Protein AF-0000000066664006 (afdb_homodimer)

Solvent-accessible surface area (backbone atoms only — not comparable to full-atom values): 39507 Å² total; per-residue (Å²): 125,76,68,55,58,48,69,69,58,48,52,54,61,72,63,59,79,50,57,64,37,66,93,74,42,87,32,23,52,34,55,51,51,49,45,45,53,50,55,70,37,49,95,88,44,43,48,79,44,79,49,81,70,52,53,48,29,18,43,49,37,58,31,53,65,39,51,47,59,94,78,39,71,72,68,37,55,71,38,32,51,30,45,28,98,38,17,22,47,28,68,42,45,63,29,56,44,51,66,58,49,36,70,49,44,81,56,84,65,88,43,47,34,32,39,34,24,58,44,60,20,34,45,42,31,44,36,34,49,85,40,55,49,62,44,38,26,33,28,45,32,37,42,28,61,42,52,77,61,50,70,68,57,46,52,50,50,50,54,35,48,46,42,56,46,41,69,86,56,55,69,52,72,42,85,38,90,50,66,45,32,38,82,20,28,34,34,29,36,52,57,90,93,42,79,40,83,54,34,38,34,23,32,51,22,55,67,43,36,45,71,27,60,32,55,51,82,40,32,28,27,37,35,35,40,34,43,48,55,58,44,47,23,62,47,23,60,49,87,44,59,68,57,80,72,39,80,48,65,83,54,40,63,56,36,63,44,76,60,66,57,72,88,66,80,75,54,78,71,45,77,47,75,40,84,34,32,34,56,60,80,66,46,65,28,49,50,26,38,53,45,46,68,72,39,56,89,53,44,64,34,47,41,32,58,40,79,78,42,77,42,45,46,90,76,47,55,71,68,57,36,61,70,45,55,62,48,88,69,22,18,44,29,35,37,38,35,35,35,33,30,70,86,52,84,75,50,73,66,55,49,38,50,52,50,38,54,47,44,65,70,60,35,72,39,81,64,84,86,75,119,126,76,68,55,60,49,70,71,58,48,52,55,63,71,65,57,81,50,57,62,37,65,92,74,42,87,30,22,52,36,56,51,50,50,43,43,52,50,55,71,37,50,96,88,43,44,49,79,43,79,50,79,71,53,53,47,30,18,43,49,38,60,31,54,63,38,51,46,58,94,78,40,71,72,69,37,55,70,38,31,52,31,43,28,99,36,16,22,46,28,70,43,44,62,29,54,44,52,67,58,49,38,70,50,44,80,56,85,66,90,43,47,34,32,39,35,24,57,43,60,20,35,45,41,30,43,37,35,49,86,41,57,50,63,45,40,26,34,28,46,32,38,44,28,61,40,50,77,61,49,69,68,57,46,51,50,49,51,54,36,46,47,42,57,45,40,70,86,55,53,69,51,73,43,85,38,89,52,66,44,33,37,82,20,29,33,34,29,35,51,56,93,94,42,78,39,83,54,36,37,35,23,33,51,22,56,69,43,36,45,73,27,59,32,53,50,83,40,31,29,26,39,34,35,41,32,42,48,54,59,43,49,25,62,48,23,59,49,87,41,58,69,57,80,73,40,80,48,65,84,54,40,61,57,36,63,42,77,59,67,57,72,88,65,79,77,54,78,70,46,78,47,77,40,83,33,32,36,56,58,80,66,47,64,28,49,50,25,37,53,46,47,68,71,40,54,90,51,43,64,33,48,41,32,59,41,79,79,43,77,42,45,45,89,75,46,56,70,68,56,37,61,72,47,56,61,48,88,69,22,19,45,31,34,36,40,35,34,34,34,31,70,86,52,82,74,51,72,66,57,49,37,50,52,50,39,54,44,45,63,70,58,36,73,40,82,66,85,85,74,118

Foldseek 3Di:
DQDADDPVRVVLVQPDQWQCDCVRPFFALVVLVVLLVVLQADPPAAAEDEDDDRQKAWPCLQAVLQQHDPPDPCPHSLWFHHHDPTIGRHQAQSSCVLVVLLVCLPPDDWHWYWYKGWGWHATLAFFAQVDDRIFIKIKIKTKGQALPDDDVNVVSSLVSNCCSLPNPWDKDWDADDGRQFDRKIWIWTDDPPDTDTFKIKHKGDQSSCVSSNHHSNGMIIMMMMGTSLVSLCSQQVPRGSLLRPDPPPVSRVPGNHSHHDDDDDWDDKDKDKDWAKAFPPDDNSSLRNLLCVQCVVNSLQWRGKDWPDKAAPVRDDPVVCVVQVHDHRMIITIIMTITTHGPDDDDPVRVQVSVQSSRVRGHPTPDDDGD/DQDADDPVRVVLVQPDDWQCDCVRPFFALVVLVVLLVVLQADPPAAAEAEDDDRQKAWPCLQAVLQQHDPPDPCPHSLWFHHHDPTIGRHQAQSSCVLVVLLVCLPPDDWHWYWYKGWGWHATLAFFAQVDDRIFIKIKIKTKGQALPDDDVNVVSSLVSNCCSLPNPWDKDWDADDGRQFDRKIWIWTDDPPDTDTFKIKHKGDQSSCVSSNHHSNGMIIMMMMGTSLVSLCSQQVPRGSLLRPDPPPVSRVPGNHSHHDDDDDWDDKDKDKDWAKAFPPDDNSSLRNLLCVQCVVNSLQWRGKDWPDKAAPVRDDPVVCVVQVHDHRMIITIIMTITTHGPDDDDPVRVQVSVQSSRVRGHPTPDDDGD

Organism: Nocardia brasiliensis (strain ATCC 700358 / HUJEG-1) (NCBI:txid1133849)

Sequence (742 aa):
MPTYLTTPDLSRALTVRDLSDAAQGPHAMQQLLDELIAALTSTAGPTVRVVRNSPIVAVADNYDKLGYDPADITRDARYTRYLSPTAMLRSHTTADIPAALRSYAEMHTETDELIVVPGLAYRRDVVDRNHVGEPHQLDLWRLRSHPDTGEADLQEMIARLVAAVLPGAVWRTTPAVHPYTALGRQVDVRLGDEWLELAECGLIAEHILAGAGLDPGRWSGTALGLGLDRALMLRKGIPDIRYLRSADPRIAEQLRDLTPWRPVSMLPPIRRDLSVVIADHTDDETLGDTVRKVLHDRLDDIESVLVTARTPWDRLPGSARERLGIRPGQANAVVRLVLRPLTRTLTDEQANAIRNEVYRAIHIGPRLELAMPTYLTTPDLSRALTVRDLSDAAQGPHAMQQLLDELIAALTSTAGPTVRVVRNSPIVAVADNYDKLGYDPADITRDARYTRYLSPTAMLRSHTTADIPAALRSYAEMHTETDELIVVPGLAYRRDVVDRNHVGEPHQLDLWRLRSHPDTGEADLQEMIARLVAAVLPGAVWRTTPAVHPYTALGRQVDVRLGDEWLELAECGLIAEHILAGAGLDPGRWSGTALGLGLDRALMLRKGIPDIRYLRSADPRIAEQLRDLTPWRPVSMLPPIRRDLSVVIADHTDDETLGDTVRKVLHDRLDDIESVLVTARTPWDRLPGSARERLGIRPGQANAVVRLVLRPLTRTLTDEQANAIRNEVYRAIHIGPRLELA

Structure (mmCIF, N/CA/C/O backbone):
data_AF-0000000066664006-model_v1
#
loop_
_entity.id
_entity.type
_entity.pdbx_description
1 polymer 'Phenylalanyl-tRNA synthetase'
#
loop_
_atom_site.group_PDB
_atom_site.id
_atom_site.type_symbol
_atom_site.label_atom_id
_atom_site.label_alt_id
_atom_site.label_comp_id
_atom_site.label_asym_id
_atom_site.label_entity_id
_atom_site.label_seq_id
_atom_site.pdbx_PDB_ins_code
_atom_site.Cartn_x
_atom_site.Cartn_y
_atom_site.Cartn_z
_atom_site.occupancy
_atom_site.B_iso_or_equiv
_atom_site.auth_seq_id
_atom_site.auth_comp_id
_atom_site.auth_asym_id
_atom_site.auth_atom_id
_atom_site.pdbx_PDB_model_num
ATOM 1 N N . MET A 1 1 ? 18.75 2.312 -5.828 1 51.22 1 MET A N 1
ATOM 2 C CA . MET A 1 1 ? 17.375 1.854 -5.66 1 51.22 1 MET A CA 1
ATOM 3 C C . MET A 1 1 ? 16.766 2.424 -4.383 1 51.22 1 MET A C 1
ATOM 5 O O . MET A 1 1 ? 17.438 2.533 -3.361 1 51.22 1 MET A O 1
ATOM 9 N N . PRO A 1 2 ? 15.625 3.057 -4.578 1 64.81 2 PRO A N 1
ATOM 10 C CA . PRO A 1 2 ? 15.062 3.643 -3.355 1 64.81 2 PRO A CA 1
ATOM 11 C C . PRO A 1 2 ? 14.961 2.639 -2.211 1 64.81 2 PRO A C 1
ATOM 13 O O . PRO A 1 2 ? 14.805 1.438 -2.451 1 64.81 2 PRO A O 1
ATOM 16 N N . THR A 1 3 ? 15.445 3.074 -1.115 1 80.69 3 THR A N 1
ATOM 17 C CA . THR A 1 3 ? 15.258 2.275 0.092 1 80.69 3 THR A CA 1
ATOM 18 C C . THR A 1 3 ? 13.781 2.186 0.465 1 80.69 3 THR A C 1
ATOM 20 O O . THR A 1 3 ? 13.133 3.207 0.703 1 80.69 3 THR A O 1
ATOM 23 N N . TYR A 1 4 ? 13.242 0.992 0.369 1 90.81 4 TYR A N 1
ATOM 24 C CA . TYR A 1 4 ? 11.844 0.769 0.699 1 90.81 4 TYR A CA 1
ATOM 25 C C . TYR A 1 4 ? 11.664 0.52 2.193 1 90.81 4 TYR A C 1
ATOM 27 O O . TYR A 1 4 ? 12.562 -0.011 2.85 1 90.81 4 TYR A O 1
ATOM 35 N N . LEU A 1 5 ? 10.562 0.981 2.766 1 89.88 5 LEU A N 1
ATOM 36 C CA . LEU A 1 5 ? 10.219 0.739 4.164 1 89.88 5 LEU A CA 1
ATOM 37 C C . LEU A 1 5 ? 10.109 -0.756 4.445 1 89.88 5 LEU A C 1
ATOM 39 O O . LEU A 1 5 ? 9.555 -1.505 3.635 1 89.88 5 LEU A O 1
ATOM 43 N N . THR A 1 6 ? 10.609 -1.152 5.594 1 88.56 6 THR A N 1
ATOM 44 C CA . THR A 1 6 ? 10.477 -2.545 6.008 1 88.56 6 THR A CA 1
ATOM 45 C C . THR A 1 6 ? 9.07 -2.814 6.535 1 88.56 6 THR A C 1
ATOM 47 O O . THR A 1 6 ? 8.344 -1.884 6.883 1 88.56 6 THR A O 1
ATOM 50 N N . THR A 1 7 ? 8.68 -4.055 6.68 1 87.94 7 THR A N 1
ATOM 51 C CA . THR A 1 7 ? 7.355 -4.434 7.164 1 87.94 7 THR A CA 1
ATOM 52 C C . THR A 1 7 ? 7.16 -3.984 8.609 1 87.94 7 THR A C 1
ATOM 54 O O . THR A 1 7 ? 6.125 -3.416 8.953 1 87.94 7 THR A O 1
ATOM 57 N N . PRO A 1 8 ? 8.188 -4.176 9.438 1 84.12 8 PRO A N 1
ATOM 58 C CA . PRO A 1 8 ? 8.008 -3.693 10.805 1 84.12 8 PRO A CA 1
ATOM 59 C C . PRO A 1 8 ? 7.844 -2.178 10.883 1 84.12 8 PRO A C 1
ATOM 61 O O . PRO A 1 8 ? 7.027 -1.678 11.656 1 84.12 8 PRO A O 1
ATOM 64 N N . ASP A 1 9 ? 8.602 -1.441 10.055 1 86.56 9 ASP A N 1
ATOM 65 C CA . ASP A 1 9 ? 8.492 0.014 10.039 1 86.56 9 ASP A CA 1
ATOM 66 C C . ASP A 1 9 ? 7.109 0.452 9.547 1 86.56 9 ASP A C 1
ATOM 68 O O . ASP A 1 9 ? 6.535 1.407 10.078 1 86.56 9 ASP A O 1
ATOM 72 N N . LEU A 1 10 ? 6.594 -0.26 8.547 1 92.94 10 LEU A N 1
ATOM 73 C CA . LEU A 1 10 ? 5.254 0.03 8.047 1 92.94 10 LEU A CA 1
ATOM 74 C C . LEU A 1 10 ? 4.207 -0.217 9.125 1 92.94 10 LEU A C 1
ATOM 76 O O . LEU A 1 10 ? 3.312 0.608 9.328 1 92.94 10 LEU A O 1
ATOM 80 N N . SER A 1 11 ? 4.316 -1.328 9.805 1 89.75 11 SER A N 1
ATOM 81 C CA . SER A 1 11 ? 3.381 -1.657 10.875 1 89.75 11 SER A CA 1
ATOM 82 C C . SER A 1 11 ? 3.373 -0.58 11.953 1 89.75 11 SER A C 1
ATOM 84 O O . SER A 1 11 ? 2.309 -0.157 12.414 1 89.75 11 SER A O 1
ATOM 86 N N . ARG A 1 12 ? 4.531 -0.104 12.305 1 86.94 12 ARG A N 1
ATOM 87 C CA . ARG A 1 12 ? 4.641 0.951 13.305 1 86.94 12 ARG A CA 1
ATOM 88 C C . ARG A 1 12 ? 3.975 2.236 12.82 1 86.94 12 ARG A C 1
ATOM 90 O O . ARG A 1 12 ? 3.232 2.873 13.57 1 86.94 12 ARG A O 1
ATOM 97 N N . ALA A 1 13 ? 4.234 2.576 11.609 1 91.75 13 ALA A N 1
ATOM 98 C CA . ALA A 1 13 ? 3.668 3.799 11.047 1 91.75 13 ALA A CA 1
ATOM 99 C C . ALA A 1 13 ? 2.143 3.748 11.047 1 91.75 13 ALA A C 1
ATOM 101 O O . ALA A 1 13 ? 1.483 4.738 11.367 1 91.75 13 ALA A O 1
ATOM 102 N N . LEU A 1 14 ? 1.581 2.564 10.766 1 93.94 14 LEU A N 1
ATOM 103 C CA . LEU A 1 14 ? 0.139 2.43 10.594 1 93.94 14 LEU A CA 1
ATOM 104 C C . LEU A 1 14 ? -0.566 2.328 11.938 1 93.94 14 LEU A C 1
ATOM 106 O O . LEU A 1 14 ? -1.793 2.426 12.008 1 93.94 14 LEU A O 1
ATOM 110 N N . THR A 1 15 ? 0.18 2.186 13 1 91.12 15 THR A N 1
ATOM 111 C CA . THR A 1 15 ? -0.424 2.043 14.32 1 91.12 15 THR A CA 1
ATOM 112 C C . THR A 1 15 ? -0.462 3.387 15.047 1 91.12 15 THR A C 1
ATOM 114 O O . THR A 1 15 ? -1.05 3.5 16.125 1 91.12 15 THR A O 1
ATOM 117 N N . VAL A 1 16 ? 0.175 4.398 14.461 1 92.31 16 VAL A N 1
ATOM 118 C CA . VAL A 1 16 ? 0.146 5.727 15.062 1 92.31 16 VAL A CA 1
ATOM 119 C C . VAL A 1 16 ? -1.292 6.238 15.117 1 92.31 16 VAL A C 1
ATOM 121 O O . VAL A 1 16 ? -2 6.234 14.109 1 92.31 16 VAL A O 1
ATOM 124 N N . ARG A 1 17 ? -1.726 6.68 16.266 1 95 17 ARG A N 1
ATOM 125 C CA . ARG A 1 17 ? -3.088 7.16 16.469 1 95 17 ARG A CA 1
ATOM 126 C C . ARG A 1 17 ? -3.34 8.438 15.656 1 95 17 ARG A C 1
ATOM 128 O O . ARG A 1 17 ? -2.539 9.367 15.703 1 95 17 ARG A O 1
ATOM 135 N N . ASP A 1 18 ? -4.43 8.453 14.922 1 97.69 18 ASP A N 1
ATOM 136 C CA . ASP A 1 18 ? -4.902 9.672 14.273 1 97.69 18 ASP A CA 1
ATOM 137 C C . ASP A 1 18 ? -5.754 10.508 15.227 1 97.69 18 ASP A C 1
ATOM 139 O O . ASP A 1 18 ? -6.918 10.188 15.469 1 97.69 18 ASP A O 1
ATOM 143 N N . LEU A 1 19 ? -5.195 11.625 15.68 1 97.88 19 LEU A N 1
ATOM 144 C CA . LEU A 1 19 ? -5.836 12.445 16.703 1 97.88 19 LEU A CA 1
ATOM 145 C C . LEU A 1 19 ? -7.074 13.141 16.141 1 97.88 19 LEU A C 1
ATOM 147 O O . LEU A 1 19 ? -7.918 13.617 16.891 1 97.88 19 LEU A O 1
ATOM 151 N N . SER A 1 20 ? -7.172 13.195 14.812 1 98.44 20 SER A N 1
ATOM 152 C CA . SER A 1 20 ? -8.305 13.875 14.195 1 98.44 20 SER A CA 1
ATOM 153 C C . SER A 1 20 ? -9.508 12.945 14.078 1 98.44 20 SER A C 1
ATOM 155 O O . SER A 1 20 ? -10.617 13.391 13.758 1 98.44 20 SER A O 1
ATOM 157 N N . ASP A 1 21 ? -9.344 11.688 14.312 1 97.62 21 ASP A N 1
ATOM 158 C CA . ASP A 1 21 ? -10.383 10.672 14.117 1 97.62 21 ASP A CA 1
ATOM 159 C C . ASP A 1 21 ? -11.031 10.289 15.445 1 97.62 21 ASP A C 1
ATOM 161 O O . ASP A 1 21 ? -10.422 9.594 16.266 1 97.62 21 ASP A O 1
ATOM 165 N N . ALA A 1 22 ? -12.234 10.562 15.586 1 95.69 22 ALA A N 1
ATOM 166 C CA . ALA A 1 22 ? -12.953 10.289 16.828 1 95.69 22 ALA A CA 1
ATOM 167 C C . ALA A 1 22 ? -13.062 8.781 17.078 1 95.69 22 ALA A C 1
ATOM 169 O O . ALA A 1 22 ? -13.172 8.344 18.219 1 95.69 22 ALA A O 1
ATOM 170 N N . ALA A 1 23 ? -13.031 8.023 16.031 1 94.25 23 ALA A N 1
ATOM 171 C CA . ALA A 1 23 ? -13.102 6.566 16.156 1 94.25 23 ALA A CA 1
ATOM 172 C C . ALA A 1 23 ? -11.898 6.02 16.906 1 94.25 23 ALA A C 1
ATOM 174 O O . ALA A 1 23 ? -11.93 4.895 17.406 1 94.25 23 ALA A O 1
ATOM 175 N N . GLN A 1 24 ? -10.867 6.859 17.047 1 94.38 24 GLN A N 1
ATOM 176 C CA . GLN A 1 24 ? -9.648 6.398 17.703 1 94.38 24 GLN A CA 1
ATOM 177 C C . GLN A 1 24 ? -9.484 7.043 19.078 1 94.38 24 GLN A C 1
ATOM 179 O O . GLN A 1 24 ? -8.398 7 19.656 1 94.38 24 GLN A O 1
ATOM 184 N N . GLY A 1 25 ? -10.523 7.691 19.578 1 94 25 GLY A N 1
ATOM 185 C CA . GLY A 1 25 ? -10.523 8.312 20.891 1 94 25 GLY A CA 1
ATOM 186 C C . GLY A 1 25 ? -10.688 9.82 20.844 1 94 25 GLY A C 1
ATOM 187 O O . GLY A 1 25 ? -10.352 10.453 19.844 1 94 25 GLY A O 1
ATOM 188 N N . PRO A 1 26 ? -11.062 10.344 21.875 1 95.81 26 PRO A N 1
ATOM 189 C CA . PRO A 1 26 ? -11.336 11.781 21.906 1 95.81 26 PRO A CA 1
ATOM 190 C C . PRO A 1 26 ? -10.07 12.633 21.953 1 95.81 26 PRO A C 1
ATOM 192 O O . PRO A 1 26 ? -9.07 12.227 22.562 1 95.81 26 PRO A O 1
ATOM 195 N N . HIS A 1 27 ? -10.117 13.773 21.359 1 98.06 27 HIS A N 1
ATOM 196 C CA . HIS A 1 27 ? -9.023 14.742 21.344 1 98.06 27 HIS A CA 1
ATOM 197 C C . HIS A 1 27 ? -9.508 16.109 20.891 1 98.06 27 HIS A C 1
ATOM 199 O O . HIS A 1 27 ? -10.406 16.219 20.047 1 98.06 27 HIS A O 1
ATOM 205 N N . ALA A 1 28 ? -8.875 17.141 21.344 1 98.31 28 ALA A N 1
ATOM 206 C CA . ALA A 1 28 ? -9.234 18.516 21.031 1 98.31 28 ALA A CA 1
ATOM 207 C C . ALA A 1 28 ? -9.141 18.797 19.531 1 98.31 28 ALA A C 1
ATOM 209 O O . ALA A 1 28 ? -9.844 19.656 19.016 1 98.31 28 ALA A O 1
ATOM 210 N N . MET A 1 29 ? -8.328 18.078 18.859 1 98.5 29 MET A N 1
ATOM 211 C CA . MET A 1 29 ? -8.141 18.266 17.422 1 98.5 29 MET A CA 1
ATOM 212 C C . MET A 1 29 ? -9.445 18.047 16.656 1 98.5 29 MET A C 1
ATOM 214 O O . MET A 1 29 ? -9.703 18.703 15.648 1 98.5 29 MET A O 1
ATOM 218 N N . GLN A 1 30 ? -10.273 17.156 17.141 1 98.56 30 GLN A N 1
ATOM 219 C CA . GLN A 1 30 ? -11.555 16.859 16.5 1 98.56 30 GLN A CA 1
ATOM 220 C C . GLN A 1 30 ? -12.508 18.047 16.609 1 98.56 30 GLN A C 1
ATOM 222 O O . GLN A 1 30 ? -13.234 18.359 15.664 1 98.56 30 GLN A O 1
ATOM 227 N N . GLN A 1 31 ? -12.461 18.656 17.734 1 98.12 31 GLN A N 1
ATOM 228 C CA . GLN A 1 31 ? -13.289 19.859 17.891 1 98.12 31 GLN A CA 1
ATOM 229 C C . GLN A 1 31 ? -12.836 20.969 16.969 1 98.12 31 GLN A C 1
ATOM 231 O O . GLN A 1 31 ? -13.664 21.656 16.359 1 98.12 31 GLN A O 1
ATOM 236 N N . LEU A 1 32 ? -11.555 21.156 16.906 1 98.31 32 LEU A N 1
ATOM 237 C CA . LEU A 1 32 ? -11.047 22.172 15.977 1 98.31 32 LEU A CA 1
ATOM 238 C C . LEU A 1 32 ? -11.461 21.844 14.539 1 98.31 32 LEU A C 1
ATOM 240 O O . LEU A 1 32 ? -11.898 22.734 13.805 1 98.31 32 LEU A O 1
ATOM 244 N N . LEU A 1 33 ? -11.281 20.594 14.141 1 98.44 33 LEU A N 1
ATOM 245 C CA . LEU A 1 33 ? -11.688 20.156 12.812 1 98.44 33 LEU A CA 1
ATOM 246 C C . LEU A 1 33 ? -13.156 20.469 12.555 1 98.44 33 LEU A C 1
ATOM 248 O O . LEU A 1 33 ? -13.508 21 11.492 1 98.44 33 LEU A O 1
ATOM 252 N N . ASP A 1 34 ? -13.984 20.203 13.555 1 97.69 34 ASP A N 1
ATOM 253 C CA . ASP A 1 34 ? -15.414 20.484 13.43 1 97.69 34 ASP A CA 1
ATOM 254 C C . ASP A 1 34 ? -15.664 21.984 13.234 1 97.69 34 ASP A C 1
ATOM 256 O O . ASP A 1 34 ? -16.5 22.375 12.422 1 97.69 34 ASP A O 1
ATOM 260 N N . GLU A 1 35 ? -14.977 22.766 13.953 1 97.12 35 GLU A N 1
ATOM 261 C CA . GLU A 1 35 ? -15.141 24.203 13.844 1 97.12 35 GLU A CA 1
ATOM 262 C C . GLU A 1 35 ? -14.688 24.719 12.477 1 97.12 35 GLU A C 1
ATOM 264 O O . GLU A 1 35 ? -15.297 25.625 11.914 1 97.12 35 GLU A O 1
ATOM 269 N N . LEU A 1 36 ? -13.609 24.172 12 1 97.62 36 LEU A N 1
ATOM 270 C CA . LEU A 1 36 ? -13.117 24.562 10.688 1 97.62 36 LEU A CA 1
ATOM 271 C C . LEU A 1 36 ? -14.125 24.219 9.602 1 97.62 36 LEU A C 1
ATOM 273 O O . LEU A 1 36 ? -14.398 25.031 8.719 1 97.62 36 LEU A O 1
ATOM 277 N N . ILE A 1 37 ? -14.641 23.016 9.672 1 97.62 37 ILE A N 1
ATOM 278 C CA . ILE A 1 37 ? -15.648 22.578 8.703 1 97.62 37 ILE A CA 1
ATOM 279 C C . ILE A 1 37 ? -16.875 23.469 8.812 1 97.62 37 ILE A C 1
ATOM 281 O O . ILE A 1 37 ? -17.406 23.938 7.801 1 97.62 37 ILE A O 1
ATOM 285 N N . ALA A 1 38 ? -17.312 23.766 10.008 1 96.38 38 ALA A N 1
ATOM 286 C CA . ALA A 1 38 ? -18.484 24.609 10.242 1 96.38 38 ALA A CA 1
ATOM 287 C C . ALA A 1 38 ? -18.281 26.016 9.68 1 96.38 38 ALA A C 1
ATOM 289 O O . ALA A 1 38 ? -19.219 26.625 9.164 1 96.38 38 ALA A O 1
ATOM 290 N N . ALA A 1 39 ? -17.094 26.5 9.805 1 95.75 39 ALA A N 1
ATOM 291 C CA . ALA A 1 39 ? -16.766 27.844 9.328 1 95.75 39 ALA A CA 1
ATOM 292 C C . ALA A 1 39 ? -16.938 27.938 7.816 1 95.75 39 ALA A C 1
ATOM 294 O O . ALA A 1 39 ? -17.203 29.031 7.285 1 95.75 39 ALA A O 1
ATOM 295 N N . LEU A 1 40 ? -16.781 26.828 7.148 1 95.5 40 LEU A N 1
ATOM 296 C CA . LEU A 1 40 ? -16.797 26.859 5.688 1 95.5 40 LEU A CA 1
ATOM 297 C C . LEU A 1 40 ? -18.141 26.359 5.152 1 95.5 40 LEU A C 1
ATOM 299 O O . LEU A 1 40 ? -18.312 26.25 3.938 1 95.5 40 LEU A O 1
ATOM 303 N N . THR A 1 41 ? -18.953 26.016 6.129 1 91 41 THR A N 1
ATOM 304 C CA . THR A 1 41 ? -20.25 25.5 5.711 1 91 41 THR A CA 1
ATOM 305 C C . THR A 1 41 ? -21.375 26.359 6.289 1 91 41 THR A C 1
ATOM 307 O O . THR A 1 41 ? -21.219 26.984 7.34 1 91 41 THR A O 1
ATOM 310 N N . SER A 1 42 ? -22.25 26.922 5.465 1 79.81 42 SER A N 1
ATOM 311 C CA . SER A 1 42 ? -23.453 27.641 5.895 1 79.81 42 SER A CA 1
ATOM 312 C C . SER A 1 42 ? -24.719 26.922 5.434 1 79.81 42 SER A C 1
ATOM 314 O O . SER A 1 42 ? -24.641 25.938 4.695 1 79.81 42 SER A O 1
ATOM 316 N N . THR A 1 43 ? -25.797 27.375 6.043 1 66.88 43 THR A N 1
ATOM 317 C CA . THR A 1 43 ? -27.078 26.781 5.699 1 66.88 43 THR A CA 1
ATOM 318 C C . THR A 1 43 ? -27.25 26.719 4.188 1 66.88 43 THR A C 1
ATOM 320 O O . THR A 1 43 ? -27.766 25.734 3.658 1 66.88 43 THR A O 1
ATOM 323 N N . ALA A 1 44 ? -26.875 27.609 3.475 1 71.56 44 ALA A N 1
ATOM 324 C CA . ALA A 1 44 ? -26.984 27.609 2.018 1 71.56 44 ALA A CA 1
ATOM 325 C C . ALA A 1 44 ? -25.656 27.234 1.365 1 71.56 44 ALA A C 1
ATOM 327 O O . ALA A 1 44 ? -25.484 27.422 0.16 1 71.56 44 ALA A O 1
ATOM 328 N N . GLY A 1 45 ? -24.875 26.609 2.178 1 83.25 45 GLY A N 1
ATOM 329 C CA . GLY A 1 45 ? -23.516 26.375 1.709 1 83.25 45 GLY A CA 1
ATOM 330 C C . GLY A 1 45 ? -23.297 24.984 1.163 1 83.25 45 GLY A C 1
ATOM 331 O O . GLY A 1 45 ? -24.25 24.312 0.77 1 83.25 45 GLY A O 1
ATOM 332 N N . PRO A 1 46 ? -22.078 24.641 0.872 1 92.69 46 PRO A N 1
ATOM 333 C CA . PRO A 1 46 ? -21.719 23.359 0.276 1 92.69 46 PRO A CA 1
ATOM 334 C C . PRO A 1 46 ? -22.062 22.172 1.177 1 92.69 46 PRO A C 1
ATOM 336 O O . PRO A 1 46 ? -22.094 22.312 2.402 1 92.69 46 PRO A O 1
ATOM 339 N N . THR A 1 47 ? -22.438 21.047 0.539 1 95.06 47 THR A N 1
ATOM 340 C CA . THR A 1 47 ? -22.438 19.797 1.283 1 95.06 47 THR A CA 1
ATOM 341 C C . THR A 1 47 ? -21.016 19.422 1.712 1 95.06 47 THR A C 1
ATOM 343 O O . THR A 1 47 ? -20.047 20.016 1.245 1 95.06 47 THR A O 1
ATOM 346 N N . VAL A 1 48 ? -20.922 18.516 2.701 1 97.25 48 VAL A N 1
ATOM 347 C CA . VAL A 1 48 ? -19.625 18.156 3.244 1 97.25 48 VAL A CA 1
ATOM 348 C C . VAL A 1 48 ? -19.344 16.688 2.988 1 97.25 48 VAL A C 1
ATOM 350 O O . VAL A 1 48 ? -20.219 15.836 3.197 1 97.25 48 VAL A O 1
ATOM 353 N N . ARG A 1 49 ? -18.188 16.375 2.471 1 97.44 49 ARG A N 1
ATOM 354 C CA . ARG A 1 49 ? -17.703 15 2.314 1 97.44 49 ARG A CA 1
ATOM 355 C C . ARG A 1 49 ? -16.375 14.805 3.031 1 97.44 49 ARG A C 1
ATOM 357 O O . ARG A 1 49 ? -15.352 15.344 2.613 1 97.44 49 ARG A O 1
ATOM 364 N N . VAL A 1 50 ? -16.406 14.047 4.094 1 97.81 50 VAL A N 1
ATOM 365 C CA . VAL A 1 50 ? -15.18 13.727 4.816 1 97.81 50 VAL A CA 1
ATOM 366 C C . VAL A 1 50 ? -14.562 12.445 4.25 1 97.81 50 VAL A C 1
ATOM 368 O O . VAL A 1 50 ? -15.234 11.406 4.18 1 97.81 50 VAL A O 1
ATOM 371 N N . VAL A 1 51 ? -13.352 12.516 3.791 1 97.56 51 VAL A N 1
ATOM 372 C CA . VAL A 1 51 ? -12.633 11.391 3.203 1 97.56 51 VAL A CA 1
ATOM 373 C C . VAL A 1 51 ? -11.555 10.898 4.164 1 97.56 51 VAL A C 1
ATOM 375 O O . VAL A 1 51 ? -10.609 11.633 4.48 1 97.56 51 VAL A O 1
ATOM 378 N N . ARG A 1 52 ? -11.688 9.68 4.668 1 96 52 ARG A N 1
ATOM 379 C CA . ARG A 1 52 ? -10.688 9.023 5.5 1 96 52 ARG A CA 1
ATOM 380 C C . ARG A 1 52 ? -10.266 7.691 4.895 1 96 52 ARG A C 1
ATOM 382 O O . ARG A 1 52 ? -11.016 6.715 4.938 1 96 52 ARG A O 1
ATOM 389 N N . ASN A 1 53 ? -9.109 7.688 4.312 1 95.31 53 ASN A N 1
ATOM 390 C CA . ASN A 1 53 ? -8.531 6.484 3.729 1 95.31 53 ASN A CA 1
ATOM 391 C C . ASN A 1 53 ? -7.25 6.07 4.441 1 95.31 53 ASN A C 1
ATOM 393 O O . ASN A 1 53 ? -6.676 6.859 5.195 1 95.31 53 ASN A O 1
ATOM 397 N N . SER A 1 54 ? -6.844 4.754 4.191 1 95.31 54 SER A N 1
ATOM 398 C CA . SER A 1 54 ? -5.492 4.336 4.551 1 95.31 54 SER A CA 1
ATOM 399 C C . SER A 1 54 ? -4.449 5.297 3.984 1 95.31 54 SER A C 1
ATOM 401 O O . SER A 1 54 ? -4.598 5.797 2.869 1 95.31 54 SER A O 1
ATOM 403 N N . PRO A 1 55 ? -3.459 5.48 4.785 1 97.81 55 PRO A N 1
ATOM 404 C CA . PRO A 1 55 ? -2.43 6.402 4.301 1 97.81 55 PRO A CA 1
ATOM 405 C C . PRO A 1 55 ? -1.538 5.781 3.229 1 97.81 55 PRO A C 1
ATOM 407 O O . PRO A 1 55 ? -0.632 6.445 2.713 1 97.81 55 PRO A O 1
ATOM 410 N N . ILE A 1 56 ? -1.743 4.559 2.912 1 98 56 ILE A N 1
ATOM 411 C CA . ILE A 1 56 ? -1.057 3.941 1.783 1 98 56 ILE A CA 1
ATOM 412 C C . ILE A 1 56 ? -1.704 4.391 0.475 1 98 56 ILE A C 1
ATOM 414 O O . ILE A 1 56 ? -2.883 4.125 0.234 1 98 56 ILE A O 1
ATOM 418 N N . VAL A 1 57 ? -0.888 5.086 -0.363 1 98.44 57 VAL A N 1
ATOM 419 C CA . VAL A 1 57 ? -1.422 5.664 -1.593 1 98.44 57 VAL A CA 1
ATOM 420 C C . VAL A 1 57 ? -0.511 5.309 -2.768 1 98.44 57 VAL A C 1
ATOM 422 O O . VAL A 1 57 ? 0.641 4.914 -2.57 1 98.44 57 VAL A O 1
ATOM 425 N N . ALA A 1 58 ? -1.042 5.43 -3.928 1 98.44 58 ALA A N 1
ATOM 426 C CA . ALA A 1 58 ? -0.208 5.305 -5.121 1 98.44 58 ALA A CA 1
ATOM 427 C C . ALA A 1 58 ? 0.746 6.488 -5.25 1 98.44 58 ALA A C 1
ATOM 429 O O . ALA A 1 58 ? 0.365 7.629 -4.984 1 98.44 58 ALA A O 1
ATOM 430 N N . VAL A 1 59 ? 1.918 6.191 -5.742 1 97.81 59 VAL A N 1
ATOM 431 C CA . VAL A 1 59 ? 2.898 7.246 -5.984 1 97.81 59 VAL A CA 1
ATOM 432 C C . VAL A 1 59 ? 2.32 8.273 -6.953 1 97.81 59 VAL A C 1
ATOM 434 O O . VAL A 1 59 ? 2.506 9.477 -6.773 1 97.81 59 VAL A O 1
ATOM 437 N N . ALA A 1 60 ? 1.56 7.832 -7.914 1 97.69 60 ALA A N 1
ATOM 438 C CA . ALA A 1 60 ? 0.964 8.703 -8.922 1 97.69 60 ALA A CA 1
ATOM 439 C C . ALA A 1 60 ? -0.034 9.672 -8.289 1 97.69 60 ALA A C 1
ATOM 441 O O . ALA A 1 60 ? -0.151 10.82 -8.711 1 97.69 60 ALA A O 1
ATOM 442 N N . ASP A 1 61 ? -0.745 9.242 -7.285 1 98.31 61 ASP A N 1
ATOM 443 C CA . ASP A 1 61 ? -1.746 10.086 -6.637 1 98.31 61 ASP A CA 1
ATOM 444 C C . ASP A 1 61 ? -1.092 11.086 -5.691 1 98.31 61 ASP A C 1
ATOM 446 O O . ASP A 1 61 ? -1.621 12.18 -5.477 1 98.31 61 ASP A O 1
ATOM 450 N N . ASN A 1 62 ? 0.061 10.742 -5.16 1 98.25 62 ASN A N 1
ATOM 451 C CA . ASN A 1 62 ? 0.799 11.641 -4.285 1 98.25 62 ASN A CA 1
ATOM 452 C C . ASN A 1 62 ? 1.547 12.711 -5.078 1 98.25 62 ASN A C 1
ATOM 454 O O . ASN A 1 62 ? 1.756 13.82 -4.59 1 98.25 62 ASN A O 1
ATOM 458 N N . TYR A 1 63 ? 1.966 12.383 -6.363 1 97.81 63 TYR A N 1
ATOM 459 C CA . TYR A 1 63 ? 2.852 13.297 -7.078 1 97.81 63 TYR A CA 1
ATOM 460 C C . TYR A 1 63 ? 2.314 13.594 -8.477 1 97.81 63 TYR A C 1
ATOM 462 O O . TYR A 1 63 ? 1.819 14.695 -8.734 1 97.81 63 TYR A O 1
ATOM 470 N N . ASP A 1 64 ? 2.203 12.586 -9.344 1 97.38 64 ASP A N 1
ATOM 471 C CA . ASP A 1 64 ? 1.979 12.773 -10.773 1 97.38 64 ASP A CA 1
ATOM 472 C C . ASP A 1 64 ? 0.624 13.422 -11.039 1 97.38 64 ASP A C 1
ATOM 474 O O . ASP A 1 64 ? 0.536 14.414 -11.766 1 97.38 64 ASP A O 1
ATOM 478 N N . LYS A 1 65 ? -0.385 12.93 -10.469 1 97.81 65 LYS A N 1
ATOM 479 C CA . LYS A 1 65 ? -1.743 13.391 -10.734 1 97.81 65 LYS A CA 1
ATOM 480 C C . LYS A 1 65 ? -1.99 14.758 -10.109 1 97.81 65 LYS A C 1
ATOM 482 O O . LYS A 1 65 ? -2.996 15.406 -10.406 1 97.81 65 LYS A O 1
ATOM 487 N N . LEU A 1 66 ? -1.048 15.219 -9.312 1 98.06 66 LEU A N 1
ATOM 488 C CA . LEU A 1 66 ? -1.128 16.547 -8.711 1 98.06 66 LEU A CA 1
ATOM 489 C C . LEU A 1 66 ? -0.204 17.531 -9.43 1 98.06 66 LEU A C 1
ATOM 491 O O . LEU A 1 66 ? -0.075 18.688 -9.016 1 98.06 66 LEU A O 1
ATOM 495 N N . GLY A 1 67 ? 0.49 17.047 -10.406 1 97.19 67 GLY A N 1
ATOM 496 C CA . GLY A 1 67 ? 1.251 17.938 -11.273 1 97.19 67 GLY A CA 1
ATOM 497 C C . GLY A 1 67 ? 2.674 18.156 -10.797 1 97.19 67 GLY A C 1
ATOM 498 O O . GLY A 1 67 ? 3.357 19.078 -11.273 1 97.19 67 GLY A O 1
ATOM 499 N N . TYR A 1 68 ? 3.152 17.328 -9.867 1 96.31 68 TYR A N 1
ATOM 500 C CA . TYR A 1 68 ? 4.543 17.438 -9.445 1 96.31 68 TYR A CA 1
ATOM 501 C C . TYR A 1 68 ? 5.492 17.094 -10.578 1 96.31 68 TYR A C 1
ATOM 503 O O . TYR A 1 68 ? 5.242 16.141 -11.336 1 96.31 68 TYR A O 1
ATOM 511 N N . ASP A 1 69 ? 6.555 17.781 -10.609 1 94.38 69 ASP A N 1
ATOM 512 C CA . ASP A 1 69 ? 7.605 17.484 -11.57 1 94.38 69 ASP A CA 1
ATOM 513 C C . ASP A 1 69 ? 8.242 16.125 -11.273 1 94.38 69 ASP A C 1
ATOM 515 O O . ASP A 1 69 ? 8.484 15.789 -10.117 1 94.38 69 ASP A O 1
ATOM 519 N N . PRO A 1 70 ? 8.484 15.336 -12.336 1 90.81 70 PRO A N 1
ATOM 520 C CA . PRO A 1 70 ? 9.148 14.047 -12.117 1 90.81 70 PRO A CA 1
ATOM 521 C C . PRO A 1 70 ? 10.484 14.188 -11.391 1 90.81 70 PRO A C 1
ATOM 523 O O . PRO A 1 70 ? 10.922 13.258 -10.703 1 90.81 70 PRO A O 1
ATOM 526 N N . ALA A 1 71 ? 11.078 15.336 -11.453 1 89.62 71 ALA A N 1
ATOM 527 C CA . ALA A 1 71 ? 12.391 15.555 -10.844 1 89.62 71 ALA A CA 1
ATOM 528 C C . ALA A 1 71 ? 12.258 16.328 -9.523 1 89.62 71 ALA A C 1
ATOM 530 O O . ALA A 1 71 ? 13.258 16.781 -8.969 1 89.62 71 ALA A O 1
ATOM 531 N N . ASP A 1 72 ? 11.125 16.438 -9.109 1 90.88 72 ASP A N 1
ATOM 532 C CA . ASP A 1 72 ? 10.906 17.156 -7.863 1 90.88 72 ASP A CA 1
ATOM 533 C C . ASP A 1 72 ? 11.711 16.547 -6.723 1 90.88 72 ASP A C 1
ATOM 535 O O . ASP A 1 72 ? 11.68 15.328 -6.52 1 90.88 72 ASP A O 1
ATOM 539 N N . ILE A 1 73 ? 12.312 17.359 -5.93 1 84.25 73 ILE A N 1
ATOM 540 C CA . ILE A 1 73 ? 13.219 16.922 -4.879 1 84.25 73 ILE A CA 1
ATOM 541 C C . ILE A 1 73 ? 12.445 16.172 -3.803 1 84.25 73 ILE A C 1
ATOM 543 O O . ILE A 1 73 ? 12.984 15.266 -3.156 1 84.25 73 ILE A O 1
ATOM 547 N N . THR A 1 74 ? 11.195 16.469 -3.635 1 86.25 74 THR A N 1
ATOM 548 C CA . THR A 1 74 ? 10.391 15.836 -2.6 1 86.25 74 THR A CA 1
ATOM 549 C C . THR A 1 74 ? 10.195 14.352 -2.902 1 86.25 74 THR A C 1
ATOM 551 O O . THR A 1 74 ? 9.805 13.578 -2.025 1 86.25 74 THR A O 1
ATOM 554 N N . ARG A 1 75 ? 10.539 13.992 -4.086 1 90 75 ARG A N 1
ATOM 555 C CA . ARG A 1 75 ? 10.398 12.594 -4.488 1 90 75 ARG A CA 1
ATOM 556 C C . ARG A 1 75 ? 11.586 11.766 -4.012 1 90 75 ARG A C 1
ATOM 558 O O . ARG A 1 75 ? 11.539 10.531 -4.02 1 90 75 ARG A O 1
ATOM 565 N N . ASP A 1 76 ? 12.555 12.484 -3.578 1 86.81 76 ASP A N 1
ATOM 566 C CA . ASP A 1 76 ? 13.75 11.781 -3.135 1 86.81 76 ASP A CA 1
ATOM 567 C C . ASP A 1 76 ? 13.445 10.867 -1.947 1 86.81 76 ASP A C 1
ATOM 569 O O . ASP A 1 76 ? 12.758 11.273 -1.009 1 86.81 76 ASP A O 1
ATOM 573 N N . ALA A 1 77 ? 13.953 9.602 -2.055 1 82.75 77 ALA A N 1
ATOM 574 C CA . ALA A 1 77 ? 13.727 8.594 -1.021 1 82.75 77 ALA A CA 1
ATOM 575 C C . ALA A 1 77 ? 14.258 9.07 0.331 1 82.75 77 ALA A C 1
ATOM 577 O O . ALA A 1 77 ? 13.852 8.555 1.376 1 82.75 77 ALA A O 1
ATOM 578 N N . ARG A 1 78 ? 15.031 10.141 0.365 1 77.44 78 ARG A N 1
ATOM 579 C CA . ARG A 1 78 ? 15.539 10.734 1.598 1 77.44 78 ARG A CA 1
ATOM 580 C C . ARG A 1 78 ? 14.414 11.406 2.381 1 77.44 78 ARG A C 1
ATOM 582 O O . ARG A 1 78 ? 14.484 11.516 3.607 1 77.44 78 ARG A O 1
ATOM 589 N N . TYR A 1 79 ? 13.305 11.664 1.66 1 80.94 79 TYR A N 1
ATOM 590 C CA . TYR A 1 79 ? 12.258 12.445 2.311 1 80.94 79 TYR A CA 1
ATOM 591 C C . TYR A 1 79 ? 10.93 11.703 2.289 1 80.94 79 TYR A C 1
ATOM 593 O O . TYR A 1 79 ? 10 12.055 3.018 1 80.94 79 TYR A O 1
ATOM 601 N N . THR A 1 80 ? 10.867 10.766 1.378 1 88.06 80 THR A N 1
ATOM 602 C CA . THR A 1 80 ? 9.609 10.078 1.115 1 88.06 80 THR A CA 1
ATOM 603 C C . THR A 1 80 ? 9.695 8.617 1.546 1 88.06 80 THR A C 1
ATOM 605 O O . THR A 1 80 ? 10.711 7.953 1.323 1 88.06 80 THR A O 1
ATOM 608 N N . ARG A 1 81 ? 8.68 8.133 2.141 1 92.44 81 ARG A N 1
ATOM 609 C CA . ARG A 1 81 ? 8.617 6.754 2.604 1 92.44 81 ARG A CA 1
ATOM 610 C C . ARG A 1 81 ? 7.953 5.855 1.564 1 92.44 81 ARG A C 1
ATOM 612 O O . ARG A 1 81 ? 6.754 5.578 1.65 1 92.44 81 ARG A O 1
ATOM 619 N N . TYR A 1 82 ? 8.727 5.293 0.703 1 94.81 82 TYR A N 1
ATOM 620 C CA . TYR A 1 82 ? 8.25 4.41 -0.356 1 94.81 82 TYR A CA 1
ATOM 621 C C . TYR A 1 82 ? 8.07 2.988 0.16 1 94.81 82 TYR A C 1
ATOM 623 O O . TYR A 1 82 ? 8.875 2.508 0.963 1 94.81 82 TYR A O 1
ATOM 631 N N . LEU A 1 83 ? 7.008 2.34 -0.349 1 96.06 83 LEU A N 1
ATOM 632 C CA . LEU A 1 83 ? 6.758 0.941 -0.023 1 96.06 83 LEU A CA 1
ATOM 633 C C . LEU A 1 83 ? 7.148 0.034 -1.186 1 96.06 83 LEU A C 1
ATOM 635 O O . LEU A 1 83 ? 7.523 -1.121 -0.978 1 96.06 83 LEU A O 1
ATOM 639 N N . SER A 1 84 ? 6.988 0.435 -2.35 1 95.62 84 SER A N 1
ATOM 640 C CA . SER A 1 84 ? 7.293 -0.183 -3.637 1 95.62 84 SER A CA 1
ATOM 641 C C . SER A 1 84 ? 7.48 0.868 -4.727 1 95.62 84 SER A C 1
ATOM 643 O O . SER A 1 84 ? 7.363 2.066 -4.465 1 95.62 84 SER A O 1
ATOM 645 N N . PRO A 1 85 ? 7.777 0.43 -5.941 1 94.75 85 PRO A N 1
ATOM 646 C CA . PRO A 1 85 ? 7.922 1.436 -7 1 94.75 85 PRO A CA 1
ATOM 647 C C . PRO A 1 85 ? 6.637 2.223 -7.242 1 94.75 85 PRO A C 1
ATOM 649 O O . PRO A 1 85 ? 6.684 3.348 -7.75 1 94.75 85 PRO A O 1
ATOM 652 N N . THR A 1 86 ? 5.477 1.69 -6.805 1 97.44 86 THR A N 1
ATOM 653 C CA . THR A 1 86 ? 4.242 2.326 -7.25 1 97.44 86 THR A CA 1
ATOM 654 C C . THR A 1 86 ? 3.369 2.705 -6.055 1 97.44 86 THR A C 1
ATOM 656 O O . THR A 1 86 ? 2.273 3.244 -6.227 1 97.44 86 THR A O 1
ATOM 659 N N . ALA A 1 87 ? 3.83 2.457 -4.836 1 97.81 87 ALA A N 1
ATOM 660 C CA . ALA A 1 87 ? 3.055 2.762 -3.637 1 97.81 87 ALA A CA 1
ATOM 661 C C . ALA A 1 87 ? 3.934 3.381 -2.555 1 97.81 87 ALA A C 1
ATOM 663 O O . ALA A 1 87 ? 5.133 3.1 -2.484 1 97.81 87 ALA A O 1
ATOM 664 N N . MET A 1 88 ? 3.32 4.168 -1.693 1 97.75 88 MET A N 1
ATOM 665 C CA . MET A 1 88 ? 4.035 4.883 -0.641 1 97.75 88 MET A CA 1
ATOM 666 C C . MET A 1 88 ? 3.092 5.273 0.491 1 97.75 88 MET A C 1
ATOM 668 O O . MET A 1 88 ? 1.872 5.172 0.351 1 97.75 88 MET A O 1
ATOM 672 N N . LEU A 1 89 ? 3.645 5.625 1.639 1 97.38 89 LEU A N 1
ATOM 673 C CA . LEU A 1 89 ? 2.873 6.371 2.629 1 97.38 89 LEU A CA 1
ATOM 674 C C . LEU A 1 89 ? 2.717 7.828 2.209 1 97.38 89 LEU A C 1
ATOM 676 O O . LEU A 1 89 ? 3.688 8.469 1.802 1 97.38 89 LEU A O 1
ATOM 680 N N . ARG A 1 90 ? 1.534 8.328 2.264 1 98.5 90 ARG A N 1
ATOM 681 C CA . ARG A 1 90 ? 1.289 9.672 1.745 1 98.5 90 ARG A CA 1
ATOM 682 C C . ARG A 1 90 ? 2.135 10.703 2.48 1 98.5 90 ARG A C 1
ATOM 684 O O . ARG A 1 90 ? 2.289 10.633 3.701 1 98.5 90 ARG A O 1
ATOM 691 N N . SER A 1 91 ? 2.684 11.664 1.785 1 97.06 91 SER A N 1
ATOM 692 C CA . SER A 1 91 ? 3.486 12.734 2.365 1 97.06 91 SER A CA 1
ATOM 693 C C . SER A 1 91 ? 2.633 13.961 2.674 1 97.06 91 SER A C 1
ATOM 695 O O . SER A 1 91 ? 3.088 14.883 3.354 1 97.06 91 SER A O 1
ATOM 697 N N . HIS A 1 92 ? 1.453 13.969 2.16 1 97.62 92 HIS A N 1
ATOM 698 C CA . HIS A 1 92 ? 0.432 14.984 2.389 1 97.62 92 HIS A CA 1
ATOM 699 C C . HIS A 1 92 ? -0.966 14.43 2.15 1 97.62 92 HIS A C 1
ATOM 701 O O . HIS A 1 92 ? -1.143 13.508 1.351 1 97.62 92 HIS A O 1
ATOM 707 N N . THR A 1 93 ? -1.944 15.023 2.777 1 98.5 93 THR A N 1
ATOM 708 C CA . THR A 1 93 ? -3.301 14.508 2.631 1 98.5 93 THR A CA 1
ATOM 709 C C . THR A 1 93 ? -3.859 14.836 1.249 1 98.5 93 THR A C 1
ATOM 711 O O . THR A 1 93 ? -4.832 14.227 0.803 1 98.5 93 THR A O 1
ATOM 714 N N . THR A 1 94 ? -3.225 15.758 0.532 1 98.5 94 THR A N 1
ATOM 715 C CA . THR A 1 94 ? -3.645 16.078 -0.826 1 98.5 94 THR A CA 1
ATOM 716 C C . THR A 1 94 ? -3.588 14.852 -1.724 1 98.5 94 THR A C 1
ATOM 718 O O . THR A 1 94 ? -4.266 14.797 -2.754 1 98.5 94 THR A O 1
ATOM 721 N N . ALA A 1 95 ? -2.855 13.852 -1.31 1 98.44 95 ALA A N 1
ATOM 722 C CA . ALA A 1 95 ? -2.678 12.625 -2.082 1 98.44 95 ALA A CA 1
ATOM 723 C C . ALA A 1 95 ? -4.008 11.914 -2.291 1 98.44 95 ALA A C 1
ATOM 725 O O . ALA A 1 95 ? -4.145 11.086 -3.199 1 98.44 95 ALA A O 1
ATOM 726 N N . ASP A 1 96 ? -5 12.195 -1.483 1 98.31 96 ASP A N 1
ATOM 727 C CA . ASP A 1 96 ? -6.301 11.531 -1.573 1 98.31 96 ASP A CA 1
ATOM 728 C C . ASP A 1 96 ? -7.25 12.312 -2.482 1 98.31 96 ASP A C 1
ATOM 730 O O . ASP A 1 96 ? -8.344 11.828 -2.801 1 98.31 96 ASP A O 1
ATOM 734 N N . ILE A 1 97 ? -6.852 13.469 -2.949 1 98.62 97 ILE A N 1
ATOM 735 C CA . ILE A 1 97 ? -7.762 14.383 -3.639 1 98.62 97 ILE A CA 1
ATOM 736 C C . ILE A 1 97 ? -8.016 13.875 -5.055 1 98.62 97 ILE A C 1
ATOM 738 O O . ILE A 1 97 ? -9.156 13.883 -5.527 1 98.62 97 ILE A O 1
ATOM 742 N N . PRO A 1 98 ? -6.953 13.414 -5.805 1 98.19 98 PRO A N 1
ATOM 743 C CA . PRO A 1 98 ? -7.227 12.969 -7.172 1 98.19 98 PRO A CA 1
ATOM 744 C C . PRO A 1 98 ? -8.297 11.883 -7.242 1 98.19 98 PRO A C 1
ATOM 746 O O . PRO A 1 98 ? -9.211 11.961 -8.062 1 98.19 98 PRO A O 1
ATOM 749 N N . ALA A 1 99 ? -8.188 10.906 -6.418 1 97.06 99 ALA A N 1
ATOM 750 C CA . ALA A 1 99 ? -9.18 9.836 -6.41 1 97.06 99 ALA A CA 1
ATOM 751 C C . ALA A 1 99 ? -10.555 10.359 -6.016 1 97.06 99 ALA A C 1
ATOM 753 O O . ALA A 1 99 ? -11.578 9.938 -6.57 1 97.06 99 ALA A O 1
ATOM 754 N N . ALA A 1 100 ? -10.617 11.242 -5.035 1 97.44 100 ALA A N 1
ATOM 755 C CA . ALA A 1 100 ? -11.883 11.844 -4.625 1 97.44 100 ALA A CA 1
ATOM 756 C C . ALA A 1 100 ? -12.539 12.602 -5.781 1 97.44 100 ALA A C 1
ATOM 758 O O . ALA A 1 100 ? -13.734 12.453 -6.027 1 97.44 100 ALA A O 1
ATOM 759 N N . LEU A 1 101 ? -11.758 13.391 -6.531 1 97.94 101 LEU A N 1
ATOM 760 C CA . LEU A 1 101 ? -12.281 14.188 -7.633 1 97.94 101 LEU A CA 1
ATOM 761 C C . LEU A 1 101 ? -12.836 13.297 -8.734 1 97.94 101 LEU A C 1
ATOM 763 O O . LEU A 1 101 ? -13.859 13.617 -9.344 1 97.94 101 LEU A O 1
ATOM 767 N N . ARG A 1 102 ? -12.188 12.18 -9.016 1 96.12 102 ARG A N 1
ATOM 768 C CA . ARG A 1 102 ? -12.602 11.281 -10.086 1 96.12 102 ARG A CA 1
ATOM 769 C C . ARG A 1 102 ? -14.016 10.766 -9.852 1 96.12 102 ARG A C 1
ATOM 771 O O . ARG A 1 102 ? -14.742 10.469 -10.805 1 96.12 102 ARG A O 1
ATOM 778 N N . SER A 1 103 ? -14.414 10.68 -8.625 1 93.94 103 SER A N 1
ATOM 779 C CA . SER A 1 103 ? -15.727 10.148 -8.289 1 93.94 103 SER A CA 1
ATOM 780 C C . SER A 1 103 ? -16.844 11.094 -8.742 1 93.94 103 SER A C 1
ATOM 782 O O . SER A 1 103 ? -18 10.703 -8.805 1 93.94 103 SER A O 1
ATOM 784 N N . TYR A 1 104 ? -16.469 12.328 -9.133 1 95.44 104 TYR A N 1
ATOM 785 C CA . TYR A 1 104 ? -17.469 13.312 -9.539 1 95.44 104 TYR A CA 1
ATOM 786 C C . TYR A 1 104 ? -17.625 13.328 -11.055 1 95.44 104 TYR A C 1
ATOM 788 O O . TYR A 1 104 ? -18.547 13.961 -11.586 1 95.44 104 TYR A O 1
ATOM 796 N N . ALA A 1 105 ? -16.781 12.688 -11.742 1 91.44 105 ALA A N 1
ATOM 797 C CA . ALA A 1 105 ? -16.75 12.766 -13.195 1 91.44 105 ALA A CA 1
ATOM 798 C C . ALA A 1 105 ? -18.047 12.242 -13.805 1 91.44 105 ALA A C 1
ATOM 800 O O . ALA A 1 105 ? -18.469 12.711 -14.867 1 91.44 105 ALA A O 1
ATOM 801 N N . GLU A 1 106 ? -18.641 11.328 -13.117 1 86.69 106 GLU A N 1
ATOM 802 C CA . GLU A 1 106 ? -19.844 10.719 -13.68 1 86.69 106 GLU A CA 1
ATOM 803 C C . GLU A 1 106 ? -21.094 11.383 -13.148 1 86.69 106 GLU A C 1
ATOM 805 O O . GLU A 1 106 ? -22.219 10.969 -13.477 1 86.69 106 GLU A O 1
ATOM 810 N N . MET A 1 107 ? -20.875 12.344 -12.375 1 84.5 107 MET A N 1
ATOM 811 C CA . MET A 1 107 ? -22.016 13.016 -11.781 1 84.5 107 MET A CA 1
ATOM 812 C C . MET A 1 107 ? -22.609 14.039 -12.742 1 84.5 107 MET A C 1
ATOM 814 O O . MET A 1 107 ? -21.875 14.773 -13.406 1 84.5 107 MET A O 1
ATOM 818 N N . HIS A 1 108 ? -23.922 14.047 -12.805 1 83.56 108 HIS A N 1
ATOM 819 C CA . HIS A 1 108 ? -24.609 14.945 -13.727 1 83.56 108 HIS A CA 1
ATOM 820 C C . HIS A 1 108 ? -25.469 15.969 -12.977 1 83.56 108 HIS A C 1
ATOM 822 O O . HIS A 1 108 ? -26.031 16.875 -13.586 1 83.56 108 HIS A O 1
ATOM 828 N N . THR A 1 109 ? -25.438 15.859 -11.719 1 87.81 109 THR A N 1
ATOM 829 C CA . THR A 1 109 ? -26.203 16.797 -10.922 1 87.81 109 THR A CA 1
ATOM 830 C C . THR A 1 109 ? -25.344 17.953 -10.453 1 87.81 109 THR A C 1
ATOM 832 O O . THR A 1 109 ? -24.109 17.828 -10.359 1 87.81 109 THR A O 1
ATOM 835 N N . GLU A 1 110 ? -26.062 19.125 -10.25 1 92 110 GLU A N 1
ATOM 836 C CA . GLU A 1 110 ? -25.344 20.266 -9.703 1 92 110 GLU A CA 1
ATOM 837 C C . GLU A 1 110 ? -24.656 19.922 -8.383 1 92 110 GLU A C 1
ATOM 839 O O . GLU A 1 110 ? -25.25 19.266 -7.527 1 92 110 GLU A O 1
ATOM 844 N N . THR A 1 111 ? -23.406 20.375 -8.336 1 94.81 111 THR A N 1
ATOM 845 C CA . THR A 1 111 ? -22.609 19.984 -7.184 1 94.81 111 THR A CA 1
ATOM 846 C C . THR A 1 111 ? -21.938 21.203 -6.547 1 94.81 111 THR A C 1
ATOM 848 O O . THR A 1 111 ? -21.453 22.078 -7.254 1 94.81 111 THR A O 1
ATOM 851 N N . ASP A 1 112 ? -22.047 21.406 -5.293 1 96.38 112 ASP A N 1
ATOM 852 C CA . ASP A 1 112 ? -21.297 22.281 -4.395 1 96.38 112 ASP A CA 1
ATOM 853 C C . ASP A 1 112 ? -20.922 21.547 -3.104 1 96.38 112 ASP A C 1
ATOM 855 O O . ASP A 1 112 ? -21.75 21.438 -2.195 1 96.38 112 ASP A O 1
ATOM 859 N N . GLU A 1 113 ? -19.656 21.047 -3.074 1 97.25 113 GLU A N 1
ATOM 860 C CA . GLU A 1 113 ? -19.281 20.156 -1.984 1 97.25 113 GLU A CA 1
ATOM 861 C C . GLU A 1 113 ? -17.906 20.5 -1.435 1 97.25 113 GLU A C 1
ATOM 863 O O . GLU A 1 113 ? -16.984 20.797 -2.197 1 97.25 113 GLU A O 1
ATOM 868 N N . LEU A 1 114 ? -17.828 20.547 -0.132 1 98.31 114 LEU A N 1
ATOM 869 C CA . LEU A 1 114 ? -16.547 20.672 0.556 1 98.31 114 LEU A CA 1
ATOM 870 C C . LEU A 1 114 ? -15.945 19.312 0.845 1 98.31 114 LEU A C 1
ATOM 872 O O . LEU A 1 114 ? -16.469 18.562 1.681 1 98.31 114 LEU A O 1
ATOM 876 N N . ILE A 1 115 ? -14.898 18.984 0.128 1 98.56 115 ILE A N 1
ATOM 877 C CA . ILE A 1 115 ? -14.156 17.766 0.381 1 98.56 115 ILE A CA 1
ATOM 878 C C . ILE A 1 115 ? -13.156 17.984 1.509 1 98.56 115 ILE A C 1
ATOM 880 O O . ILE A 1 115 ? -12.297 18.875 1.421 1 98.56 115 ILE A O 1
ATOM 884 N N . VAL A 1 116 ? -13.289 17.203 2.572 1 98.75 116 VAL A N 1
ATOM 885 C CA . VAL A 1 116 ? -12.477 17.328 3.779 1 98.75 116 VAL A CA 1
ATOM 886 C C . VAL A 1 116 ? -11.602 16.094 3.941 1 98.75 116 VAL A C 1
ATOM 888 O O . VAL A 1 116 ? -12.109 14.977 4.086 1 98.75 116 VAL A O 1
ATOM 891 N N . VAL A 1 117 ? -10.289 16.25 3.922 1 98.75 117 VAL A N 1
ATOM 892 C CA . VAL A 1 117 ? -9.375 15.117 4.043 1 98.75 117 VAL A CA 1
ATOM 893 C C . VAL A 1 117 ? -8.422 15.352 5.219 1 98.75 117 VAL A C 1
ATOM 895 O O . VAL A 1 117 ? -7.285 15.789 5.027 1 98.75 117 VAL A O 1
ATOM 898 N N . PRO A 1 118 ? -8.844 15.008 6.41 1 98.75 118 PRO A N 1
ATOM 899 C CA . PRO A 1 118 ? -7.953 15.039 7.57 1 98.75 118 PRO A CA 1
ATOM 900 C C . PRO A 1 118 ? -7.141 13.758 7.727 1 98.75 118 PRO A C 1
ATOM 902 O O . PRO A 1 118 ? -7.582 12.688 7.297 1 98.75 118 PRO A O 1
ATOM 905 N N . GLY A 1 119 ? -5.98 13.898 8.289 1 98.31 119 GLY A N 1
ATOM 906 C CA . GLY A 1 119 ? -5.277 12.672 8.641 1 98.31 119 GLY A CA 1
ATOM 907 C C . GLY A 1 119 ? -3.779 12.867 8.789 1 98.31 119 GLY A C 1
ATOM 908 O O . GLY A 1 119 ? -3.289 14 8.758 1 98.31 119 GLY A O 1
ATOM 909 N N . LEU A 1 120 ? -3.092 11.766 9 1 97.88 120 LEU A N 1
ATOM 910 C CA . LEU A 1 120 ? -1.643 11.758 9.172 1 97.88 120 LEU A CA 1
ATOM 911 C C . LEU A 1 120 ? -0.933 11.789 7.824 1 97.88 120 LEU A C 1
ATOM 913 O O . LEU A 1 120 ? -1.415 11.203 6.852 1 97.88 120 LEU A O 1
ATOM 917 N N . ALA A 1 121 ? 0.134 12.453 7.789 1 97.31 121 ALA A N 1
ATOM 918 C CA . ALA A 1 121 ? 1.135 12.359 6.727 1 97.31 121 ALA A CA 1
ATOM 919 C C . ALA A 1 121 ? 2.441 11.781 7.258 1 97.31 121 ALA A C 1
ATOM 921 O O . ALA A 1 121 ? 2.645 11.695 8.469 1 97.31 121 ALA A O 1
ATOM 922 N N . TYR A 1 122 ? 3.266 11.375 6.367 1 95 122 TYR A N 1
ATOM 923 C CA . TYR A 1 122 ? 4.496 10.688 6.746 1 95 122 TYR A CA 1
ATOM 924 C C . TYR A 1 122 ? 5.699 11.289 6.023 1 95 122 TYR A C 1
ATOM 926 O O . TYR A 1 122 ? 5.793 11.219 4.797 1 95 122 TYR A O 1
ATOM 934 N N . ARG A 1 123 ? 6.539 11.836 6.84 1 87.19 123 ARG A N 1
ATOM 935 C CA . ARG A 1 123 ? 7.703 12.516 6.285 1 87.19 123 ARG A CA 1
ATOM 936 C C . ARG A 1 123 ? 8.961 12.195 7.09 1 87.19 123 ARG A C 1
ATOM 938 O O . ARG A 1 123 ? 8.875 11.797 8.258 1 87.19 123 ARG A O 1
ATOM 945 N N . ARG A 1 124 ? 9.984 12.281 6.301 1 79.31 124 ARG A N 1
ATOM 946 C CA . ARG A 1 124 ? 11.258 12.32 7.004 1 79.31 124 ARG A CA 1
ATOM 947 C C . ARG A 1 124 ? 11.672 13.75 7.32 1 79.31 124 ARG A C 1
ATOM 949 O O . ARG A 1 124 ? 11.844 14.57 6.414 1 79.31 124 ARG A O 1
ATOM 956 N N . ASP A 1 125 ? 11.586 14.094 8.594 1 74.75 125 ASP A N 1
ATOM 957 C CA . ASP A 1 125 ? 11.781 15.477 9 1 74.75 125 ASP A CA 1
ATOM 958 C C . ASP A 1 125 ? 12.742 15.57 10.18 1 74.75 125 ASP A C 1
ATOM 960 O O . ASP A 1 125 ? 13.125 14.555 10.766 1 74.75 125 ASP A O 1
ATOM 964 N N . VAL A 1 126 ? 13.047 16.828 10.445 1 71.81 126 VAL A N 1
ATOM 965 C CA . VAL A 1 126 ? 13.883 17.109 11.602 1 71.81 126 VAL A CA 1
ATOM 966 C C . VAL A 1 126 ? 13.117 16.812 12.883 1 71.81 126 VAL A C 1
ATOM 968 O O . VAL A 1 126 ? 11.898 16.625 12.859 1 71.81 126 VAL A O 1
ATOM 971 N N . VAL A 1 127 ? 13.938 16.672 13.875 1 72 127 VAL A N 1
ATOM 972 C CA . VAL A 1 127 ? 13.336 16.5 15.188 1 72 127 VAL A CA 1
ATOM 973 C C . VAL A 1 127 ? 13.453 17.797 15.992 1 72 127 VAL A C 1
ATOM 975 O O . VAL A 1 127 ? 14.555 18.188 16.375 1 72 127 VAL A O 1
ATOM 978 N N . ASP A 1 128 ? 12.281 18.359 16.172 1 78.94 128 ASP A N 1
ATOM 979 C CA . ASP A 1 128 ? 12.234 19.516 17.062 1 78.94 128 ASP A CA 1
ATOM 980 C C . ASP A 1 128 ? 10.812 19.766 17.578 1 78.94 128 ASP A C 1
ATOM 982 O O . ASP A 1 128 ? 9.945 18.906 17.438 1 78.94 128 ASP A O 1
ATOM 986 N N . ARG A 1 129 ? 10.656 20.953 18.219 1 76.19 129 ARG A N 1
ATOM 987 C CA . ARG A 1 129 ? 9.406 21.219 18.922 1 76.19 129 ARG A CA 1
ATOM 988 C C . ARG A 1 129 ? 8.258 21.422 17.938 1 76.19 129 ARG A C 1
ATOM 990 O O . ARG A 1 129 ? 7.086 21.391 18.328 1 76.19 129 ARG A O 1
ATOM 997 N N . ASN A 1 130 ? 8.602 21.578 16.719 1 80.38 130 ASN A N 1
ATOM 998 C CA . ASN A 1 130 ? 7.566 21.922 15.75 1 80.38 130 ASN A CA 1
ATOM 999 C C . ASN A 1 130 ? 7.363 20.797 14.734 1 80.38 130 ASN A C 1
ATOM 1001 O O . ASN A 1 130 ? 6.422 20.828 13.945 1 80.38 130 ASN A O 1
ATOM 1005 N N . HIS A 1 131 ? 8.328 19.859 14.859 1 78.38 131 HIS A N 1
ATOM 1006 C CA . HIS A 1 131 ? 8.305 18.875 13.781 1 78.38 131 HIS A CA 1
ATOM 1007 C C . HIS A 1 131 ? 8.195 17.469 14.344 1 78.38 131 HIS A C 1
ATOM 1009 O O . HIS A 1 131 ? 8.789 17.156 15.375 1 78.38 131 HIS A O 1
ATOM 1015 N N . VAL A 1 132 ? 7.375 16.719 13.656 1 81.06 132 VAL A N 1
ATOM 1016 C CA . VAL A 1 132 ? 7.242 15.297 13.977 1 81.06 132 VAL A CA 1
ATOM 1017 C C . VAL A 1 132 ? 7.25 14.477 12.688 1 81.06 132 VAL A C 1
ATOM 1019 O O . VAL A 1 132 ? 7.074 15.023 11.594 1 81.06 132 VAL A O 1
ATOM 1022 N N . GLY A 1 133 ? 7.48 13.25 12.844 1 84.69 133 GLY A N 1
ATOM 1023 C CA . GLY A 1 133 ? 7.543 12.367 11.688 1 84.69 133 GLY A CA 1
ATOM 1024 C C . GLY A 1 133 ? 6.191 12.133 11.047 1 84.69 133 GLY A C 1
ATOM 1025 O O . GLY A 1 133 ? 6.105 11.898 9.836 1 84.69 133 GLY A O 1
ATOM 1026 N N . GLU A 1 134 ? 5.129 12.148 11.859 1 93.31 134 GLU A N 1
ATOM 1027 C CA . GLU A 1 134 ? 3.775 11.875 11.383 1 93.31 134 GLU A CA 1
ATOM 1028 C C . GLU A 1 134 ? 2.828 13.023 11.727 1 93.31 134 GLU A C 1
ATOM 1030 O O . GLU A 1 134 ? 1.875 12.844 12.484 1 93.31 134 GLU A O 1
ATOM 1035 N N . PRO A 1 135 ? 3.008 14.125 11.07 1 95.75 135 PRO A N 1
ATOM 1036 C CA . PRO A 1 135 ? 2.129 15.266 11.344 1 95.75 135 PRO A CA 1
ATOM 1037 C C . PRO A 1 135 ? 0.705 15.047 10.836 1 95.75 135 PRO A C 1
ATOM 1039 O O . PRO A 1 135 ? 0.486 14.25 9.922 1 95.75 135 PRO A O 1
ATOM 1042 N N . HIS A 1 136 ? -0.25 15.734 11.492 1 98.12 136 HIS A N 1
ATOM 1043 C CA . HIS A 1 136 ? -1.618 15.797 10.992 1 98.12 136 HIS A CA 1
ATOM 1044 C C . HIS A 1 136 ? -1.789 16.938 9.992 1 98.12 136 HIS A C 1
ATOM 1046 O O . HIS A 1 136 ? -1.395 18.062 10.266 1 98.12 136 HIS A O 1
ATOM 1052 N N . GLN A 1 137 ? -2.377 16.609 8.914 1 98.31 137 GLN A N 1
ATOM 1053 C CA . GLN A 1 137 ? -2.695 17.594 7.895 1 98.31 137 GLN A CA 1
ATOM 1054 C C . GLN A 1 137 ? -4.184 17.594 7.562 1 98.31 137 GLN A C 1
ATOM 1056 O O . GLN A 1 137 ? -4.906 16.672 7.941 1 98.31 137 GLN A O 1
ATOM 1061 N N . LEU A 1 138 ? -4.645 18.625 6.945 1 98.75 138 LEU A N 1
ATOM 1062 C CA . LEU A 1 138 ? -6.027 18.797 6.512 1 98.75 138 LEU A CA 1
ATOM 1063 C C . LEU A 1 138 ? -6.094 19.453 5.141 1 98.75 138 LEU A C 1
ATOM 1065 O O . LEU A 1 138 ? -5.555 20.547 4.949 1 98.75 138 LEU A O 1
ATOM 1069 N N . ASP A 1 139 ? -6.719 18.797 4.273 1 98.81 139 ASP A N 1
ATOM 1070 C CA . ASP A 1 139 ? -7.086 19.422 3.004 1 98.81 139 ASP A CA 1
ATOM 1071 C C . ASP A 1 139 ? -8.562 19.797 2.982 1 98.81 139 ASP A C 1
ATOM 1073 O O . ASP A 1 139 ? -9.422 19 3.369 1 98.81 139 ASP A O 1
ATOM 1077 N N . LEU A 1 140 ? -8.844 20.984 2.609 1 98.69 140 LEU A N 1
ATOM 1078 C CA . LEU A 1 140 ? -10.188 21.5 2.396 1 98.69 140 LEU A CA 1
ATOM 1079 C C . LEU A 1 140 ? -10.359 21.984 0.959 1 98.69 140 LEU A C 1
ATOM 1081 O O . LEU A 1 140 ? -9.867 23.047 0.589 1 98.69 140 LEU A O 1
ATOM 1085 N N . TRP A 1 141 ? -11.062 21.188 0.185 1 98.69 141 TRP A N 1
ATOM 1086 C CA . TRP A 1 141 ? -11.297 21.5 -1.221 1 98.69 141 TRP A CA 1
ATOM 1087 C C . TRP A 1 141 ? -12.781 21.719 -1.489 1 98.69 141 TRP A C 1
ATOM 1089 O O . TRP A 1 141 ? -13.594 20.797 -1.337 1 98.69 141 TRP A O 1
ATOM 1099 N N . ARG A 1 142 ? -13.148 22.891 -1.829 1 98.25 142 ARG A N 1
ATOM 1100 C CA . ARG A 1 142 ? -14.531 23.141 -2.232 1 98.25 142 ARG A CA 1
ATOM 1101 C C . ARG A 1 142 ? -14.688 23.016 -3.744 1 98.25 142 ARG A C 1
ATOM 1103 O O . ARG A 1 142 ? -14.094 23.781 -4.504 1 98.25 142 ARG A O 1
ATOM 1110 N N . LEU A 1 143 ? -15.469 22.062 -4.188 1 98.19 143 LEU A N 1
ATOM 1111 C CA . LEU A 1 143 ? -15.695 21.766 -5.598 1 98.19 143 LEU A CA 1
ATOM 1112 C C . LEU A 1 143 ? -17.094 22.172 -6.02 1 98.19 143 LEU A C 1
ATOM 1114 O O . LEU A 1 143 ? -18.078 21.828 -5.355 1 98.19 143 LEU A O 1
ATOM 1118 N N . ARG A 1 144 ? -17.141 22.891 -7.133 1 96.81 144 ARG A N 1
ATOM 1119 C CA . ARG A 1 144 ? -18.422 23.375 -7.641 1 96.81 144 ARG A CA 1
ATOM 1120 C C . ARG A 1 144 ? -18.594 23.031 -9.117 1 96.81 144 ARG A C 1
ATOM 1122 O O . ARG A 1 144 ? -17.641 23.109 -9.891 1 96.81 144 ARG A O 1
ATOM 1129 N N . SER A 1 145 ? -19.812 22.641 -9.492 1 96.19 145 SER A N 1
ATOM 1130 C CA . SER A 1 145 ? -20.125 22.391 -10.898 1 96.19 145 SER A CA 1
ATOM 1131 C C . SER A 1 145 ? -20.484 23.688 -11.617 1 96.19 145 SER A C 1
ATOM 1133 O O . SER A 1 145 ? -21.469 23.734 -12.352 1 96.19 145 SER A O 1
ATOM 1135 N N . HIS A 1 146 ? -19.797 24.734 -11.344 1 94.75 146 HIS A N 1
ATOM 1136 C CA . HIS A 1 146 ? -19.797 26.031 -11.992 1 94.75 146 HIS A CA 1
ATOM 1137 C C . HIS A 1 146 ? -18.391 26.547 -12.203 1 94.75 146 HIS A C 1
ATOM 1139 O O . HIS A 1 146 ? -17.531 26.406 -11.328 1 94.75 146 HIS A O 1
ATOM 1145 N N . PRO A 1 147 ? -18.141 27.141 -13.281 1 94.19 147 PRO A N 1
ATOM 1146 C CA . PRO A 1 147 ? -16.766 27.531 -13.633 1 94.19 147 PRO A CA 1
ATOM 1147 C C . PRO A 1 147 ? -16.359 28.875 -13.039 1 94.19 147 PRO A C 1
ATOM 1149 O O . PRO A 1 147 ? -15.297 29.406 -13.359 1 94.19 147 PRO A O 1
ATOM 1152 N N . ASP A 1 148 ? -17.078 29.438 -12.086 1 95.25 148 ASP A N 1
ATOM 1153 C CA . ASP A 1 148 ? -16.938 30.859 -11.766 1 95.25 148 ASP A CA 1
ATOM 1154 C C . ASP A 1 148 ? -16.281 31.062 -10.406 1 95.25 148 ASP A C 1
ATOM 1156 O O . ASP A 1 148 ? -16.328 32.156 -9.836 1 95.25 148 ASP A O 1
ATOM 1160 N N . THR A 1 149 ? -15.703 29.984 -9.844 1 96.62 149 THR A N 1
ATOM 1161 C CA . THR A 1 149 ? -14.945 30.172 -8.609 1 96.62 149 THR A CA 1
ATOM 1162 C C . THR A 1 149 ? -13.711 31.031 -8.859 1 96.62 149 THR A C 1
ATOM 1164 O O . THR A 1 149 ? -12.961 30.781 -9.805 1 96.62 149 THR A O 1
ATOM 1167 N N . GLY A 1 150 ? -13.508 32.094 -7.969 1 96.56 150 GLY A N 1
ATOM 1168 C CA . GLY A 1 150 ? -12.414 33 -8.211 1 96.56 150 GLY A CA 1
ATOM 1169 C C . GLY A 1 150 ? -11.742 33.469 -6.934 1 96.56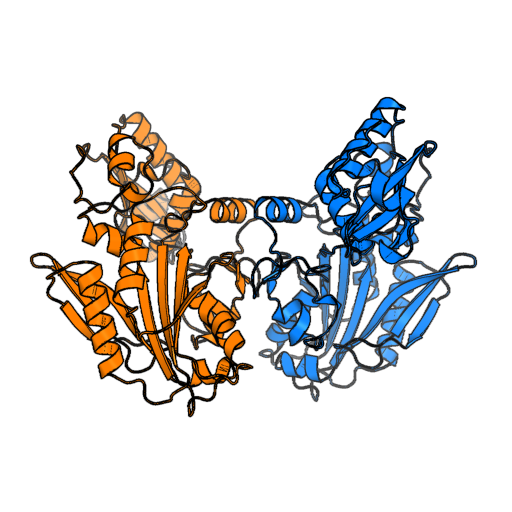 150 GLY A C 1
ATOM 1170 O O . GLY A 1 150 ? -11.828 32.812 -5.898 1 96.56 150 GLY A O 1
ATOM 1171 N N . GLU A 1 151 ? -11.055 34.594 -7.09 1 96.06 151 GLU A N 1
ATOM 1172 C CA . GLU A 1 151 ? -10.227 35.125 -6.02 1 96.06 151 GLU A CA 1
ATOM 1173 C C . GLU A 1 151 ? -11.07 35.5 -4.805 1 96.06 151 GLU A C 1
ATOM 1175 O O . GLU A 1 151 ? -10.625 35.375 -3.664 1 96.06 151 GLU A O 1
ATOM 1180 N N . ALA A 1 152 ? -12.227 36.031 -5.066 1 96.88 152 ALA A N 1
ATOM 1181 C CA . ALA A 1 152 ? -13.109 36.406 -3.971 1 96.88 152 ALA A CA 1
ATOM 1182 C C . ALA A 1 152 ? -13.477 35.219 -3.104 1 96.88 152 ALA A C 1
ATOM 1184 O O . ALA A 1 152 ? -13.547 35.312 -1.878 1 96.88 152 ALA A O 1
ATOM 1185 N N . ASP A 1 153 ? -13.758 34.094 -3.758 1 96 153 ASP A N 1
ATOM 1186 C CA . ASP A 1 153 ? -14.062 32.875 -3.039 1 96 153 ASP A CA 1
ATOM 1187 C C . ASP A 1 153 ? -12.883 32.438 -2.174 1 96 153 ASP A C 1
ATOM 1189 O O . ASP A 1 153 ? -13.078 32 -1.036 1 96 153 ASP A O 1
ATOM 1193 N N . LEU A 1 154 ? -11.734 32.562 -2.727 1 96.75 154 LEU A N 1
ATOM 1194 C CA . LEU A 1 154 ? -10.516 32.188 -2.025 1 96.75 154 LEU A CA 1
ATOM 1195 C C . LEU A 1 154 ? -10.297 33.062 -0.801 1 96.75 154 LEU A C 1
ATOM 1197 O O . LEU A 1 154 ? -9.969 32.594 0.278 1 96.75 154 LEU A O 1
ATOM 1201 N N . GLN A 1 155 ? -10.492 34.344 -0.995 1 96.81 155 GLN A N 1
ATOM 1202 C CA . GLN A 1 155 ? -10.336 35.312 0.099 1 96.81 155 GLN A CA 1
ATOM 1203 C C . GLN A 1 155 ? -11.312 35 1.232 1 96.81 155 GLN A C 1
ATOM 1205 O O . GLN A 1 155 ? -10.945 35.094 2.408 1 96.81 155 GLN A O 1
ATOM 1210 N N . GLU A 1 156 ? -12.477 34.75 0.874 1 96.12 156 GLU A N 1
ATOM 1211 C CA . GLU A 1 156 ? -13.484 34.406 1.878 1 96.12 156 GLU A CA 1
ATOM 1212 C C . GLU A 1 156 ? -13.109 33.156 2.639 1 96.12 156 GLU A C 1
ATOM 1214 O O . GLU A 1 156 ? -13.258 33.062 3.861 1 96.12 156 GLU A O 1
ATOM 1219 N N . MET A 1 157 ? -12.664 32.156 1.918 1 96.62 157 MET A N 1
ATOM 1220 C CA . MET A 1 157 ? -12.242 30.906 2.539 1 96.62 157 MET A CA 1
ATOM 1221 C C . MET A 1 157 ? -11.133 31.141 3.553 1 96.62 157 MET A C 1
ATOM 1223 O O . MET A 1 157 ? -11.188 30.641 4.676 1 96.62 157 MET A O 1
ATOM 1227 N N . ILE A 1 158 ? -10.18 31.953 3.203 1 97.56 158 ILE A N 1
ATOM 1228 C CA . ILE A 1 158 ? -9.039 32.25 4.059 1 97.56 158 ILE A CA 1
ATOM 1229 C C . ILE A 1 158 ? -9.523 32.938 5.332 1 97.56 158 ILE A C 1
ATOM 1231 O O . ILE A 1 158 ? -9.156 32.562 6.441 1 97.56 158 ILE A O 1
ATOM 1235 N N . ALA A 1 159 ? -10.328 33.938 5.113 1 97.31 159 ALA A N 1
ATOM 1236 C CA . ALA A 1 159 ? -10.812 34.719 6.242 1 97.31 159 ALA A CA 1
ATOM 1237 C C . ALA A 1 159 ? -11.555 33.844 7.246 1 97.31 159 ALA A C 1
ATOM 1239 O O . ALA A 1 159 ? -11.328 33.938 8.453 1 97.31 159 ALA A O 1
ATOM 1240 N N . ARG A 1 160 ? -12.367 33.031 6.734 1 96.44 160 ARG A N 1
ATOM 1241 C CA . ARG A 1 160 ? -13.156 32.156 7.598 1 96.44 160 ARG A CA 1
ATOM 1242 C C . ARG A 1 160 ? -12.273 31.141 8.32 1 96.44 160 ARG A C 1
ATOM 1244 O O . ARG A 1 160 ? -12.5 30.828 9.492 1 96.44 160 ARG A O 1
ATOM 1251 N N . LEU A 1 161 ? -11.32 30.594 7.602 1 96.44 161 LEU A N 1
ATOM 1252 C CA . LEU A 1 161 ? -10.398 29.625 8.188 1 96.44 161 LEU A CA 1
ATOM 1253 C C . LEU A 1 161 ? -9.594 30.25 9.312 1 96.44 161 LEU A C 1
ATOM 1255 O O . LEU A 1 161 ? -9.469 29.672 10.398 1 96.44 161 LEU A O 1
ATOM 1259 N N . VAL A 1 162 ? -9.047 31.406 9.078 1 97.31 162 VAL A N 1
ATOM 1260 C CA . VAL A 1 162 ? -8.211 32.094 10.07 1 97.31 162 VAL A CA 1
ATOM 1261 C C . VAL A 1 162 ? -9.047 32.406 11.305 1 97.31 162 VAL A C 1
ATOM 1263 O O . VAL A 1 162 ? -8.594 32.188 12.438 1 97.31 162 VAL A O 1
ATOM 1266 N N . ALA A 1 163 ? -10.25 32.875 11.086 1 96.25 163 ALA A N 1
ATOM 1267 C CA . ALA A 1 163 ? -11.117 33.219 12.211 1 96.25 163 ALA A CA 1
ATOM 1268 C C . ALA A 1 163 ? -11.438 32 13.062 1 96.25 163 ALA A C 1
ATOM 1270 O O . ALA A 1 163 ? -11.578 32.125 14.281 1 96.25 163 ALA A O 1
ATOM 1271 N N . ALA A 1 164 ? -11.555 30.906 12.391 1 95 164 ALA A N 1
ATOM 1272 C CA . ALA A 1 164 ? -11.867 29.672 13.117 1 95 164 ALA A CA 1
ATOM 1273 C C . ALA A 1 164 ? -10.672 29.188 13.93 1 95 164 ALA A C 1
ATOM 1275 O O . ALA A 1 164 ? -10.836 28.703 15.047 1 95 164 ALA A O 1
ATOM 1276 N N . VAL A 1 165 ? -9.477 29.312 13.43 1 95.62 165 VAL A N 1
ATOM 1277 C CA . VAL A 1 165 ? -8.281 28.844 14.109 1 95.62 165 VAL A CA 1
ATOM 1278 C C . VAL A 1 165 ? -7.875 29.828 15.195 1 95.62 165 VAL A C 1
ATOM 1280 O O . VAL A 1 165 ? -7.602 29.453 16.328 1 95.62 165 VAL A O 1
ATOM 1283 N N . LEU A 1 166 ? -7.836 31.125 14.844 1 94.75 166 LEU A N 1
ATOM 1284 C CA . LEU A 1 166 ? -7.367 32.188 15.719 1 94.75 166 LEU A CA 1
ATOM 1285 C C . LEU A 1 166 ? -8.273 33.406 15.609 1 94.75 166 LEU A C 1
ATOM 1287 O O . LEU A 1 166 ? -7.926 34.375 14.938 1 94.75 166 LEU A O 1
ATOM 1291 N N . PRO A 1 167 ? -9.344 33.375 16.359 1 92.75 167 PRO A N 1
ATOM 1292 C CA . PRO A 1 167 ? -10.273 34.5 16.281 1 92.75 167 PRO A CA 1
ATOM 1293 C C . PRO A 1 167 ? -9.602 35.844 16.578 1 92.75 167 PRO A C 1
ATOM 1295 O O . PRO A 1 167 ? -8.883 35.969 17.562 1 92.75 167 PRO A O 1
ATOM 1298 N N . GLY A 1 168 ? -9.758 36.781 15.656 1 91.88 168 GLY A N 1
ATOM 1299 C CA . GLY A 1 168 ? -9.273 38.125 15.852 1 91.88 168 GLY A CA 1
ATOM 1300 C C . GLY A 1 168 ? -7.848 38.312 15.375 1 91.88 168 GLY A C 1
ATOM 1301 O O . GLY A 1 168 ? -7.32 39.438 15.422 1 91.88 168 GLY A O 1
ATOM 1302 N N . ALA A 1 169 ? -7.234 37.344 14.883 1 94.19 169 ALA A N 1
ATOM 1303 C CA . ALA A 1 169 ? -5.84 37.438 14.461 1 94.19 169 ALA A CA 1
ATOM 1304 C C . ALA A 1 169 ? -5.707 38.281 13.195 1 94.19 169 ALA A C 1
ATOM 1306 O O . ALA A 1 169 ? -6.555 38.219 12.297 1 94.19 169 ALA A O 1
ATOM 1307 N N . VAL A 1 170 ? -4.613 39.062 13.141 1 96.38 170 VAL A N 1
ATOM 1308 C CA . VAL A 1 170 ? -4.227 39.688 11.891 1 96.38 170 VAL A CA 1
ATOM 1309 C C . VAL A 1 170 ? -3.555 38.688 10.969 1 96.38 170 VAL A C 1
ATOM 1311 O O . VAL A 1 170 ? -2.758 37.875 11.414 1 96.38 170 VAL A O 1
ATOM 1314 N N . TRP A 1 171 ? -3.965 38.719 9.672 1 97.31 171 TRP A N 1
ATOM 1315 C CA . TRP A 1 171 ? -3.369 37.75 8.734 1 97.31 171 TRP A CA 1
ATOM 1316 C C . TRP A 1 171 ? -2.996 38.438 7.426 1 97.31 171 TRP A C 1
ATOM 1318 O O . TRP A 1 171 ? -3.465 39.562 7.137 1 97.31 171 TRP A O 1
ATOM 1328 N N . ARG A 1 172 ? -2.092 37.844 6.703 1 97.44 172 ARG A N 1
ATOM 1329 C CA . ARG A 1 172 ? -1.654 38.312 5.383 1 97.44 172 ARG A CA 1
ATOM 1330 C C . ARG A 1 172 ? -1.429 37.125 4.449 1 97.44 172 ARG A C 1
ATOM 1332 O O . ARG A 1 172 ? -1.408 35.969 4.895 1 97.44 172 ARG A O 1
ATOM 1339 N N . THR A 1 173 ? -1.391 37.406 3.143 1 97.38 173 THR A N 1
ATOM 1340 C CA . THR A 1 173 ? -1.085 36.375 2.164 1 97.38 173 THR A CA 1
ATOM 1341 C C . THR A 1 173 ? 0.125 36.75 1.32 1 97.38 173 THR A C 1
ATOM 1343 O O . THR A 1 173 ? 0.376 37.938 1.099 1 97.38 173 THR A O 1
ATOM 1346 N N . THR A 1 174 ? 0.908 35.844 1.019 1 96.5 174 THR A N 1
ATOM 1347 C CA . THR A 1 174 ? 1.993 36 0.058 1 96.5 174 THR A CA 1
ATOM 1348 C C . THR A 1 174 ? 1.873 34.969 -1.066 1 96.5 174 THR A C 1
ATOM 1350 O O . THR A 1 174 ? 1.375 33.875 -0.854 1 96.5 174 THR A O 1
ATOM 1353 N N . PRO A 1 175 ? 2.256 35.438 -2.279 1 96 175 PRO A N 1
ATOM 1354 C CA . PRO A 1 175 ? 2.191 34.469 -3.383 1 96 175 PRO A CA 1
ATOM 1355 C C . PRO A 1 175 ? 2.992 33.188 -3.107 1 96 175 PRO A C 1
ATOM 1357 O O . PRO A 1 175 ? 4.078 33.25 -2.525 1 96 175 PRO A O 1
ATOM 1360 N N . ALA A 1 176 ? 2.406 32.094 -3.422 1 95.44 176 ALA A N 1
ATOM 1361 C CA . ALA A 1 176 ? 3.033 30.797 -3.334 1 95.44 176 ALA A CA 1
ATOM 1362 C C . ALA A 1 176 ? 2.715 29.953 -4.566 1 95.44 176 ALA A C 1
ATOM 1364 O O . ALA A 1 176 ? 1.667 30.125 -5.191 1 95.44 176 ALA A O 1
ATOM 1365 N N . VAL A 1 177 ? 3.656 29.109 -4.926 1 92.25 177 VAL A N 1
ATOM 1366 C CA . VAL A 1 177 ? 3.461 28.281 -6.109 1 92.25 177 VAL A CA 1
ATOM 1367 C C . VAL A 1 177 ? 3.303 26.812 -5.699 1 92.25 177 VAL A C 1
ATOM 1369 O O . VAL A 1 177 ? 4.156 26.266 -5 1 92.25 177 VAL A O 1
ATOM 1372 N N . HIS A 1 178 ? 2.203 26.219 -6.117 1 93.38 178 HIS A N 1
ATOM 1373 C CA . HIS A 1 178 ? 1.945 24.797 -6.023 1 93.38 178 HIS A CA 1
ATOM 1374 C C . HIS A 1 178 ? 1.586 24.203 -7.387 1 93.38 178 HIS A C 1
ATOM 1376 O O . HIS A 1 178 ? 0.969 24.891 -8.211 1 93.38 178 HIS A O 1
ATOM 1382 N N . PRO A 1 179 ? 1.909 22.938 -7.551 1 96.06 179 PRO A N 1
ATOM 1383 C CA . PRO A 1 179 ? 1.625 22.344 -8.859 1 96.06 179 PRO A CA 1
ATOM 1384 C C . PRO A 1 179 ? 0.132 22.125 -9.102 1 96.06 179 PRO A C 1
ATOM 1386 O O . PRO A 1 179 ? -0.303 22.016 -10.25 1 96.06 179 PRO A O 1
ATOM 1389 N N . TYR A 1 180 ? -0.69 22.156 -8.094 1 98.06 180 TYR A N 1
ATOM 1390 C CA . TYR A 1 180 ? -2.076 21.734 -8.266 1 98.06 180 TYR A CA 1
ATOM 1391 C C . TYR A 1 180 ? -3.029 22.922 -8.078 1 98.06 180 TYR A C 1
ATOM 1393 O O . TYR A 1 180 ? -4.25 22.734 -8.086 1 98.06 180 TYR A O 1
ATOM 1401 N N . THR A 1 181 ? -2.469 24.141 -7.953 1 98.06 181 THR A N 1
ATOM 1402 C CA . THR A 1 181 ? -3.35 25.297 -7.793 1 98.06 181 THR A CA 1
ATOM 1403 C C . THR A 1 181 ? -2.932 26.422 -8.719 1 98.06 181 THR A C 1
ATOM 1405 O O . THR A 1 181 ? -1.788 26.469 -9.18 1 98.06 181 THR A O 1
ATOM 1408 N N . ALA A 1 182 ? -3.891 27.219 -9.039 1 97.44 182 ALA A N 1
ATOM 1409 C CA . ALA A 1 182 ? -3.686 28.547 -9.625 1 97.44 182 ALA A CA 1
ATOM 1410 C C . ALA A 1 182 ? -3.881 29.641 -8.586 1 97.44 182 ALA A C 1
ATOM 1412 O O . ALA A 1 182 ? -4.66 29.484 -7.645 1 97.44 182 ALA A O 1
ATOM 1413 N N . LEU A 1 183 ? -3.107 30.75 -8.711 1 96.81 183 LEU A N 1
ATOM 1414 C CA . LEU A 1 183 ? -3.162 31.875 -7.781 1 96.81 183 LEU A CA 1
ATOM 1415 C C . LEU A 1 183 ? -2.857 31.422 -6.359 1 96.81 183 LEU A C 1
ATOM 1417 O O . LEU A 1 183 ? -3.605 31.734 -5.43 1 96.81 183 LEU A O 1
ATOM 1421 N N . GLY A 1 184 ? -1.823 30.625 -6.262 1 97.56 184 GLY A N 1
ATOM 1422 C CA . GLY A 1 184 ? -1.431 30.078 -4.977 1 97.56 184 GLY A CA 1
ATOM 1423 C C . GLY A 1 184 ? -1.014 31.141 -3.977 1 97.56 184 GLY A C 1
ATOM 1424 O O . GLY A 1 184 ? -0.405 32.125 -4.348 1 97.56 184 GLY A O 1
ATOM 1425 N N . ARG A 1 185 ? -1.357 30.906 -2.674 1 97.56 185 ARG A N 1
ATOM 1426 C CA . ARG A 1 185 ? -1.043 31.828 -1.591 1 97.56 185 ARG A CA 1
ATOM 1427 C C . ARG A 1 185 ? -0.646 31.078 -0.324 1 97.56 185 ARG A C 1
ATOM 1429 O O . ARG A 1 185 ? -1.172 30 -0.046 1 97.56 185 ARG A O 1
ATOM 1436 N N . GLN A 1 186 ? 0.278 31.656 0.308 1 98 186 GLN A N 1
ATOM 1437 C CA . GLN A 1 186 ? 0.571 31.266 1.685 1 98 186 GLN A CA 1
ATOM 1438 C C . GLN A 1 186 ? -0.134 32.188 2.676 1 98 186 GLN A C 1
ATOM 1440 O O . GLN A 1 186 ? -0.159 33.406 2.49 1 98 186 GLN A O 1
ATOM 1445 N N . VAL A 1 187 ? -0.739 31.656 3.688 1 98.19 187 VAL A N 1
ATOM 1446 C CA . VAL A 1 187 ? -1.46 32.438 4.703 1 98.19 187 VAL A CA 1
ATOM 1447 C C . VAL A 1 187 ? -0.634 32.5 5.984 1 98.19 187 VAL A C 1
ATOM 1449 O O . VAL A 1 187 ? -0.336 31.453 6.59 1 98.19 187 VAL A O 1
ATOM 1452 N N . ASP A 1 188 ? -0.381 33.688 6.387 1 97.31 188 ASP A N 1
ATOM 1453 C CA . ASP A 1 188 ? 0.358 33.906 7.625 1 97.31 188 ASP A CA 1
ATOM 1454 C C . ASP A 1 188 ? -0.499 34.625 8.656 1 97.31 188 ASP A C 1
ATOM 1456 O O . ASP A 1 188 ? -1.306 35.5 8.305 1 97.31 188 ASP A O 1
ATOM 1460 N N . VAL A 1 189 ? -0.275 34.281 9.859 1 96.75 189 VAL A N 1
ATOM 1461 C CA . VAL A 1 189 ? -0.957 34.969 10.961 1 96.75 189 VAL A CA 1
ATOM 1462 C C . VAL A 1 189 ? 0.071 35.625 11.891 1 96.75 189 VAL A C 1
ATOM 1464 O O . VAL A 1 189 ? 1.178 35.094 12.055 1 96.75 189 VAL A O 1
ATOM 1467 N N . ARG A 1 190 ? -0.351 36.656 12.438 1 94.38 190 ARG A N 1
ATOM 1468 C CA . ARG A 1 190 ? 0.541 37.375 13.344 1 94.38 190 ARG A CA 1
ATOM 1469 C C . ARG A 1 190 ? 0.316 36.938 14.789 1 94.38 190 ARG A C 1
ATOM 1471 O O . ARG A 1 190 ? -0.814 36.969 15.281 1 94.38 190 ARG A O 1
ATOM 1478 N N . LEU A 1 191 ? 1.348 36.531 15.422 1 89.62 191 LEU A N 1
ATOM 1479 C CA . LEU A 1 191 ? 1.374 36.219 16.844 1 89.62 191 LEU A CA 1
ATOM 1480 C C . LEU A 1 191 ? 2.432 37.062 17.562 1 89.62 191 LEU A C 1
ATOM 1482 O O . LEU A 1 191 ? 3.627 36.781 17.469 1 89.62 191 LEU A O 1
ATOM 1486 N N . GLY A 1 192 ? 1.966 38 18.328 1 89.12 192 GLY A N 1
ATOM 1487 C CA . GLY A 1 192 ? 2.922 38.969 18.844 1 89.12 192 GLY A CA 1
ATOM 1488 C C . GLY A 1 192 ? 3.643 39.75 17.75 1 89.12 192 GLY A C 1
ATOM 1489 O O . GLY A 1 192 ? 3.006 40.406 16.938 1 89.12 192 GLY A O 1
ATOM 1490 N N . ASP A 1 193 ? 4.965 39.5 17.75 1 90.81 193 ASP A N 1
ATOM 1491 C CA . ASP A 1 193 ? 5.754 40.25 16.75 1 90.81 193 ASP A CA 1
ATOM 1492 C C . ASP A 1 193 ? 6.227 39.312 15.641 1 90.81 193 ASP A C 1
ATOM 1494 O O . ASP A 1 193 ? 7.008 39.719 14.773 1 90.81 193 ASP A O 1
ATOM 1498 N N . GLU A 1 194 ? 5.676 38.188 15.648 1 91.94 194 GLU A N 1
ATOM 1499 C CA . GLU A 1 194 ? 6.152 37.188 14.672 1 91.94 194 GLU A CA 1
ATOM 1500 C C . GLU A 1 194 ? 5.031 36.781 13.727 1 91.94 194 GLU A C 1
ATOM 1502 O O . GLU A 1 194 ? 3.873 36.688 14.133 1 91.94 194 GLU A O 1
ATOM 1507 N N . TRP A 1 195 ? 5.395 36.594 12.398 1 93.31 195 TRP A N 1
ATOM 1508 C CA . TRP A 1 195 ? 4.492 36 11.414 1 93.31 195 TRP A CA 1
ATOM 1509 C C . TRP A 1 195 ? 4.719 34.5 11.289 1 93.31 195 TRP A C 1
ATOM 1511 O O . TRP A 1 195 ? 5.859 34.062 11.148 1 93.31 195 TRP A O 1
ATOM 1521 N N . LEU A 1 196 ? 3.668 33.781 11.383 1 92.69 196 LEU A N 1
ATOM 1522 C CA . LEU A 1 196 ? 3.742 32.344 11.273 1 92.69 196 LEU A CA 1
ATOM 1523 C C . LEU A 1 196 ? 2.883 31.828 10.117 1 92.69 196 LEU A C 1
ATOM 1525 O O . LEU A 1 196 ? 1.769 32.312 9.906 1 92.69 196 LEU A O 1
ATOM 1529 N N . GLU A 1 197 ? 3.426 30.859 9.406 1 94.62 197 GLU A N 1
ATOM 1530 C CA . GLU A 1 197 ? 2.654 30.25 8.328 1 94.62 197 GLU A CA 1
ATOM 1531 C C . GLU A 1 197 ? 1.552 29.344 8.875 1 94.62 197 GLU A C 1
ATOM 1533 O O . GLU A 1 197 ? 1.813 28.469 9.703 1 94.62 197 GLU A O 1
ATOM 1538 N N . LEU A 1 198 ? 0.341 29.547 8.383 1 96.31 198 LEU A N 1
ATOM 1539 C CA . LEU A 1 198 ? -0.801 28.766 8.852 1 96.31 198 LEU A CA 1
ATOM 1540 C C . LEU A 1 198 ? -1.275 27.781 7.785 1 96.31 198 LEU A C 1
ATOM 1542 O O . LEU A 1 198 ? -1.607 26.641 8.094 1 96.31 198 LEU A O 1
ATOM 1546 N N . ALA A 1 199 ? -1.325 28.234 6.586 1 97.88 199 ALA A N 1
ATOM 1547 C CA . ALA A 1 199 ? -1.921 27.422 5.52 1 97.88 199 ALA A CA 1
ATOM 1548 C C . ALA A 1 199 ? -1.425 27.891 4.148 1 97.88 199 ALA A C 1
ATOM 1550 O O . ALA A 1 199 ? -0.804 28.953 4.031 1 97.88 199 ALA A O 1
ATOM 1551 N N . GLU A 1 200 ? -1.638 27.016 3.195 1 98.06 200 GLU A N 1
ATOM 1552 C CA . GLU A 1 200 ? -1.495 27.359 1.784 1 98.06 200 GLU A CA 1
ATOM 1553 C C . GLU A 1 200 ? -2.766 27.047 1.006 1 98.06 200 GLU A C 1
ATOM 1555 O O . GLU A 1 200 ? -3.52 26.141 1.385 1 98.06 200 GLU A O 1
ATOM 1560 N N . CYS A 1 201 ? -2.992 27.875 -0.056 1 98.31 201 CYS A N 1
ATOM 1561 C CA . CYS A 1 201 ? -4.262 27.703 -0.759 1 98.31 201 CYS A CA 1
ATOM 1562 C C . CYS A 1 201 ? -4.16 28.219 -2.189 1 98.31 201 CYS A C 1
ATOM 1564 O O . CYS A 1 201 ? -3.105 28.703 -2.609 1 98.31 201 CYS A O 1
ATOM 1566 N N . GLY A 1 202 ? -5.215 28.047 -2.928 1 98.62 202 GLY A N 1
ATOM 1567 C CA . GLY A 1 202 ? -5.371 28.531 -4.293 1 98.62 202 GLY A CA 1
ATOM 1568 C C . GLY A 1 202 ? -6.641 28.031 -4.957 1 98.62 202 GLY A C 1
ATOM 1569 O O . GLY A 1 202 ? -7.504 27.453 -4.301 1 98.62 202 GLY A O 1
ATOM 1570 N N . LEU A 1 203 ? -6.73 28.453 -6.234 1 98.69 203 LEU A N 1
ATOM 1571 C CA . LEU A 1 203 ? -7.781 27.875 -7.062 1 98.69 203 LEU A CA 1
ATOM 1572 C C . LEU A 1 203 ? -7.348 26.531 -7.641 1 98.69 203 LEU A C 1
ATOM 1574 O O . LEU A 1 203 ? -6.191 26.375 -8.047 1 98.69 203 LEU A O 1
ATOM 1578 N N . ILE A 1 204 ? -8.297 25.562 -7.652 1 98.69 204 ILE A N 1
ATOM 1579 C CA . ILE A 1 204 ? -7.945 24.281 -8.258 1 98.69 204 ILE A CA 1
ATOM 1580 C C . ILE A 1 204 ? -7.488 24.5 -9.695 1 98.69 204 ILE A C 1
ATOM 1582 O O . ILE A 1 204 ? -8.211 25.078 -10.508 1 98.69 204 ILE A O 1
ATOM 1586 N N . ALA A 1 205 ? -6.289 24.016 -10.008 1 98.56 205 ALA A N 1
ATOM 1587 C CA . ALA A 1 205 ? -5.75 24.219 -11.352 1 98.56 205 ALA A CA 1
ATOM 1588 C C . ALA A 1 205 ? -6.586 23.469 -12.391 1 98.56 205 ALA A C 1
ATOM 1590 O O . ALA A 1 205 ? -7.082 22.375 -12.125 1 98.56 205 ALA A O 1
ATOM 1591 N N . GLU A 1 206 ? -6.598 23.953 -13.578 1 97.94 206 GLU A N 1
ATOM 1592 C CA . GLU A 1 206 ? -7.406 23.375 -14.641 1 97.94 206 GLU A CA 1
ATOM 1593 C C . GLU A 1 206 ? -6.945 21.969 -14.977 1 97.94 206 GLU A C 1
ATOM 1595 O O . GLU A 1 206 ? -7.766 21.078 -15.234 1 97.94 206 GLU A O 1
ATOM 1600 N N . HIS A 1 207 ? -5.656 21.75 -14.992 1 97.88 207 HIS A N 1
ATOM 1601 C CA . HIS A 1 207 ? -5.141 20.438 -15.383 1 97.88 207 HIS A CA 1
ATOM 1602 C C . HIS A 1 207 ? -5.469 19.391 -14.336 1 97.88 207 HIS A C 1
ATOM 1604 O O . HIS A 1 207 ? -5.547 18.188 -14.648 1 97.88 207 HIS A O 1
ATOM 1610 N N . ILE A 1 208 ? -5.648 19.812 -13.07 1 98.56 208 ILE A N 1
ATOM 1611 C CA . ILE A 1 208 ? -6.059 18.891 -12.008 1 98.56 208 ILE A CA 1
ATOM 1612 C C . ILE A 1 208 ? -7.496 18.438 -12.242 1 98.56 208 ILE A C 1
ATOM 1614 O O . ILE A 1 208 ? -7.809 17.25 -12.156 1 98.56 208 ILE A O 1
ATOM 1618 N N . LEU A 1 209 ? -8.383 19.375 -12.547 1 98.25 209 LEU A N 1
ATOM 1619 C CA . LEU A 1 209 ? -9.766 19.062 -12.891 1 98.25 209 LEU A CA 1
ATOM 1620 C C . LEU A 1 209 ? -9.828 18.141 -14.102 1 98.25 209 LEU A C 1
ATOM 1622 O O . LEU A 1 209 ? -10.445 17.078 -14.047 1 98.25 209 LEU A O 1
ATOM 1626 N N . ALA A 1 210 ? -9.094 18.5 -15.125 1 97.94 210 ALA A N 1
ATOM 1627 C CA . ALA A 1 210 ? -9.094 17.719 -16.359 1 97.94 210 ALA A CA 1
ATOM 1628 C C . ALA A 1 210 ? -8.562 16.312 -16.109 1 97.94 210 ALA A C 1
ATOM 1630 O O . ALA A 1 210 ? -9.102 15.336 -16.641 1 97.94 210 ALA A O 1
ATOM 1631 N N . GLY A 1 211 ? -7.559 16.219 -15.305 1 96.81 211 GLY A N 1
ATOM 1632 C CA . GLY A 1 211 ? -6.957 14.93 -14.992 1 96.81 211 GLY A CA 1
ATOM 1633 C C . GLY A 1 211 ? -7.898 13.992 -14.266 1 96.81 211 GLY A C 1
ATOM 1634 O O . GLY A 1 211 ? -7.727 12.773 -14.305 1 96.81 211 GLY A O 1
ATOM 1635 N N . ALA A 1 212 ? -8.875 14.57 -13.617 1 96.94 212 ALA A N 1
ATOM 1636 C CA . ALA A 1 212 ? -9.852 13.781 -12.875 1 96.94 212 ALA A CA 1
ATOM 1637 C C . ALA A 1 212 ? -11.109 13.547 -13.711 1 96.94 212 ALA A C 1
ATOM 1639 O O . ALA A 1 212 ? -12.094 12.992 -13.211 1 96.94 212 ALA A O 1
ATOM 1640 N N . GLY A 1 213 ? -11.102 14.008 -14.977 1 96.56 213 GLY A N 1
ATOM 1641 C CA . GLY A 1 213 ? -12.25 13.836 -15.859 1 96.56 213 GLY A CA 1
ATOM 1642 C C . GLY A 1 213 ? -13.289 14.93 -15.711 1 96.56 213 GLY A C 1
ATOM 1643 O O . GLY A 1 213 ? -14.438 14.758 -16.141 1 96.56 213 GLY A O 1
ATOM 1644 N N . LEU A 1 214 ? -12.93 16 -15.055 1 97.44 214 LEU A N 1
ATOM 1645 C CA . LEU A 1 214 ? -13.828 17.141 -14.859 1 97.44 214 LEU A CA 1
ATOM 1646 C C . LEU A 1 214 ? -13.492 18.266 -15.836 1 97.44 214 LEU A C 1
ATOM 1648 O O . LEU A 1 214 ? -12.359 18.75 -15.867 1 97.44 214 LEU A O 1
ATOM 1652 N N . ASP A 1 215 ? -14.469 18.734 -16.562 1 96.75 215 ASP A N 1
ATOM 1653 C CA . ASP A 1 215 ? -14.289 19.797 -17.531 1 96.75 215 ASP A CA 1
ATOM 1654 C C . ASP A 1 215 ? -14.07 21.141 -16.844 1 96.75 215 ASP A C 1
ATOM 1656 O O . ASP A 1 215 ? -14.977 21.656 -16.188 1 96.75 215 ASP A O 1
ATOM 1660 N N . PRO A 1 216 ? -12.938 21.703 -17.047 1 96.5 216 PRO A N 1
ATOM 1661 C CA . PRO A 1 216 ? -12.672 22.984 -16.391 1 96.5 216 PRO A CA 1
ATOM 1662 C C . PRO A 1 216 ? -13.617 24.094 -16.859 1 96.5 216 PRO A C 1
ATOM 1664 O O . PRO A 1 216 ? -13.672 25.156 -16.234 1 96.5 216 PRO A O 1
ATOM 1667 N N . GLY A 1 217 ? -14.305 23.891 -17.906 1 96.56 217 GLY A N 1
ATOM 1668 C CA . GLY A 1 217 ? -15.328 24.828 -18.344 1 96.56 217 GLY A CA 1
ATOM 1669 C C . GLY A 1 217 ? -16.625 24.688 -17.578 1 96.56 217 GLY A C 1
ATOM 1670 O O . GLY A 1 217 ? -17.516 25.531 -17.688 1 96.56 217 GLY A O 1
ATOM 1671 N N . ARG A 1 218 ? -16.656 23.656 -16.766 1 96.06 218 ARG A N 1
ATOM 1672 C CA . ARG A 1 218 ? -17.891 23.375 -16.031 1 96.06 218 ARG A CA 1
ATOM 1673 C C . ARG A 1 218 ? -17.641 23.281 -14.531 1 96.06 218 ARG A C 1
ATOM 1675 O O . ARG A 1 218 ? -18.562 23.359 -13.734 1 96.06 218 ARG A O 1
ATOM 1682 N N . TRP A 1 219 ? -16.422 23.031 -14.203 1 97.38 219 TRP A N 1
ATOM 1683 C CA . TRP A 1 219 ? -16.062 22.797 -12.805 1 97.38 219 TRP A CA 1
ATOM 1684 C C . TRP A 1 219 ? -15.016 23.812 -12.344 1 97.38 219 TRP A C 1
ATOM 1686 O O . TRP A 1 219 ? -14.164 24.234 -13.125 1 97.38 219 TRP A O 1
ATOM 1696 N N . SER A 1 220 ? -15.07 24.203 -11.125 1 98.06 220 SER A N 1
ATOM 1697 C CA . SER A 1 220 ? -14.086 25.047 -10.469 1 98.06 220 SER A CA 1
ATOM 1698 C C . SER A 1 220 ? -14.117 24.859 -8.953 1 98.06 220 SER A C 1
ATOM 1700 O O . SER A 1 220 ? -14.992 24.172 -8.43 1 98.06 220 SER A O 1
ATOM 1702 N N . GLY A 1 221 ? -13.094 25.422 -8.281 1 98.31 221 GLY A N 1
ATOM 1703 C CA . GLY A 1 221 ? -13.117 25.297 -6.836 1 98.31 221 GLY A CA 1
ATOM 1704 C C . GLY A 1 221 ? -11.891 25.891 -6.16 1 98.31 221 GLY A C 1
ATOM 1705 O O . GLY A 1 221 ? -11.008 26.438 -6.828 1 98.31 221 GLY A O 1
ATOM 1706 N N . THR A 1 222 ? -11.898 25.906 -4.863 1 98.56 222 THR A N 1
ATOM 1707 C CA . THR A 1 222 ? -10.789 26.344 -4.027 1 98.56 222 THR A CA 1
ATOM 1708 C C . THR A 1 222 ? -10.125 25.156 -3.338 1 98.56 222 THR A C 1
ATOM 1710 O O . THR A 1 222 ? -10.766 24.141 -3.09 1 98.56 222 THR A O 1
ATOM 1713 N N . ALA A 1 223 ? -8.867 25.266 -3.152 1 98.75 223 ALA A N 1
ATOM 1714 C CA . ALA A 1 223 ? -8.055 24.281 -2.457 1 98.75 223 ALA A CA 1
ATOM 1715 C C . ALA A 1 223 ? -7.262 24.922 -1.32 1 98.75 223 ALA A C 1
ATOM 1717 O O .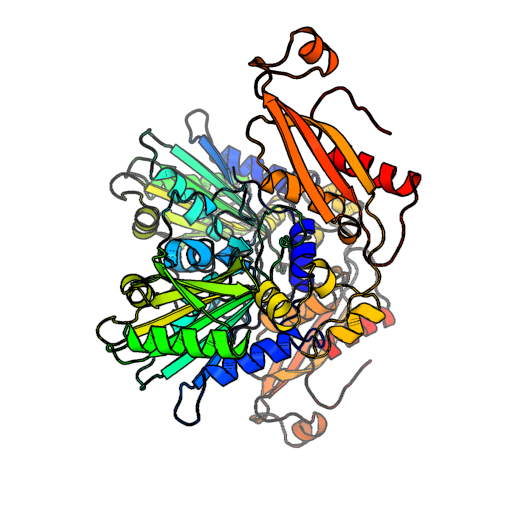 ALA A 1 223 ? -6.609 25.938 -1.512 1 98.75 223 ALA A O 1
ATOM 1718 N N . LEU A 1 224 ? -7.324 24.312 -0.169 1 98.56 224 LEU A N 1
ATOM 1719 C CA . LEU A 1 224 ? -6.555 24.812 0.969 1 98.56 224 LEU A CA 1
ATOM 1720 C C . LEU A 1 224 ? -5.988 23.656 1.782 1 98.56 224 LEU A C 1
ATOM 1722 O O . LEU A 1 224 ? -6.691 22.672 2.055 1 98.56 224 LEU A O 1
ATOM 1726 N N . GLY A 1 225 ? -4.672 23.703 2.102 1 98.25 225 GLY A N 1
ATOM 1727 C CA . GLY A 1 225 ? -3.979 22.766 2.969 1 98.25 225 GLY A CA 1
ATOM 1728 C C . GLY A 1 225 ? -3.41 23.422 4.219 1 98.25 225 GLY A C 1
ATOM 1729 O O . GLY A 1 225 ? -2.867 24.516 4.16 1 98.25 225 GLY A O 1
ATOM 1730 N N . LEU A 1 226 ? -3.555 22.766 5.301 1 97.38 226 LEU A N 1
ATOM 1731 C CA . LEU A 1 226 ? -2.967 23.312 6.52 1 97.38 226 LEU A CA 1
ATOM 1732 C C . LEU A 1 226 ? -2.523 22.188 7.457 1 97.38 226 LEU A C 1
ATOM 1734 O O . LEU A 1 226 ? -3.021 21.062 7.367 1 97.38 226 LEU A O 1
ATOM 1738 N N . GLY A 1 227 ? -1.577 22.484 8.305 1 97.25 227 GLY A N 1
ATOM 1739 C CA . GLY A 1 227 ? -1.186 21.594 9.383 1 97.25 227 GLY A CA 1
ATOM 1740 C C . GLY A 1 227 ? -2.115 21.656 10.578 1 97.25 227 GLY A C 1
ATOM 1741 O O . GLY A 1 227 ? -2.219 22.703 11.234 1 97.25 227 GLY A O 1
ATOM 1742 N N . LEU A 1 228 ? -2.723 20.578 10.883 1 97.81 228 LEU A N 1
ATOM 1743 C CA . LEU A 1 228 ? -3.686 20.562 11.977 1 97.81 228 LEU A CA 1
ATOM 1744 C C . LEU A 1 228 ? -2.979 20.672 13.32 1 97.81 228 LEU A C 1
ATOM 1746 O O . LEU A 1 228 ? -3.512 21.266 14.258 1 97.81 228 LEU A O 1
ATOM 1750 N N . ASP A 1 229 ? -1.789 20.062 13.391 1 97.12 229 ASP A N 1
ATOM 1751 C CA . ASP A 1 229 ? -1.005 20.172 14.617 1 97.12 229 ASP A CA 1
ATOM 1752 C C . ASP A 1 229 ? -0.709 21.641 14.945 1 97.12 229 ASP A C 1
ATOM 1754 O O . ASP A 1 229 ? -1.02 22.109 16.047 1 97.12 229 ASP A O 1
ATOM 1758 N N . ARG A 1 230 ? -0.199 22.297 14.016 1 95.38 230 ARG A N 1
ATOM 1759 C CA . ARG A 1 230 ? 0.166 23.688 14.227 1 95.38 230 ARG A CA 1
ATOM 1760 C C . ARG A 1 230 ? -1.067 24.531 14.508 1 95.38 230 ARG A C 1
ATOM 1762 O O . ARG A 1 230 ? -1.028 25.438 15.359 1 95.38 230 ARG A O 1
ATOM 1769 N N . ALA A 1 231 ? -2.094 24.312 13.773 1 97.69 231 ALA A N 1
ATOM 1770 C CA . ALA A 1 231 ? -3.326 25.062 13.992 1 97.69 231 ALA A CA 1
ATOM 1771 C C . ALA A 1 231 ? -3.816 24.906 15.43 1 97.69 231 ALA A C 1
ATOM 1773 O O . ALA A 1 231 ? -4.215 25.875 16.062 1 97.69 231 ALA A O 1
ATOM 1774 N N . LEU A 1 232 ? -3.787 23.672 15.898 1 97.81 232 LEU A N 1
ATOM 1775 C CA . LEU A 1 232 ? -4.223 23.422 17.266 1 97.81 232 LEU A CA 1
ATOM 1776 C C . LEU A 1 232 ? -3.293 24.109 18.266 1 97.81 232 LEU A C 1
ATOM 1778 O O . LEU A 1 232 ? -3.754 24.703 19.25 1 97.81 232 LEU A O 1
ATOM 1782 N N . MET A 1 233 ? -2.027 23.969 18.016 1 96.19 233 MET A N 1
ATOM 1783 C CA . MET A 1 233 ? -1.048 24.625 18.891 1 96.19 233 MET A CA 1
ATOM 1784 C C . MET A 1 233 ? -1.29 26.125 18.953 1 96.19 233 MET A C 1
ATOM 1786 O O . MET A 1 233 ? -1.26 26.703 20.047 1 96.19 233 MET A O 1
ATOM 1790 N N . LEU A 1 234 ? -1.543 26.703 17.859 1 95.12 234 LEU A N 1
ATOM 1791 C CA . LEU A 1 234 ? -1.82 28.141 17.797 1 95.12 234 LEU A CA 1
ATOM 1792 C C . LEU A 1 234 ? -3.115 28.469 18.531 1 95.12 234 LEU A C 1
ATOM 1794 O O . LEU A 1 234 ? -3.16 29.422 19.328 1 95.12 234 LEU A O 1
ATOM 1798 N N . ARG A 1 235 ? -4.152 27.703 18.281 1 96.56 235 ARG A N 1
ATOM 1799 C CA . ARG A 1 235 ? -5.469 27.953 18.875 1 96.56 235 ARG A CA 1
ATOM 1800 C C . ARG A 1 235 ? -5.398 27.922 20.391 1 96.56 235 ARG A C 1
ATOM 1802 O O . ARG A 1 235 ? -6.016 28.75 21.062 1 96.56 235 ARG A O 1
ATOM 1809 N N . LYS A 1 236 ? -4.656 26.984 20.891 1 96.62 236 LYS A N 1
ATOM 1810 C CA . LYS A 1 236 ? -4.648 26.766 22.328 1 96.62 236 LYS A CA 1
ATOM 1811 C C . LYS A 1 236 ? -3.438 27.438 22.984 1 96.62 236 LYS A C 1
ATOM 1813 O O . LYS A 1 236 ? -3.385 27.578 24.203 1 96.62 236 LYS A O 1
ATOM 1818 N N . GLY A 1 237 ? -2.451 27.734 22.172 1 94.06 237 GLY A N 1
ATOM 1819 C CA . GLY A 1 237 ? -1.208 28.266 22.703 1 94.06 237 GLY A CA 1
ATOM 1820 C C . GLY A 1 237 ? -0.263 27.188 23.219 1 94.06 237 GLY A C 1
ATOM 1821 O O . GLY A 1 237 ? 0.41 27.391 24.234 1 94.06 237 GLY A O 1
ATOM 1822 N N . ILE A 1 238 ? -0.241 26.047 22.594 1 93.62 238 ILE A N 1
ATOM 1823 C CA . ILE A 1 238 ? 0.624 24.938 22.984 1 93.62 238 ILE A CA 1
ATOM 1824 C C . ILE A 1 238 ? 2.021 25.156 22.406 1 93.62 238 ILE A C 1
ATOM 1826 O O . ILE A 1 238 ? 2.189 25.266 21.188 1 93.62 238 ILE A O 1
ATOM 1830 N N . PRO A 1 239 ? 3.059 25.141 23.172 1 89.25 239 PRO A N 1
ATOM 1831 C CA . PRO A 1 239 ? 4.379 25.562 22.703 1 89.25 239 PRO A CA 1
ATOM 1832 C C . PRO A 1 239 ? 5.191 24.438 22.094 1 89.25 239 PRO A C 1
ATOM 1834 O O . PRO A 1 239 ? 6.23 24.672 21.469 1 89.25 239 PRO A O 1
ATOM 1837 N N . ASP A 1 240 ? 4.805 23.219 22.344 1 89.31 240 ASP A N 1
ATOM 1838 C CA . ASP A 1 240 ? 5.57 22.031 21.953 1 89.31 240 ASP A CA 1
ATOM 1839 C C . ASP A 1 240 ? 4.66 20.953 21.375 1 89.31 240 ASP A C 1
ATOM 1841 O O . ASP A 1 240 ? 3.713 20.516 22.031 1 89.31 240 ASP A O 1
ATOM 1845 N N . ILE A 1 241 ? 4.992 20.516 20.172 1 91.56 241 ILE A N 1
ATOM 1846 C CA . ILE A 1 241 ? 4.141 19.594 19.422 1 91.56 241 ILE A CA 1
ATOM 1847 C C . ILE A 1 241 ? 4.055 18.25 20.156 1 91.56 241 ILE A C 1
ATOM 1849 O O . ILE A 1 241 ? 3.068 17.531 20.031 1 91.56 241 ILE A O 1
ATOM 1853 N N . ARG A 1 242 ? 4.965 17.891 21.062 1 87.88 242 ARG A N 1
ATOM 1854 C CA . ARG A 1 242 ? 5.02 16.609 21.781 1 87.88 242 ARG A CA 1
ATOM 1855 C C . ARG A 1 242 ? 3.865 16.5 22.766 1 87.88 242 ARG A C 1
ATOM 1857 O O . ARG A 1 242 ? 3.467 15.383 23.141 1 87.88 242 ARG A O 1
ATOM 1864 N N . TYR A 1 243 ? 3.348 17.609 23.094 1 90.69 243 TYR A N 1
ATOM 1865 C CA . TYR A 1 243 ? 2.244 17.625 24.047 1 90.69 243 TYR A CA 1
ATOM 1866 C C . TYR A 1 243 ? 0.99 17.016 23.438 1 90.69 243 TYR A C 1
ATOM 1868 O O . TYR A 1 243 ? 0.157 16.438 24.141 1 90.69 243 TYR A O 1
ATOM 1876 N N . LEU A 1 244 ? 0.877 17.094 22.203 1 95 244 LEU A N 1
ATOM 1877 C CA . LEU A 1 244 ? -0.358 16.688 21.547 1 95 244 LEU A CA 1
ATOM 1878 C C . LEU A 1 244 ? -0.638 15.203 21.75 1 95 244 LEU A C 1
ATOM 1880 O O . LEU A 1 244 ? -1.797 14.789 21.781 1 95 244 LEU A O 1
ATOM 1884 N N . ARG A 1 245 ? 0.458 14.414 21.969 1 91.94 245 ARG A N 1
ATOM 1885 C CA . ARG A 1 245 ? 0.291 12.969 22.078 1 91.94 245 ARG A CA 1
ATOM 1886 C C . ARG A 1 245 ? 0.64 12.484 23.484 1 91.94 245 ARG A C 1
ATOM 1888 O O . ARG A 1 245 ? 0.697 11.273 23.734 1 91.94 245 ARG A O 1
ATOM 1895 N N . SER A 1 246 ? 0.896 13.344 24.359 1 87.38 246 SER A N 1
ATOM 1896 C CA . SER A 1 246 ? 1.354 12.953 25.688 1 87.38 246 SER A CA 1
ATOM 1897 C C . SER A 1 246 ? 0.26 12.219 26.453 1 87.38 246 SER A C 1
ATOM 1899 O O . SER A 1 246 ? -0.903 12.625 26.422 1 87.38 246 SER A O 1
ATOM 1901 N N . ALA A 1 247 ? 0.689 11.188 27.141 1 85.25 247 ALA A N 1
ATOM 1902 C CA . ALA A 1 247 ? -0.262 10.398 27.922 1 85.25 247 ALA A CA 1
ATOM 1903 C C . ALA A 1 247 ? -0.307 10.883 29.359 1 85.25 247 ALA A C 1
ATOM 1905 O O . ALA A 1 247 ? -1.082 10.367 30.172 1 85.25 247 ALA A O 1
ATOM 1906 N N . ASP A 1 248 ? 0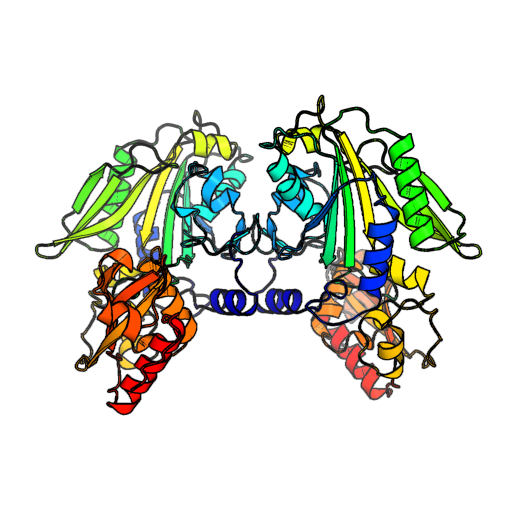.515 11.82 29.672 1 83.38 248 ASP A N 1
ATOM 1907 C CA . ASP A 1 248 ? 0.452 12.391 31.016 1 83.38 248 ASP A CA 1
ATOM 1908 C C . ASP A 1 248 ? -0.941 12.938 31.312 1 83.38 248 ASP A C 1
ATOM 1910 O O . ASP A 1 248 ? -1.472 13.75 30.562 1 83.38 248 ASP A O 1
ATOM 1914 N N . PRO A 1 249 ? -1.416 12.531 32.469 1 85.62 249 PRO A N 1
ATOM 1915 C CA . PRO A 1 249 ? -2.805 12.906 32.75 1 85.62 249 PRO A CA 1
ATOM 1916 C C . PRO A 1 249 ? -3.002 14.422 32.812 1 85.62 249 PRO A C 1
ATOM 1918 O O . PRO A 1 249 ? -4.055 14.922 32.406 1 85.62 249 PRO A O 1
ATOM 1921 N N . ARG A 1 250 ? -2.059 15.203 33.344 1 88.19 250 ARG A N 1
ATOM 1922 C CA . ARG A 1 250 ? -2.158 16.656 33.469 1 88.19 250 ARG A CA 1
ATOM 1923 C C . ARG A 1 250 ? -2.227 17.297 32.094 1 88.19 250 ARG A C 1
ATOM 1925 O O . ARG A 1 250 ? -2.854 18.344 31.906 1 88.19 250 ARG A O 1
ATOM 1932 N N . ILE A 1 251 ? -1.552 16.656 31.109 1 89.56 251 ILE A N 1
ATOM 1933 C CA . ILE A 1 251 ? -1.496 17.156 29.734 1 89.56 251 ILE A CA 1
ATOM 1934 C C . ILE A 1 251 ? -2.713 16.656 28.953 1 89.56 251 ILE A C 1
ATOM 1936 O O . ILE A 1 251 ? -3.418 17.438 28.328 1 89.56 251 ILE A O 1
ATOM 1940 N N . ALA A 1 252 ? -3.01 15.367 29.078 1 91.88 252 ALA A N 1
ATOM 1941 C CA . ALA A 1 252 ? -4.09 14.719 28.344 1 91.88 252 ALA A CA 1
ATOM 1942 C C . ALA A 1 252 ? -5.434 15.367 28.656 1 91.88 252 ALA A C 1
ATOM 1944 O O . ALA A 1 252 ? -6.293 15.484 27.781 1 91.88 252 ALA A O 1
ATOM 1945 N N . GLU A 1 253 ? -5.586 15.766 29.844 1 92.81 253 GLU A N 1
ATOM 1946 C CA . GLU A 1 253 ? -6.832 16.406 30.25 1 92.81 253 GLU A CA 1
ATOM 1947 C C . GLU A 1 253 ? -7.055 17.703 29.5 1 92.81 253 GLU A C 1
ATOM 1949 O O . GLU A 1 253 ? -8.188 18.062 29.172 1 92.81 253 GLU A O 1
ATOM 1954 N N . GLN A 1 254 ? -5.984 18.422 29.219 1 95.12 254 GLN A N 1
ATOM 1955 C CA . GLN A 1 254 ? -6.082 19.703 28.531 1 95.12 254 GLN A CA 1
ATOM 1956 C C . GLN A 1 254 ? -6.348 19.531 27.047 1 95.12 254 GLN A C 1
ATOM 1958 O O . GLN A 1 254 ? -6.648 20.5 26.344 1 95.12 254 GLN A O 1
ATOM 1963 N N . LEU A 1 255 ? -6.23 18.328 26.578 1 97.12 255 LEU A N 1
ATOM 1964 C CA . LEU A 1 255 ? -6.398 18.047 25.141 1 97.12 255 LEU A CA 1
ATOM 1965 C C . LEU A 1 255 ? -7.777 17.469 24.859 1 97.12 255 LEU A C 1
ATOM 1967 O O . LEU A 1 255 ? -7.984 16.828 23.828 1 97.12 255 LEU A O 1
ATOM 1971 N N . ARG A 1 256 ? -8.742 17.766 25.703 1 94.94 256 ARG A N 1
ATOM 1972 C CA . ARG A 1 256 ? -10.109 17.281 25.547 1 94.94 256 ARG A CA 1
ATOM 1973 C C . ARG A 1 256 ? -11 18.375 24.938 1 94.94 256 ARG A C 1
ATOM 1975 O O . ARG A 1 256 ? -12.102 18.078 24.469 1 94.94 256 ARG A O 1
ATOM 1982 N N . ASP A 1 257 ? -10.539 19.562 25 1 96.62 257 ASP A N 1
ATOM 1983 C CA . ASP A 1 257 ? -11.297 20.672 24.422 1 96.62 257 ASP A CA 1
ATOM 1984 C C . ASP A 1 257 ? -10.367 21.781 23.938 1 96.62 257 ASP A C 1
ATOM 1986 O O . ASP A 1 257 ? -9.148 21.594 23.875 1 96.62 257 ASP A O 1
ATOM 1990 N N . LEU A 1 258 ? -10.93 22.922 23.578 1 97.44 258 LEU A N 1
ATOM 1991 C CA . LEU A 1 258 ? -10.133 23.969 22.953 1 97.44 258 LEU A CA 1
ATOM 1992 C C . LEU A 1 258 ? -9.844 25.094 23.938 1 97.44 258 LEU A C 1
ATOM 1994 O O . LEU A 1 258 ? -9.516 26.203 23.516 1 97.44 258 LEU A O 1
ATOM 1998 N N . THR A 1 259 ? -9.992 24.781 25.25 1 96.62 259 THR A N 1
ATOM 1999 C CA . THR A 1 259 ? -9.617 25.781 26.25 1 96.62 259 THR A CA 1
ATOM 2000 C C . THR A 1 259 ? -8.133 26.094 26.156 1 96.62 259 THR A C 1
ATOM 2002 O O . THR A 1 259 ? -7.312 25.219 25.891 1 96.62 259 THR A O 1
ATOM 2005 N N . PRO A 1 260 ? -7.758 27.297 26.406 1 95.44 260 PRO A N 1
ATOM 2006 C CA . PRO A 1 260 ? -6.352 27.688 26.281 1 95.44 260 PRO A CA 1
ATOM 2007 C C . PRO A 1 260 ? -5.422 26.828 27.141 1 95.44 260 PRO A C 1
ATOM 2009 O O . PRO A 1 260 ? -5.793 26.406 28.234 1 95.44 260 PRO A O 1
ATOM 2012 N N . TRP A 1 261 ? -4.285 26.672 26.625 1 95.44 261 TRP A N 1
ATOM 2013 C CA . TRP A 1 261 ? -3.256 25.844 27.25 1 95.44 261 TRP A CA 1
ATOM 2014 C C . TRP A 1 261 ? -2.768 26.453 28.547 1 95.44 261 TRP A C 1
ATOM 2016 O O . TRP A 1 261 ? -2.518 27.656 28.625 1 95.44 261 TRP A O 1
ATOM 2026 N N . ARG A 1 262 ? -2.697 25.703 29.547 1 92 262 ARG A N 1
ATOM 2027 C CA . ARG A 1 262 ? -2.043 26.047 30.812 1 92 262 ARG A CA 1
ATOM 2028 C C . ARG A 1 262 ? -0.684 25.359 30.922 1 92 262 ARG A C 1
ATOM 2030 O O . ARG A 1 262 ? -0.596 24.141 30.922 1 92 262 ARG A O 1
ATOM 2037 N N . PRO A 1 263 ? 0.349 26.141 31.016 1 86.94 263 PRO A N 1
ATOM 2038 C CA . PRO A 1 263 ? 1.698 25.578 31.016 1 86.94 263 PRO A CA 1
ATOM 2039 C C . PRO A 1 263 ? 1.891 24.531 32.125 1 86.94 263 PRO A C 1
ATOM 2041 O O . PRO A 1 263 ? 1.387 24.703 33.25 1 86.94 263 PRO A O 1
ATOM 2044 N N . VAL A 1 264 ? 2.494 23.453 31.688 1 79.62 264 VAL A N 1
ATOM 2045 C CA . VAL A 1 264 ? 2.885 22.438 32.656 1 79.62 264 VAL A CA 1
ATOM 2046 C C . VAL A 1 264 ? 4.363 22.578 33 1 79.62 264 VAL A C 1
ATOM 2048 O O . VAL A 1 264 ? 5.156 23.062 32.188 1 79.62 264 VAL A O 1
ATOM 2051 N N . SER A 1 265 ? 4.719 22.547 34.219 1 67.12 265 SER A N 1
ATOM 2052 C CA . SER A 1 265 ? 6.094 22.797 34.656 1 67.12 265 SER A CA 1
ATOM 2053 C C . SER A 1 265 ? 7.09 22.109 33.719 1 67.12 265 SER A C 1
ATOM 2055 O O . SER A 1 265 ? 6.969 20.906 33.438 1 67.12 265 SER A O 1
ATOM 2057 N N . MET A 1 266 ? 7.848 22.953 33 1 66.56 266 MET A N 1
ATOM 2058 C CA . MET A 1 266 ? 8.898 22.438 32.125 1 66.56 266 MET A CA 1
ATOM 2059 C 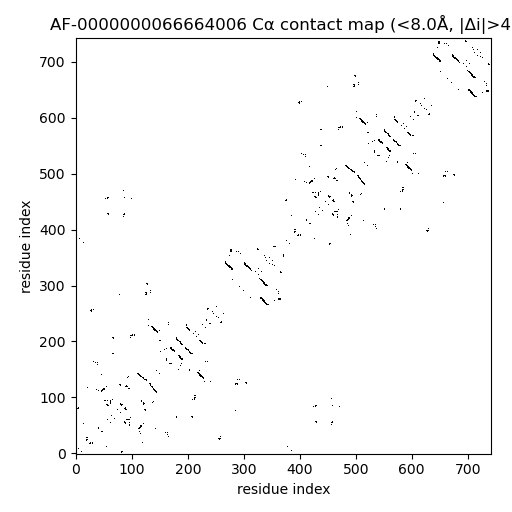C . MET A 1 266 ? 10.164 22.125 32.906 1 66.56 266 MET A C 1
ATOM 2061 O O . MET A 1 266 ? 10.633 22.938 33.719 1 66.56 266 MET A O 1
ATOM 2065 N N . LEU A 1 267 ? 10.625 20.938 32.781 1 72.25 267 LEU A N 1
ATOM 2066 C CA . LEU A 1 267 ? 11.859 20.516 33.438 1 72.25 267 LEU A CA 1
ATOM 2067 C C . LEU A 1 267 ? 13.078 21.062 32.688 1 72.25 267 LEU A C 1
ATOM 2069 O O . LEU A 1 267 ? 13.008 21.344 31.5 1 72.25 267 LEU A O 1
ATOM 2073 N N . PRO A 1 268 ? 14.156 21.344 33.312 1 80.25 268 PRO A N 1
ATOM 2074 C CA . PRO A 1 268 ? 15.359 21.844 32.656 1 80.25 268 PRO A CA 1
ATOM 2075 C C . PRO A 1 268 ? 15.906 20.859 31.625 1 80.25 268 PRO A C 1
ATOM 2077 O O . PRO A 1 268 ? 15.844 19.656 31.812 1 80.25 268 PRO A O 1
ATOM 2080 N N . PRO A 1 269 ? 16.438 21.469 30.562 1 86.62 269 PRO A N 1
ATOM 2081 C CA . PRO A 1 269 ? 17 20.594 29.531 1 86.62 269 PRO A CA 1
ATOM 2082 C C . PRO A 1 269 ? 18.406 20.094 29.906 1 86.62 269 PRO A C 1
ATOM 2084 O O . PRO A 1 269 ? 19.109 20.734 30.688 1 86.62 269 PRO A O 1
ATOM 2087 N N . ILE A 1 270 ? 18.719 18.969 29.375 1 87.44 270 ILE A N 1
ATOM 2088 C CA . ILE A 1 270 ? 20.078 18.438 29.406 1 87.44 270 ILE A CA 1
ATOM 2089 C C . ILE A 1 270 ? 20.641 18.406 27.984 1 87.44 270 ILE A C 1
ATOM 2091 O O . ILE A 1 270 ? 20.031 17.828 27.078 1 87.44 270 ILE A O 1
ATOM 2095 N N . ARG A 1 271 ? 21.781 19.062 27.875 1 91.75 271 ARG A N 1
ATOM 2096 C CA . ARG A 1 271 ? 22.391 19.125 26.547 1 91.75 271 ARG A CA 1
ATOM 2097 C C . ARG A 1 271 ? 23.547 18.125 26.438 1 91.75 271 ARG A C 1
ATOM 2099 O O . ARG A 1 271 ? 24.328 17.953 27.359 1 91.75 271 ARG A O 1
ATOM 2106 N N . ARG A 1 272 ? 23.531 17.422 25.281 1 90.88 272 ARG A N 1
ATOM 2107 C CA . ARG A 1 272 ? 24.656 16.562 24.938 1 90.88 272 ARG A CA 1
ATOM 2108 C C . ARG A 1 272 ? 25.109 16.812 23.5 1 90.88 272 ARG A C 1
ATOM 2110 O O . ARG A 1 272 ? 24.328 16.703 22.562 1 90.88 272 ARG A O 1
ATOM 2117 N N . ASP A 1 273 ? 26.359 17.062 23.328 1 91.75 273 ASP A N 1
ATOM 2118 C CA . ASP A 1 273 ? 26.938 17.25 22 1 91.75 273 ASP A CA 1
ATOM 2119 C C . ASP A 1 273 ? 27.688 16 21.547 1 91.75 273 ASP A C 1
ATOM 2121 O O . ASP A 1 273 ? 28.531 15.484 22.281 1 91.75 273 ASP A O 1
ATOM 2125 N N . LEU A 1 274 ? 27.406 15.57 20.359 1 91.25 274 LEU A N 1
ATOM 2126 C CA . LEU A 1 274 ? 28.031 14.383 19.797 1 91.25 274 LEU A CA 1
ATOM 2127 C C . LEU A 1 274 ? 28.938 14.75 18.625 1 91.25 274 LEU A C 1
ATOM 2129 O O . LEU A 1 274 ? 28.516 15.469 17.719 1 91.25 274 LEU A O 1
ATOM 2133 N N . SER A 1 275 ? 30.094 14.266 18.734 1 91.88 275 SER A N 1
ATOM 2134 C CA . SER A 1 275 ? 30.969 14.32 17.562 1 91.88 275 SER A CA 1
ATOM 2135 C C . SER A 1 275 ? 30.906 13.023 16.766 1 91.88 275 SER A C 1
ATOM 2137 O O . SER A 1 275 ? 31.375 11.984 17.219 1 91.88 275 SER A O 1
ATOM 2139 N N . VAL A 1 276 ? 30.328 13.117 15.57 1 93.62 276 VAL A N 1
ATOM 2140 C CA . VAL A 1 276 ? 30.078 11.891 14.82 1 93.62 276 VAL A CA 1
ATOM 2141 C C . VAL A 1 276 ? 30.672 12.016 13.422 1 93.62 276 VAL A C 1
ATOM 2143 O O . VAL A 1 276 ? 30.906 13.125 12.93 1 93.62 276 VAL A O 1
ATOM 2146 N N . VAL A 1 277 ? 30.938 10.875 12.891 1 93.81 277 VAL A N 1
ATOM 2147 C CA . VAL A 1 277 ? 31.25 10.773 11.469 1 93.81 277 VAL A CA 1
ATOM 2148 C C . VAL A 1 277 ? 30 10.383 10.695 1 93.81 277 VAL A C 1
ATOM 2150 O O . VAL A 1 277 ? 29.344 9.391 11.023 1 93.81 277 VAL A O 1
ATOM 2153 N N . ILE A 1 278 ? 29.594 11.203 9.68 1 92.19 278 ILE A N 1
ATOM 2154 C CA . ILE A 1 278 ? 28.422 10.922 8.859 1 92.19 278 ILE A CA 1
ATOM 2155 C C . ILE A 1 278 ? 28.797 11.023 7.379 1 92.19 278 ILE A C 1
ATOM 2157 O O . ILE A 1 278 ? 29.891 11.477 7.035 1 92.19 278 ILE A O 1
ATOM 2161 N N . ALA A 1 279 ? 27.984 10.516 6.52 1 90.31 279 ALA A N 1
ATOM 2162 C CA . ALA A 1 279 ? 28.188 10.742 5.094 1 90.31 279 ALA A CA 1
ATOM 2163 C C . ALA A 1 279 ? 28.094 12.227 4.75 1 90.31 279 ALA A C 1
ATOM 2165 O O . ALA A 1 279 ? 27.266 12.945 5.332 1 90.31 279 ALA A O 1
ATOM 2166 N N . ASP A 1 280 ? 28.797 12.672 3.803 1 89 280 ASP A N 1
ATOM 2167 C CA . ASP A 1 280 ? 28.891 14.086 3.438 1 89 280 ASP A CA 1
ATOM 2168 C C . ASP A 1 280 ? 27.531 14.625 2.996 1 89 280 ASP A C 1
ATOM 2170 O O . ASP A 1 280 ? 27.234 15.805 3.193 1 89 280 ASP A O 1
ATOM 2174 N N . HIS A 1 281 ? 26.719 13.789 2.506 1 83.75 281 HIS A N 1
ATOM 2175 C CA . HIS A 1 281 ? 25.453 14.258 1.928 1 83.75 281 HIS A CA 1
ATOM 2176 C C . HIS A 1 281 ? 24.297 14.086 2.908 1 83.75 281 HIS A C 1
ATOM 2178 O O . HIS A 1 281 ? 23.156 14.383 2.576 1 83.75 281 HIS A O 1
ATOM 2184 N N . THR A 1 282 ? 24.578 13.734 4.105 1 85.19 282 THR A N 1
ATOM 2185 C CA . THR A 1 282 ? 23.531 13.539 5.094 1 85.19 282 THR A CA 1
ATOM 2186 C C . THR A 1 282 ? 22.906 14.875 5.492 1 85.19 282 THR A C 1
ATO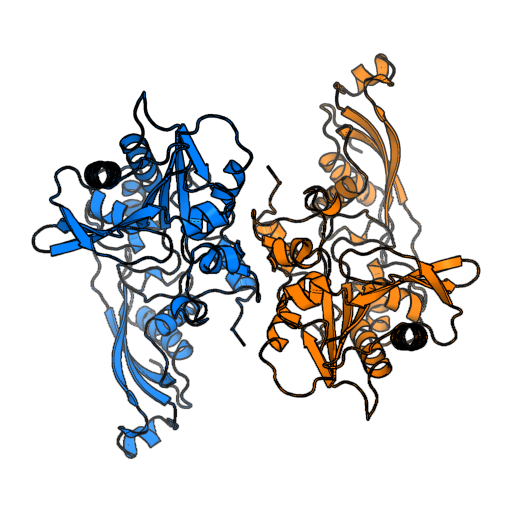M 2188 O O . THR A 1 282 ? 23.609 15.797 5.91 1 85.19 282 THR A O 1
ATOM 2191 N N . ASP A 1 283 ? 21.641 14.977 5.324 1 84 283 ASP A N 1
ATOM 2192 C CA . ASP A 1 283 ? 20.984 16.219 5.734 1 84 283 ASP A CA 1
ATOM 2193 C C . ASP A 1 283 ? 20.312 16.062 7.09 1 84 283 ASP A C 1
ATOM 2195 O O . ASP A 1 283 ? 20.281 14.961 7.652 1 84 283 ASP A O 1
ATOM 2199 N N . ASP A 1 284 ? 19.797 17.125 7.562 1 82.88 284 ASP A N 1
ATOM 2200 C CA . ASP A 1 284 ? 19.219 17.156 8.898 1 82.88 284 ASP A CA 1
ATOM 2201 C C . ASP A 1 284 ? 17.969 16.297 8.984 1 82.88 284 ASP A C 1
ATOM 2203 O O . ASP A 1 284 ? 17.703 15.672 10.008 1 82.88 284 ASP A O 1
ATOM 2207 N N . GLU A 1 285 ? 17.25 16.203 7.957 1 79.62 285 GLU A N 1
ATOM 2208 C CA . GLU A 1 285 ? 16.016 15.414 7.914 1 79.62 285 GLU A CA 1
ATOM 2209 C C . GLU A 1 285 ? 16.312 13.922 8.031 1 79.62 285 GLU A C 1
ATOM 2211 O O . GLU A 1 285 ? 15.633 13.211 8.773 1 79.62 285 GLU A O 1
ATOM 2216 N N . THR A 1 286 ? 17.312 13.508 7.328 1 81.56 286 THR A N 1
ATOM 2217 C CA . THR A 1 286 ? 17.719 12.109 7.383 1 81.56 286 THR A CA 1
ATOM 2218 C C . THR A 1 286 ? 18.234 11.742 8.766 1 81.56 286 THR A C 1
ATOM 2220 O O . THR A 1 286 ? 17.953 10.664 9.281 1 81.56 286 THR A O 1
ATOM 2223 N N . LEU A 1 287 ? 18.938 12.68 9.312 1 83 287 LEU A N 1
ATOM 2224 C CA . LEU A 1 287 ? 19.453 12.461 10.664 1 83 287 LEU A CA 1
ATOM 2225 C C . LEU A 1 287 ? 18.297 12.359 11.664 1 83 287 LEU A C 1
ATOM 2227 O O . LEU A 1 287 ? 18.297 11.477 12.523 1 83 287 LEU A O 1
ATOM 2231 N N . GLY A 1 288 ? 17.422 13.289 11.562 1 82.62 288 GLY A N 1
ATOM 2232 C CA . GLY A 1 288 ? 16.25 13.25 12.422 1 82.62 288 GLY A CA 1
ATOM 2233 C C . GLY A 1 288 ? 15.469 11.953 12.32 1 82.62 288 GLY A C 1
ATOM 2234 O O . GLY A 1 288 ? 15.047 11.398 13.336 1 82.62 288 GLY A O 1
ATOM 2235 N N . ASP A 1 289 ? 15.352 11.469 11.188 1 84.31 289 ASP A N 1
ATOM 2236 C CA . ASP A 1 289 ? 14.641 10.219 10.953 1 84.31 289 ASP A CA 1
ATOM 2237 C C . ASP A 1 289 ? 15.367 9.039 11.602 1 84.31 289 ASP A C 1
ATOM 2239 O O . ASP A 1 289 ? 14.727 8.141 12.164 1 84.31 289 ASP A O 1
ATOM 2243 N N . THR A 1 290 ? 16.672 9.031 11.43 1 83.44 290 THR A N 1
ATOM 2244 C CA . THR A 1 290 ? 17.469 7.973 12.039 1 83.44 290 THR A CA 1
ATOM 2245 C C . THR A 1 290 ? 17.281 7.965 13.555 1 83.44 290 THR A C 1
ATOM 2247 O O . THR A 1 290 ? 17.094 6.906 14.156 1 83.44 290 THR A O 1
ATOM 2250 N N . VAL A 1 291 ? 17.266 9.133 14.062 1 85.5 291 VAL A N 1
ATOM 2251 C CA . VAL A 1 291 ? 17.109 9.266 15.508 1 85.5 291 VAL A CA 1
ATOM 2252 C C . VAL A 1 291 ? 15.727 8.781 15.93 1 85.5 291 VAL A C 1
ATOM 2254 O O . VAL A 1 291 ? 15.586 8.062 16.922 1 85.5 291 VAL A O 1
ATOM 2257 N N . ARG A 1 292 ? 14.742 9.102 15.18 1 82.12 292 ARG A N 1
ATOM 2258 C CA . ARG A 1 292 ? 13.383 8.672 15.477 1 82.12 292 ARG A CA 1
ATOM 2259 C C . ARG A 1 292 ? 13.266 7.152 15.438 1 82.12 292 ARG A C 1
ATOM 2261 O O . ARG A 1 292 ? 12.617 6.551 16.297 1 82.12 292 ARG A O 1
ATOM 2268 N N . LYS A 1 293 ? 13.875 6.598 14.492 1 80.69 293 LYS A N 1
ATOM 2269 C CA . LYS A 1 293 ? 13.789 5.156 14.289 1 80.69 293 LYS A CA 1
ATOM 2270 C C . LYS A 1 293 ? 14.391 4.398 15.477 1 80.69 293 LYS A C 1
ATOM 2272 O O . LYS A 1 293 ? 13.867 3.365 15.891 1 80.69 293 LYS A O 1
ATOM 2277 N N . VAL A 1 294 ? 15.398 4.965 16.047 1 83.69 294 VAL A N 1
ATOM 2278 C CA . VAL A 1 294 ? 16.125 4.203 17.047 1 83.69 294 VAL A CA 1
ATOM 2279 C C . VAL A 1 294 ? 15.516 4.457 18.438 1 83.69 294 VAL A C 1
ATOM 2281 O O . VAL A 1 294 ? 15.508 3.568 19.281 1 83.69 294 VAL A O 1
ATOM 2284 N N . LEU A 1 295 ? 14.977 5.566 18.688 1 84.81 295 LEU A N 1
ATOM 2285 C CA . LEU A 1 295 ? 14.516 5.895 20.031 1 84.81 295 LEU A CA 1
ATOM 2286 C C . LEU A 1 295 ? 13.062 5.469 20.219 1 84.81 295 LEU A C 1
ATOM 2288 O O . LEU A 1 295 ? 12.594 5.32 21.344 1 84.81 295 LEU A O 1
ATOM 2292 N N . HIS A 1 296 ? 12.438 5.289 19.219 1 78.12 296 HIS A N 1
ATOM 2293 C CA . HIS A 1 296 ? 11.062 4.809 19.234 1 78.12 296 HIS A CA 1
ATOM 2294 C C . HIS A 1 296 ? 10.25 5.496 20.328 1 78.12 296 HIS A C 1
ATOM 2296 O O . HIS A 1 296 ? 9.969 6.691 20.25 1 78.12 296 HIS A O 1
ATOM 2302 N N . ASP A 1 297 ? 10.078 4.785 21.531 1 72.31 297 ASP A N 1
ATOM 2303 C CA . ASP A 1 297 ? 9.195 5.238 22.609 1 72.31 297 ASP A CA 1
ATOM 2304 C C . ASP A 1 297 ? 9.875 6.324 23.438 1 72.31 297 ASP A C 1
ATOM 2306 O O . ASP A 1 297 ? 9.203 7.047 24.188 1 72.31 297 ASP A O 1
ATOM 2310 N N . ARG A 1 298 ? 11.125 6.469 23.172 1 77.88 298 ARG A N 1
ATOM 2311 C CA . ARG A 1 298 ? 11.844 7.449 23.969 1 77.88 298 ARG A CA 1
ATOM 2312 C C . ARG A 1 298 ? 12.016 8.758 23.219 1 77.88 298 ARG A C 1
ATOM 2314 O O . ARG A 1 298 ? 12.734 9.656 23.656 1 77.88 298 ARG A O 1
ATOM 2321 N N . LEU A 1 299 ? 11.336 8.844 22.188 1 78.31 299 LEU A N 1
ATOM 2322 C CA . LEU A 1 299 ? 11.469 10.055 21.375 1 78.31 299 LEU A CA 1
ATOM 2323 C C . LEU A 1 299 ? 10.914 11.266 22.125 1 78.31 299 LEU A C 1
ATOM 2325 O O . LEU A 1 299 ? 11.375 12.391 21.922 1 78.31 299 LEU A O 1
ATOM 2329 N N . ASP A 1 300 ? 10.086 11.008 23.047 1 78.75 300 ASP A N 1
ATOM 2330 C CA . ASP A 1 300 ? 9.461 12.086 23.812 1 78.75 300 ASP A CA 1
ATOM 2331 C C . ASP A 1 300 ? 10.461 12.742 24.766 1 78.75 300 ASP A C 1
ATOM 2333 O O . ASP A 1 300 ? 10.203 13.82 25.297 1 78.75 300 ASP A O 1
ATOM 2337 N N . ASP A 1 301 ? 11.555 12.102 24.906 1 83.38 301 ASP A N 1
ATOM 2338 C CA . ASP A 1 301 ? 12.578 12.641 25.797 1 83.38 301 ASP A CA 1
ATOM 2339 C C . ASP A 1 301 ? 13.438 13.68 25.094 1 83.38 301 ASP A C 1
ATOM 2341 O O . ASP A 1 301 ? 14.164 14.438 25.734 1 83.38 301 ASP A O 1
ATOM 2345 N N . ILE A 1 302 ? 13.273 13.719 23.766 1 83.38 302 ILE A N 1
ATOM 2346 C CA . ILE A 1 302 ? 14.156 14.578 22.984 1 83.38 302 ILE A CA 1
ATOM 2347 C C . ILE A 1 302 ? 13.391 15.812 22.516 1 83.38 302 ILE A C 1
ATOM 2349 O O . ILE A 1 302 ? 12.352 15.703 21.859 1 83.38 302 ILE A O 1
ATOM 2353 N N . GLU A 1 303 ? 13.922 16.875 22.844 1 83.38 303 GLU A N 1
ATOM 2354 C CA . GLU A 1 303 ? 13.328 18.125 22.391 1 83.38 303 GLU A CA 1
ATOM 2355 C C . GLU A 1 303 ? 13.82 18.5 21 1 83.38 303 GLU A C 1
ATOM 2357 O O . GLU A 1 303 ? 13.039 18.938 20.156 1 83.38 303 GLU A O 1
ATOM 2362 N N . SER A 1 304 ? 15.172 18.219 20.75 1 88.62 304 SER A N 1
ATOM 2363 C CA . SER A 1 304 ? 15.672 18.578 19.438 1 88.62 304 SER A CA 1
ATOM 2364 C C . SER A 1 304 ? 16.969 17.828 19.109 1 88.62 304 SER A C 1
ATOM 2366 O O . SER A 1 304 ? 17.672 17.391 20.016 1 88.62 304 SER A O 1
ATOM 2368 N N . VAL A 1 305 ? 17.156 17.656 17.875 1 87.44 305 VAL A N 1
ATOM 2369 C CA . VAL A 1 305 ? 18.406 17.172 17.297 1 87.44 305 VAL A CA 1
ATOM 2370 C C . VAL A 1 305 ? 18.875 18.141 16.203 1 87.44 305 VAL A C 1
ATOM 2372 O O . VAL A 1 305 ? 18.219 18.281 15.164 1 87.44 305 VAL A O 1
ATOM 2375 N N . LEU A 1 306 ? 20.047 18.797 16.5 1 86.5 306 LEU A N 1
ATOM 2376 C CA . LEU A 1 306 ? 20.5 19.812 15.57 1 86.5 306 LEU A CA 1
ATOM 2377 C C . LEU A 1 306 ? 21.969 19.609 15.203 1 86.5 306 LEU A C 1
ATOM 2379 O O . LEU A 1 306 ? 22.797 19.344 16.078 1 86.5 306 LEU A O 1
ATOM 2383 N N . VAL A 1 307 ? 22.234 19.703 13.93 1 87.12 307 VAL A N 1
ATOM 2384 C CA . VAL A 1 307 ? 23.641 19.734 13.523 1 87.12 307 VAL A CA 1
ATOM 2385 C C . VAL A 1 307 ? 24.188 21.156 13.664 1 87.12 307 VAL A C 1
ATOM 2387 O O . VAL A 1 307 ? 23.734 22.078 12.992 1 87.12 307 VAL A O 1
ATOM 2390 N N . THR A 1 308 ? 25.141 21.297 14.5 1 89.44 308 THR A N 1
ATOM 2391 C CA . THR A 1 308 ? 25.625 22.641 14.805 1 89.44 308 THR A CA 1
ATOM 2392 C C . THR A 1 308 ? 26.906 22.953 14.031 1 89.44 308 THR A C 1
ATOM 2394 O O . THR A 1 308 ? 27.266 24.125 13.875 1 89.44 308 THR A O 1
ATOM 2397 N N . ALA A 1 309 ? 27.547 21.906 13.633 1 89.75 309 ALA A N 1
ATOM 2398 C CA . ALA A 1 309 ? 28.75 22.078 12.828 1 89.75 309 ALA A CA 1
ATOM 2399 C C . ALA A 1 309 ? 28.984 20.859 11.938 1 89.75 309 ALA A C 1
ATOM 2401 O O . ALA A 1 309 ? 28.578 19.734 12.273 1 89.75 309 ALA A O 1
ATOM 2402 N N . ARG A 1 310 ? 29.562 21.188 10.789 1 92.12 310 ARG A N 1
ATOM 2403 C CA . ARG A 1 310 ? 29.922 20.141 9.836 1 92.12 310 ARG A CA 1
ATOM 2404 C C . ARG A 1 310 ? 31.219 20.469 9.125 1 92.12 310 ARG A C 1
ATOM 2406 O O . ARG A 1 310 ? 31.406 21.578 8.617 1 92.12 310 ARG A O 1
ATOM 2413 N N . THR A 1 311 ? 32.125 19.469 9.133 1 92.62 311 THR A N 1
ATOM 2414 C CA . THR A 1 311 ? 33.406 19.656 8.453 1 92.62 311 THR A CA 1
ATOM 2415 C C . THR A 1 311 ? 33.719 18.453 7.562 1 92.62 311 THR A C 1
ATOM 2417 O O . THR A 1 311 ? 33.969 17.359 8.055 1 92.62 311 THR A O 1
ATOM 2420 N N . PRO A 1 312 ? 33.75 18.703 6.27 1 93.12 312 PRO A N 1
ATOM 2421 C CA . PRO A 1 312 ? 34.062 17.594 5.359 1 93.12 312 PRO A CA 1
ATOM 2422 C C . PRO A 1 312 ? 35.5 17.078 5.527 1 93.12 312 PRO A C 1
ATOM 2424 O O . PRO A 1 312 ? 36.375 17.797 6.035 1 93.12 312 PRO A O 1
ATOM 2427 N N . TRP A 1 313 ? 35.656 15.883 5.09 1 92.38 313 TRP A N 1
ATOM 2428 C CA . TRP A 1 313 ? 36.938 15.188 5.219 1 92.38 313 TRP A CA 1
ATOM 2429 C C . TRP A 1 313 ? 38.094 16.062 4.738 1 92.38 313 TRP A C 1
ATOM 2431 O O . TRP A 1 313 ? 39.125 16.141 5.398 1 92.38 313 TRP A O 1
ATOM 2441 N N . ASP A 1 314 ? 37.906 16.734 3.652 1 93 314 ASP A N 1
ATOM 2442 C CA . ASP A 1 314 ? 39 17.453 2.98 1 93 314 ASP A CA 1
ATOM 2443 C C . ASP A 1 314 ? 39.344 18.75 3.711 1 93 314 AS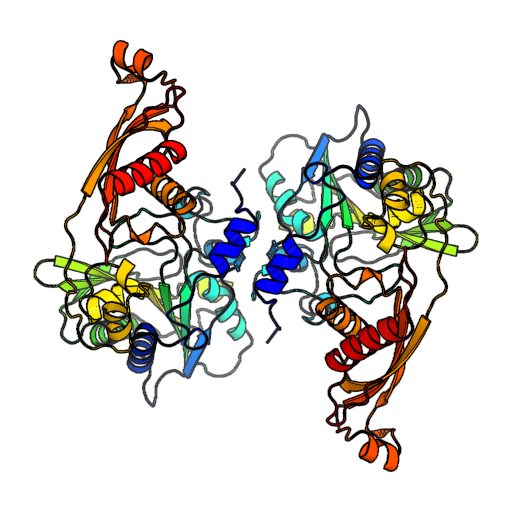P A C 1
ATOM 2445 O O . ASP A 1 314 ? 40.375 19.344 3.459 1 93 314 ASP A O 1
ATOM 2449 N N . ARG A 1 315 ? 38.531 19.172 4.605 1 94.25 315 ARG A N 1
ATOM 2450 C CA . ARG A 1 315 ? 38.781 20.422 5.332 1 94.25 315 ARG A CA 1
ATOM 2451 C C . ARG A 1 315 ? 39.281 20.141 6.746 1 94.25 315 ARG A C 1
ATOM 2453 O O . ARG A 1 315 ? 39.562 21.062 7.5 1 94.25 315 ARG A O 1
ATOM 2460 N N . LEU A 1 316 ? 39.312 18.922 7.094 1 92.19 316 LEU A N 1
ATOM 2461 C CA . LEU A 1 316 ? 39.812 18.562 8.422 1 92.19 316 LEU A CA 1
ATOM 2462 C C . LEU A 1 316 ? 41.312 18.484 8.445 1 92.19 316 LEU A C 1
ATOM 2464 O O . LEU A 1 316 ? 41.938 18.047 7.48 1 92.19 316 LEU A O 1
ATOM 2468 N N . PRO A 1 317 ? 41.875 18.906 9.578 1 92.12 317 PRO A N 1
ATOM 2469 C CA . PRO A 1 317 ? 43.312 18.688 9.727 1 92.12 317 PRO A CA 1
ATOM 2470 C C . PRO A 1 317 ? 43.688 17.203 9.703 1 92.12 317 PRO A C 1
ATOM 2472 O O . PRO A 1 317 ? 42.875 16.359 10.109 1 92.12 317 PRO A O 1
ATOM 2475 N N . GLY A 1 318 ? 44.875 16.906 9.188 1 92.5 318 GLY A N 1
ATOM 2476 C CA . GLY A 1 318 ? 45.344 15.531 9.086 1 92.5 318 GLY A CA 1
ATOM 2477 C C . GLY A 1 318 ? 45.25 14.758 10.391 1 92.5 318 GLY A C 1
ATOM 2478 O O . GLY A 1 318 ? 44.812 13.602 10.398 1 92.5 318 GLY A O 1
ATOM 2479 N N . SER A 1 319 ? 45.531 15.383 11.477 1 91.69 319 SER A N 1
ATOM 2480 C CA . SER A 1 319 ? 45.469 14.742 12.789 1 91.69 319 SER A CA 1
ATOM 2481 C C . SER A 1 319 ? 44.031 14.336 13.133 1 91.69 319 SER A C 1
ATOM 2483 O O . SER A 1 319 ? 43.812 13.258 13.688 1 91.69 319 SER A O 1
ATOM 2485 N N . ALA A 1 320 ? 43.125 15.172 12.852 1 89.62 320 ALA A N 1
ATOM 2486 C CA . ALA A 1 320 ? 41.719 14.883 13.117 1 89.62 320 ALA A CA 1
ATOM 2487 C C . ALA A 1 320 ? 41.219 13.734 12.242 1 89.62 320 ALA A C 1
ATOM 2489 O O . ALA A 1 320 ? 40.469 12.875 12.711 1 89.62 320 ALA A O 1
ATOM 2490 N N . ARG A 1 321 ? 41.688 13.688 10.977 1 92.44 321 ARG A N 1
ATOM 2491 C CA . ARG A 1 321 ? 41.281 12.617 10.07 1 92.44 321 ARG A CA 1
ATOM 2492 C C . ARG A 1 321 ? 41.75 11.258 10.602 1 92.44 321 ARG A C 1
ATOM 2494 O O . ARG A 1 321 ? 40.969 10.289 10.578 1 92.44 321 ARG A O 1
ATOM 2501 N N . GLU A 1 322 ? 42.938 11.289 11.141 1 91 322 GLU A N 1
ATOM 2502 C CA . GLU A 1 322 ? 43.469 10.047 11.68 1 91 322 GLU A CA 1
ATOM 2503 C C . GLU A 1 322 ? 42.75 9.625 12.945 1 91 322 GLU A C 1
ATOM 2505 O O . GLU A 1 322 ? 42.406 8.445 13.117 1 91 322 GLU A O 1
ATOM 2510 N N . ARG A 1 323 ? 42.5 10.547 13.742 1 87.38 323 ARG A N 1
ATOM 2511 C CA . ARG A 1 323 ? 41.844 10.266 15.016 1 87.38 323 ARG A CA 1
ATOM 2512 C C . ARG A 1 323 ? 40.438 9.695 14.781 1 87.38 323 ARG A C 1
ATOM 2514 O O . ARG A 1 323 ? 40.031 8.742 15.453 1 87.38 323 ARG A O 1
ATOM 2521 N N . LEU A 1 324 ? 39.75 10.234 13.898 1 89.06 324 LEU A N 1
ATOM 2522 C CA . LEU A 1 324 ? 38.375 9.859 13.641 1 89.06 324 LEU A CA 1
ATOM 2523 C C . LEU A 1 324 ? 38.312 8.641 12.734 1 89.06 324 LEU A C 1
ATOM 2525 O O . LEU A 1 324 ? 37.281 7.961 12.688 1 89.06 324 LEU A O 1
ATOM 2529 N N . GLY A 1 325 ? 39.375 8.391 11.984 1 91.19 325 GLY A N 1
ATOM 2530 C CA . GLY A 1 325 ? 39.344 7.355 10.969 1 91.19 325 GLY A CA 1
ATOM 2531 C C . GLY A 1 325 ? 38.375 7.676 9.836 1 91.19 325 GLY A C 1
ATOM 2532 O O . GLY A 1 325 ? 37.719 6.777 9.289 1 91.19 325 GLY A O 1
ATOM 2533 N N . ILE A 1 326 ? 38.188 8.922 9.586 1 91.19 326 ILE A N 1
ATOM 2534 C CA . ILE A 1 326 ? 37.219 9.406 8.602 1 91.19 326 ILE A CA 1
ATOM 2535 C C . ILE A 1 326 ? 37.781 9.234 7.195 1 91.19 326 ILE A C 1
ATOM 2537 O O . ILE A 1 326 ? 39 9.289 7 1 91.19 326 ILE A O 1
ATOM 2541 N N . ARG A 1 327 ? 36.969 8.961 6.188 1 93.62 327 ARG A N 1
ATOM 2542 C CA . ARG A 1 327 ? 37.344 8.711 4.801 1 93.62 327 ARG A CA 1
ATOM 2543 C C . ARG A 1 327 ? 36.75 9.758 3.871 1 93.62 327 ARG A C 1
ATOM 2545 O O . ARG A 1 327 ? 35.875 10.508 4.266 1 93.62 327 ARG A O 1
ATOM 2552 N N . PRO A 1 328 ? 37.344 9.812 2.645 1 92.44 328 PRO A N 1
ATOM 2553 C CA . PRO A 1 328 ? 36.688 10.711 1.673 1 92.44 328 PRO A CA 1
ATOM 2554 C C . PRO A 1 328 ? 35.219 10.391 1.466 1 92.44 328 PRO A C 1
ATOM 2556 O O . PRO A 1 328 ? 34.844 9.219 1.435 1 92.44 328 PRO A O 1
ATOM 2559 N N . GLY A 1 329 ? 34.406 11.406 1.348 1 92.31 329 GLY A N 1
ATOM 2560 C CA . GLY A 1 329 ? 32.969 11.211 1.225 1 92.31 329 GLY A CA 1
ATOM 2561 C C . GLY A 1 329 ? 32.25 11.266 2.555 1 92.31 329 GLY A C 1
ATOM 2562 O O . GLY A 1 329 ? 31.016 11.188 2.602 1 92.31 329 GLY A O 1
ATOM 2563 N N . GLN A 1 330 ? 33.125 11.492 3.555 1 94.06 330 GLN A N 1
ATOM 2564 C CA . GLN A 1 330 ? 32.531 11.586 4.895 1 94.06 330 GLN A CA 1
ATOM 2565 C C . GLN A 1 330 ? 32.812 12.953 5.516 1 94.06 330 GLN A C 1
ATOM 2567 O O . GLN A 1 330 ? 33.594 13.734 4.977 1 94.06 330 GLN A O 1
ATOM 2572 N N . ALA A 1 331 ? 32.062 13.305 6.582 1 94.44 331 ALA A N 1
ATOM 2573 C CA . ALA A 1 331 ? 32.219 14.562 7.312 1 94.44 331 ALA A CA 1
ATOM 2574 C C . ALA A 1 331 ? 32.156 14.336 8.82 1 94.44 331 ALA A C 1
ATOM 2576 O O . ALA A 1 331 ? 31.484 13.398 9.273 1 94.44 331 ALA A O 1
ATOM 2577 N N . ASN A 1 332 ? 32.844 15.172 9.516 1 92.69 332 ASN A N 1
ATOM 2578 C CA . ASN A 1 332 ? 32.656 15.25 10.961 1 92.69 332 ASN A CA 1
ATOM 2579 C C . ASN A 1 332 ? 31.547 16.234 11.32 1 92.69 332 ASN A C 1
ATOM 2581 O O . ASN A 1 332 ? 31.562 17.391 10.891 1 92.69 332 ASN A O 1
ATOM 2585 N N . ALA A 1 333 ? 30.578 15.781 12.031 1 93.25 333 ALA A N 1
ATOM 2586 C CA . ALA A 1 333 ? 29.469 16.641 12.43 1 93.25 333 ALA A CA 1
ATOM 2587 C C . ALA A 1 333 ? 29.344 16.688 13.953 1 93.25 333 ALA A C 1
ATOM 2589 O O . ALA A 1 333 ? 29.594 15.703 14.633 1 93.25 333 ALA A O 1
ATOM 2590 N N . VAL A 1 334 ? 29.016 17.875 14.422 1 92.12 334 VAL A N 1
ATOM 2591 C CA . VAL A 1 334 ? 28.625 18.031 15.82 1 92.12 334 VAL A CA 1
ATOM 2592 C C . VAL A 1 334 ? 27.094 18.094 15.922 1 92.12 334 VAL A C 1
ATOM 2594 O O . VAL A 1 334 ? 26.484 19.031 15.383 1 92.12 334 VAL A O 1
ATOM 2597 N N . VAL A 1 335 ? 26.578 17.109 16.531 1 92.31 335 VAL A N 1
ATOM 2598 C CA . VAL A 1 335 ? 25.125 17.016 16.703 1 92.31 335 VAL A CA 1
ATOM 2599 C C . VAL A 1 335 ? 24.766 17.344 18.141 1 92.31 335 VAL A C 1
ATOM 2601 O O . VAL A 1 335 ? 25.203 16.656 19.078 1 92.31 335 VAL A O 1
ATOM 2604 N N . ARG A 1 336 ? 24.016 18.359 18.344 1 92.06 336 ARG A N 1
ATOM 2605 C CA . ARG A 1 336 ? 23.531 18.734 19.672 1 92.06 336 ARG A CA 1
ATOM 2606 C C . ARG A 1 336 ? 22.188 18.078 19.969 1 92.06 336 ARG A C 1
ATOM 2608 O O . ARG A 1 336 ? 21.203 18.328 19.281 1 92.06 336 ARG A O 1
ATOM 2615 N N . LEU A 1 337 ? 22.203 17.281 20.984 1 91.38 337 LEU A N 1
ATOM 2616 C CA . LEU A 1 337 ? 20.984 16.703 21.516 1 91.38 337 LEU A CA 1
ATOM 2617 C C . LEU A 1 337 ? 20.469 17.516 22.703 1 91.38 337 LEU A C 1
ATOM 2619 O O . LEU A 1 337 ? 21.203 17.75 23.656 1 91.38 337 LEU A O 1
ATOM 2623 N N . VAL A 1 338 ? 19.281 17.984 22.594 1 90.06 338 VAL A N 1
ATOM 2624 C CA . VAL A 1 338 ? 18.641 18.594 23.75 1 90.06 338 VAL A CA 1
ATOM 2625 C C . VAL A 1 338 ? 17.578 17.641 24.312 1 90.06 338 VAL A C 1
ATOM 2627 O O . VAL A 1 338 ? 16.562 17.375 23.656 1 90.06 338 VAL A O 1
ATOM 2630 N N . LEU A 1 339 ? 17.875 17.141 25.516 1 89.31 339 LEU A N 1
ATOM 2631 C CA . LEU A 1 339 ? 16.984 16.219 26.188 1 89.31 339 LEU A CA 1
ATOM 2632 C C . LEU A 1 339 ? 16.125 16.953 27.219 1 89.31 339 LEU A C 1
ATOM 2634 O O . LEU A 1 339 ? 16.656 17.578 28.141 1 89.31 339 LEU A O 1
ATOM 2638 N N . ARG A 1 340 ? 14.836 16.859 27 1 84.5 340 ARG A N 1
ATOM 2639 C CA . ARG A 1 340 ? 13.898 17.484 27.938 1 84.5 340 ARG A CA 1
ATOM 2640 C C . ARG A 1 340 ? 12.57 16.734 27.953 1 84.5 340 ARG A C 1
ATOM 2642 O O . ARG A 1 340 ? 11.617 17.125 27.281 1 84.5 340 ARG A O 1
ATOM 2649 N N . PRO A 1 341 ? 12.586 15.695 28.797 1 81.25 341 PRO A N 1
ATOM 2650 C CA . PRO A 1 341 ? 11.297 15 28.922 1 81.25 341 PRO A CA 1
ATOM 2651 C C . PRO A 1 341 ? 10.18 15.922 29.391 1 81.25 341 PRO A C 1
ATOM 2653 O O . PRO A 1 341 ? 10.438 16.906 30.109 1 81.25 341 PRO A O 1
ATOM 2656 N N . LEU A 1 342 ? 9 15.641 29.094 1 76.69 342 LEU A N 1
ATOM 2657 C CA . LEU A 1 342 ? 7.848 16.5 29.375 1 76.69 342 LEU A CA 1
ATOM 2658 C C . LEU A 1 342 ? 7.43 16.375 30.844 1 76.69 342 LEU A C 1
ATOM 2660 O O . LEU A 1 342 ? 6.914 17.344 31.422 1 76.69 342 LEU A O 1
ATOM 2664 N N . THR A 1 343 ? 7.684 15.156 31.438 1 74.38 343 THR A N 1
ATOM 2665 C CA . THR A 1 343 ? 6.996 14.945 32.719 1 74.38 343 THR A CA 1
ATOM 2666 C C . THR A 1 343 ? 7.953 14.383 33.75 1 74.38 343 THR A C 1
ATOM 2668 O O . THR A 1 343 ? 7.531 14.008 34.844 1 74.38 343 THR A O 1
ATOM 2671 N N . ARG A 1 344 ? 9.18 14.203 33.312 1 76.75 344 ARG A N 1
ATOM 2672 C CA . ARG A 1 344 ? 10.125 13.641 34.281 1 76.75 344 ARG A CA 1
ATOM 2673 C C . ARG A 1 344 ? 11.523 14.211 34.062 1 76.75 344 ARG A C 1
ATOM 2675 O O . ARG A 1 344 ? 11.797 14.828 33.031 1 76.75 344 ARG A O 1
ATOM 2682 N N . THR A 1 345 ? 12.242 13.984 35.094 1 81 345 THR A N 1
ATOM 2683 C CA . THR A 1 345 ? 13.641 14.391 34.969 1 81 345 THR A CA 1
ATOM 2684 C C . THR A 1 345 ? 14.523 13.195 34.625 1 81 345 THR A C 1
ATOM 2686 O O . THR A 1 345 ? 14.242 12.07 35.062 1 81 345 THR A O 1
ATOM 2689 N N . LEU A 1 346 ? 15.492 13.508 33.812 1 85.94 346 LEU A N 1
ATOM 2690 C CA . LEU A 1 346 ? 16.469 12.477 33.469 1 85.94 346 LEU A CA 1
ATOM 2691 C C . LEU A 1 346 ? 17.703 12.578 34.375 1 85.94 346 LEU A C 1
ATOM 2693 O O . LEU A 1 346 ? 18.156 13.68 34.688 1 85.94 346 LEU A O 1
ATOM 2697 N N . THR A 1 347 ? 18.078 11.438 34.812 1 86.62 347 THR A N 1
ATOM 2698 C CA . THR A 1 347 ? 19.391 11.414 35.438 1 86.62 347 THR A CA 1
ATOM 2699 C C . THR A 1 347 ? 20.484 11.531 34.375 1 86.62 347 THR A C 1
ATOM 2701 O O . THR A 1 347 ? 20.219 11.367 33.188 1 86.62 347 THR A O 1
ATOM 2704 N N . ASP A 1 348 ? 21.609 11.875 34.875 1 88.5 348 ASP A N 1
ATOM 2705 C CA . ASP A 1 348 ? 22.75 11.969 33.938 1 88.5 348 ASP A CA 1
ATOM 2706 C C . ASP A 1 348 ? 23 10.633 33.25 1 88.5 348 ASP A C 1
ATOM 2708 O O . ASP A 1 348 ? 23.328 10.602 32.062 1 88.5 348 ASP A O 1
ATOM 2712 N N . GLU A 1 349 ? 22.766 9.633 33.938 1 89.88 349 GLU A N 1
ATOM 2713 C CA . GLU A 1 349 ? 22.969 8.297 33.375 1 89.88 349 GLU A CA 1
ATOM 2714 C C . GLU A 1 349 ? 21.953 7.992 32.281 1 89.88 349 GLU A C 1
ATOM 2716 O O . GLU A 1 349 ? 22.297 7.449 31.234 1 89.88 349 GLU A O 1
ATOM 2721 N N . GLN A 1 350 ? 20.797 8.359 32.594 1 88.69 350 GLN A N 1
ATOM 2722 C CA . GLN A 1 350 ? 19.734 8.148 31.625 1 88.69 350 GLN A CA 1
ATOM 2723 C C . GLN A 1 350 ? 19.969 8.977 30.359 1 88.69 350 GLN A C 1
ATOM 2725 O O . GLN A 1 350 ? 19.766 8.492 29.25 1 88.69 350 GLN A O 1
ATOM 2730 N N . ALA A 1 351 ? 20.375 10.148 30.547 1 90.38 351 ALA A N 1
ATOM 2731 C CA . ALA A 1 351 ? 20.672 11.031 29.438 1 90.38 351 ALA A CA 1
ATOM 2732 C C . ALA A 1 351 ? 21.812 10.484 28.578 1 90.38 351 ALA A C 1
ATOM 2734 O O . ALA A 1 351 ? 21.766 10.516 27.359 1 90.38 351 ALA A O 1
ATOM 2735 N N . ASN A 1 352 ? 22.766 9.938 29.234 1 90.38 352 ASN A N 1
ATOM 2736 C CA . ASN A 1 352 ? 23.906 9.383 28.531 1 90.38 352 ASN A CA 1
ATOM 2737 C C . ASN A 1 352 ? 23.531 8.117 27.75 1 90.38 352 ASN A C 1
ATOM 2739 O O . ASN A 1 352 ? 24.094 7.848 26.688 1 90.38 352 ASN A O 1
ATOM 2743 N N . ALA A 1 353 ? 22.656 7.457 28.297 1 90.38 353 ALA A N 1
ATOM 2744 C CA . ALA A 1 353 ? 22.188 6.266 27.594 1 90.38 353 ALA A CA 1
ATOM 2745 C C . ALA A 1 353 ? 21.516 6.637 26.281 1 90.38 353 ALA A C 1
ATOM 2747 O O . ALA A 1 353 ? 21.781 6.008 25.25 1 90.38 353 ALA A O 1
ATOM 2748 N N . ILE A 1 354 ? 20.719 7.621 26.328 1 91.5 354 ILE A N 1
ATOM 2749 C CA . ILE A 1 354 ? 20.062 8.102 25.125 1 91.5 354 ILE A CA 1
ATOM 2750 C C . ILE A 1 354 ? 21.094 8.625 24.141 1 91.5 354 ILE A C 1
ATOM 2752 O O . ILE A 1 354 ? 21.047 8.297 22.953 1 91.5 354 ILE A O 1
ATOM 2756 N N . ARG A 1 355 ? 21.984 9.375 24.656 1 91.62 355 ARG A N 1
ATOM 2757 C CA . ARG A 1 355 ? 23.062 9.906 23.859 1 91.62 355 ARG A CA 1
ATOM 2758 C C . ARG A 1 355 ? 23.797 8.789 23.125 1 91.62 355 ARG A C 1
ATOM 2760 O O . ARG A 1 355 ? 24.062 8.891 21.922 1 91.62 355 ARG A O 1
ATOM 2767 N N . ASN A 1 356 ? 24.125 7.758 23.812 1 92.31 356 ASN A N 1
ATOM 2768 C CA . ASN A 1 356 ? 24.875 6.652 23.234 1 92.31 356 ASN A CA 1
ATOM 2769 C C . ASN A 1 356 ? 24.062 5.918 22.172 1 92.31 356 ASN A C 1
ATOM 2771 O O . ASN A 1 356 ? 24.609 5.473 21.156 1 92.31 356 ASN A O 1
ATOM 2775 N N . GLU A 1 357 ? 22.812 5.816 22.438 1 90.44 357 GLU A N 1
ATOM 2776 C CA . GLU A 1 357 ? 21.938 5.164 21.469 1 90.44 357 GLU A CA 1
ATOM 2777 C C . GLU A 1 357 ? 21.891 5.949 20.156 1 90.44 357 GLU A C 1
ATOM 2779 O O . GLU A 1 357 ? 21.984 5.363 19.078 1 90.44 357 GLU A O 1
ATOM 2784 N N . VAL A 1 358 ? 21.766 7.211 20.281 1 91 358 VAL A N 1
ATOM 2785 C CA . VAL A 1 358 ? 21.734 8.078 19.109 1 91 358 VAL A CA 1
ATOM 2786 C C . VAL A 1 358 ? 23.094 8.039 18.406 1 91 358 VAL A C 1
ATOM 2788 O O . VAL A 1 358 ? 23.156 7.926 17.188 1 91 358 VAL A O 1
ATOM 2791 N N . TYR A 1 359 ? 24.156 8.078 19.188 1 92.44 359 TYR A N 1
ATOM 2792 C CA . TYR A 1 359 ? 25.516 8.055 18.656 1 92.44 359 TYR A CA 1
ATOM 2793 C C . TYR A 1 359 ? 25.75 6.812 17.797 1 92.44 359 TYR A C 1
ATOM 2795 O O . TYR A 1 359 ? 26.234 6.91 16.672 1 92.44 359 TYR A O 1
ATOM 2803 N N . ARG A 1 360 ? 25.297 5.727 18.312 1 90.81 360 ARG A N 1
ATOM 2804 C CA . ARG A 1 360 ? 25.5 4.461 17.609 1 90.81 360 ARG A CA 1
ATOM 2805 C C . ARG A 1 360 ? 24.703 4.43 16.312 1 90.81 360 ARG A C 1
ATOM 2807 O O . ARG A 1 360 ? 25.141 3.809 15.336 1 90.81 360 ARG A O 1
ATOM 2814 N N . ALA A 1 361 ? 23.656 5.117 16.312 1 89.5 361 ALA A N 1
ATOM 2815 C CA . ALA A 1 361 ? 22.766 5.078 15.156 1 89.5 361 ALA A CA 1
ATOM 2816 C C . ALA A 1 361 ? 23.281 5.973 14.031 1 89.5 361 ALA A C 1
ATOM 2818 O O . ALA A 1 361 ? 23.094 5.668 12.852 1 89.5 361 ALA A O 1
ATOM 2819 N N . ILE A 1 362 ? 23.953 7.066 14.336 1 90.06 362 ILE A N 1
ATOM 2820 C CA . ILE A 1 362 ? 24.219 8.055 13.297 1 90.06 362 ILE A CA 1
ATOM 2821 C C . ILE A 1 362 ? 25.719 8.062 12.969 1 90.06 362 ILE A C 1
ATOM 2823 O O . ILE A 1 362 ? 26.109 8.484 11.875 1 90.06 362 ILE A O 1
ATOM 2827 N N . HIS A 1 363 ? 26.531 7.555 13.891 1 92.44 363 HIS A N 1
ATOM 2828 C CA . HIS A 1 363 ? 27.984 7.535 13.672 1 92.44 363 HIS A CA 1
ATOM 2829 C C . HIS A 1 363 ? 28.391 6.375 12.773 1 92.44 363 HIS A C 1
ATOM 2831 O O . HIS A 1 363 ? 28.125 5.215 13.094 1 92.44 363 HIS A O 1
ATOM 2837 N N . ILE A 1 364 ? 29.094 6.648 11.68 1 90.56 364 ILE A N 1
ATOM 2838 C CA . ILE A 1 364 ? 29.453 5.57 10.758 1 90.56 364 ILE A CA 1
ATOM 2839 C C . ILE A 1 364 ? 30.969 5.387 10.75 1 90.56 364 ILE A C 1
ATOM 2841 O O . ILE A 1 364 ? 31.5 4.613 9.953 1 90.56 364 ILE A O 1
ATOM 2845 N N . GLY A 1 365 ? 31.703 6.051 11.633 1 87.5 365 GLY A N 1
ATOM 2846 C CA . GLY A 1 365 ? 33.156 5.91 11.734 1 87.5 365 GLY A CA 1
ATOM 2847 C C . GLY A 1 365 ? 33.562 4.645 12.453 1 87.5 365 GLY A C 1
ATOM 2848 O O . GLY A 1 365 ? 32.75 3.994 13.109 1 87.5 365 GLY A O 1
ATOM 2849 N N . PRO A 1 366 ? 34.812 4.277 12.25 1 88.12 366 PRO A N 1
ATOM 2850 C CA . PRO A 1 366 ? 35.312 3.02 12.812 1 88.12 366 PRO A CA 1
ATOM 2851 C C . PRO A 1 366 ? 35.531 3.09 14.32 1 88.12 366 PRO A C 1
ATOM 2853 O O . PRO A 1 366 ? 35.594 2.053 14.984 1 88.12 366 PRO A O 1
ATOM 2856 N N . ARG A 1 367 ? 35.719 4.25 14.852 1 84.25 367 ARG A N 1
ATOM 2857 C CA . ARG A 1 367 ? 36.031 4.406 16.281 1 84.25 367 ARG A CA 1
ATOM 2858 C C . ARG A 1 367 ? 34.812 4.918 17.031 1 84.25 367 ARG A C 1
ATOM 2860 O O . ARG A 1 367 ? 34.281 5.992 16.719 1 84.25 367 ARG A O 1
ATOM 2867 N N . LEU A 1 368 ? 34.375 4.152 17.984 1 84.62 368 LEU A N 1
ATOM 2868 C CA . LEU A 1 368 ? 33.219 4.551 18.781 1 84.62 368 LEU A CA 1
ATOM 2869 C C . LEU A 1 368 ? 33.656 5.27 20.062 1 84.62 368 LEU A C 1
ATOM 2871 O O . LEU A 1 368 ? 34.625 4.855 20.719 1 84.62 368 LEU A O 1
ATOM 2875 N N . GLU A 1 369 ? 33.062 6.453 20.344 1 80.25 369 GLU A N 1
ATOM 2876 C CA . GLU A 1 369 ? 33.281 7.195 21.578 1 80.25 369 GLU A CA 1
ATOM 2877 C C . GLU A 1 369 ? 31.969 7.273 22.391 1 80.25 369 GLU A C 1
ATOM 2879 O O . GLU A 1 369 ? 31.141 8.141 22.141 1 80.25 369 GLU A O 1
ATOM 2884 N N . LEU A 1 370 ? 31.797 6.391 23.281 1 80.69 370 LEU A N 1
ATOM 2885 C CA . LEU A 1 370 ? 30.578 6.316 24.078 1 80.69 370 LEU A CA 1
ATOM 2886 C C . LEU A 1 370 ? 30.797 6.93 25.453 1 80.69 370 LEU A C 1
ATOM 2888 O O . LEU A 1 370 ? 31.938 7.059 25.906 1 80.69 370 LEU A O 1
ATOM 2892 N N . ALA A 1 371 ? 29.766 7.414 26.062 1 72.56 371 ALA A N 1
ATOM 2893 C CA . ALA A 1 371 ? 29.797 7.98 27.406 1 72.56 371 ALA A CA 1
ATOM 2894 C C . ALA A 1 371 ? 29.5 6.918 28.453 1 72.56 371 ALA A C 1
ATOM 2896 O O . ALA A 1 371 ? 28.781 5.953 28.188 1 72.56 371 ALA A O 1
ATOM 2897 N N . MET B 1 1 ? -18.906 0.789 -0.537 1 51.19 1 MET B N 1
ATOM 2898 C CA . MET B 1 1 ? -17.5 1.146 -0.417 1 51.19 1 MET B CA 1
ATOM 2899 C C . MET B 1 1 ? -16.641 -0.095 -0.204 1 51.19 1 MET B C 1
ATOM 2901 O O . MET B 1 1 ? -17.031 -1.011 0.521 1 51.19 1 MET B O 1
ATOM 2905 N N . PRO B 1 2 ? -15.664 -0.237 -1.083 1 64.75 2 PRO B N 1
ATOM 2906 C CA . PRO B 1 2 ? -14.875 -1.456 -0.902 1 64.75 2 PRO B CA 1
ATOM 2907 C C . PRO B 1 2 ? -14.375 -1.628 0.53 1 64.75 2 PRO B C 1
ATOM 2909 O O . PRO B 1 2 ? -14.156 -0.639 1.234 1 64.75 2 PRO B O 1
ATOM 2912 N N . THR B 1 3 ? -14.602 -2.785 1.005 1 80.56 3 THR B N 1
ATOM 2913 C CA . THR B 1 3 ? -14.031 -3.123 2.305 1 80.56 3 THR B CA 1
ATOM 2914 C C . THR B 1 3 ? -12.508 -3.162 2.234 1 80.56 3 THR B C 1
ATOM 2916 O O . THR B 1 3 ? -11.938 -3.953 1.48 1 80.56 3 THR B O 1
ATOM 2919 N N . TYR B 1 4 ? -11.875 -2.227 2.898 1 90.88 4 TYR B N 1
ATOM 2920 C CA . TYR B 1 4 ? -10.422 -2.152 2.914 1 90.88 4 TYR B CA 1
ATOM 2921 C C . TYR B 1 4 ? -9.836 -3.076 3.977 1 90.88 4 TYR B C 1
ATOM 2923 O O . TYR B 1 4 ? -10.461 -3.316 5.012 1 90.88 4 TYR B O 1
ATOM 2931 N N . LEU B 1 5 ? -8.688 -3.676 3.699 1 90.06 5 LEU B N 1
ATOM 2932 C CA . LEU B 1 5 ? -7.973 -4.512 4.652 1 90.06 5 LEU B CA 1
ATOM 2933 C C . LEU B 1 5 ? -7.617 -3.721 5.91 1 90.06 5 LEU B C 1
ATOM 2935 O O . LEU B 1 5 ? -7.203 -2.562 5.82 1 90.06 5 LEU B O 1
ATOM 2939 N N . THR B 1 6 ? -7.758 -4.367 7.047 1 88.56 6 THR B N 1
ATOM 2940 C CA . THR B 1 6 ? -7.352 -3.742 8.297 1 88.56 6 THR B CA 1
ATOM 2941 C C . THR B 1 6 ? -5.836 -3.789 8.469 1 88.56 6 THR B C 1
ATOM 2943 O O . THR B 1 6 ? -5.16 -4.574 7.797 1 88.56 6 THR B O 1
ATOM 2946 N N . THR B 1 7 ? -5.277 -3.035 9.367 1 88 7 THR B N 1
ATOM 2947 C CA . THR B 1 7 ? -3.838 -2.99 9.609 1 88 7 THR B CA 1
ATOM 2948 C C . THR B 1 7 ? -3.332 -4.34 10.117 1 88 7 THR B C 1
ATOM 2950 O O . THR B 1 7 ? -2.316 -4.844 9.633 1 88 7 THR B O 1
ATOM 2953 N N . PRO B 1 8 ? -4.078 -4.941 11.039 1 84.25 8 PRO B N 1
ATOM 2954 C CA . PRO B 1 8 ? -3.609 -6.258 11.484 1 84.25 8 PRO B CA 1
ATOM 2955 C C . PRO B 1 8 ? -3.613 -7.293 10.359 1 84.25 8 PRO B C 1
ATOM 2957 O O . PRO B 1 8 ? -2.689 -8.102 10.258 1 84.25 8 PRO B O 1
ATOM 2960 N N . ASP B 1 9 ? -4.641 -7.266 9.5 1 86.62 9 ASP B N 1
ATOM 2961 C CA . ASP B 1 9 ? -4.715 -8.195 8.383 1 86.62 9 ASP B CA 1
ATOM 2962 C C . ASP B 1 9 ? -3.568 -7.957 7.398 1 86.62 9 ASP B C 1
ATOM 2964 O O . ASP B 1 9 ? -2.996 -8.914 6.863 1 86.62 9 ASP B O 1
ATOM 2968 N N . LEU B 1 10 ? -3.246 -6.684 7.168 1 92.94 10 LEU B N 1
ATOM 2969 C CA . LEU B 1 10 ? -2.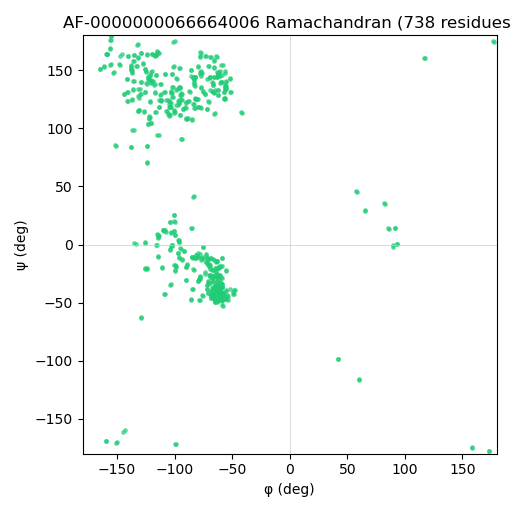127 -6.344 6.293 1 92.94 10 LEU B CA 1
ATOM 2970 C C . LEU B 1 10 ? -0.812 -6.855 6.871 1 92.94 10 LEU B C 1
ATOM 2972 O O . LEU B 1 10 ? -0.002 -7.445 6.152 1 92.94 10 LEU B O 1
ATOM 2976 N N . SER B 1 11 ? -0.613 -6.637 8.148 1 89.69 11 SER B N 1
ATOM 2977 C CA . SER B 1 11 ? 0.601 -7.102 8.812 1 89.69 11 SER B CA 1
ATOM 2978 C C . SER B 1 11 ? 0.762 -8.609 8.672 1 89.69 11 SER B C 1
ATOM 2980 O O . SER B 1 11 ? 1.85 -9.102 8.359 1 89.69 11 SER B O 1
ATOM 2982 N N . ARG B 1 12 ? -0.317 -9.328 8.836 1 86.81 12 ARG B N 1
ATOM 2983 C CA . ARG B 1 12 ? -0.286 -10.773 8.703 1 86.81 12 ARG B CA 1
ATOM 2984 C C . ARG B 1 12 ? 0.073 -11.188 7.277 1 86.81 12 ARG B C 1
ATOM 2986 O O . ARG B 1 12 ? 0.906 -12.07 7.07 1 86.81 12 ARG B O 1
ATOM 2993 N N . ALA B 1 13 ? -0.533 -10.539 6.344 1 91.75 13 ALA B N 1
ATOM 2994 C CA . ALA B 1 13 ? -0.281 -10.859 4.941 1 91.75 13 ALA B CA 1
ATOM 2995 C C . ALA B 1 13 ? 1.187 -10.648 4.582 1 91.75 13 ALA B C 1
ATOM 2997 O O . ALA B 1 13 ? 1.783 -11.453 3.869 1 91.75 13 ALA B O 1
ATOM 2998 N N . LEU B 1 14 ? 1.788 -9.602 5.148 1 93.94 14 LEU B N 1
ATOM 2999 C CA . LEU B 1 14 ? 3.141 -9.203 4.766 1 93.94 14 LEU B CA 1
ATOM 3000 C C . LEU B 1 14 ? 4.18 -10.055 5.488 1 93.94 14 LEU B C 1
ATOM 3002 O O . LEU B 1 14 ? 5.363 -10.023 5.145 1 93.94 14 LEU B O 1
ATOM 3006 N N . THR B 1 15 ? 3.756 -10.844 6.441 1 91 15 THR B N 1
ATOM 3007 C CA . THR B 1 15 ? 4.695 -11.656 7.207 1 91 15 THR B CA 1
ATOM 3008 C C . THR B 1 15 ? 4.762 -13.078 6.648 1 91 15 THR B C 1
ATOM 3010 O O . THR B 1 15 ? 5.586 -13.883 7.078 1 91 15 THR B O 1
ATOM 3013 N N . VAL B 1 16 ? 3.883 -13.383 5.688 1 92.31 16 VAL B N 1
ATOM 3014 C CA . VAL B 1 16 ? 3.906 -14.703 5.062 1 92.31 16 VAL B CA 1
ATOM 3015 C C . VAL B 1 16 ? 5.238 -14.914 4.352 1 92.31 16 VAL B C 1
ATOM 3017 O O . VAL B 1 16 ? 5.664 -14.07 3.549 1 92.31 16 VAL B O 1
ATOM 3020 N N . ARG B 1 17 ? 5.895 -16 4.617 1 95 17 ARG B N 1
ATOM 3021 C CA . ARG B 1 17 ? 7.195 -16.297 4.031 1 95 17 ARG B CA 1
ATOM 3022 C C . ARG B 1 17 ? 7.082 -16.516 2.525 1 95 17 ARG B C 1
ATOM 3024 O O . ARG B 1 17 ? 6.211 -17.25 2.062 1 95 17 ARG B O 1
ATOM 3031 N N . ASP B 1 18 ? 7.941 -15.852 1.773 1 97.69 18 ASP B N 1
ATOM 3032 C CA . ASP B 1 18 ? 8.078 -16.109 0.344 1 97.69 18 ASP B CA 1
ATOM 3033 C C . ASP B 1 18 ? 9.039 -17.266 0.088 1 97.69 18 ASP B C 1
ATOM 3035 O O . ASP B 1 18 ? 10.258 -17.094 0.173 1 97.69 18 ASP B O 1
ATOM 3039 N N . LEU B 1 19 ? 8.484 -18.406 -0.313 1 97.88 19 LEU B N 1
ATOM 3040 C CA . LEU B 1 19 ? 9.266 -19.625 -0.462 1 97.88 19 LEU B CA 1
ATOM 3041 C C . LEU B 1 19 ? 10.227 -19.516 -1.644 1 97.88 19 LEU B C 1
ATOM 3043 O O . LEU B 1 19 ? 11.172 -20.297 -1.751 1 97.88 19 LEU B O 1
ATOM 3047 N N . SER B 1 20 ? 9.969 -18.562 -2.52 1 98.44 20 SER B N 1
ATOM 3048 C CA . SER B 1 20 ? 10.82 -18.422 -3.699 1 98.44 20 SER B CA 1
ATOM 3049 C C . SER B 1 20 ? 12.055 -17.578 -3.393 1 98.44 20 SER B C 1
ATOM 3051 O O . SER B 1 20 ? 12.969 -17.484 -4.211 1 98.44 20 SER B O 1
ATOM 3053 N N . ASP B 1 21 ? 12.102 -16.938 -2.271 1 97.69 21 ASP B N 1
ATOM 3054 C CA . ASP B 1 21 ? 13.164 -16 -1.909 1 97.69 21 ASP B CA 1
ATOM 3055 C C . ASP B 1 21 ? 14.18 -16.656 -0.976 1 97.69 21 ASP B C 1
ATOM 3057 O O . ASP B 1 21 ? 13.891 -16.875 0.204 1 97.69 21 ASP B O 1
ATOM 3061 N N . ALA B 1 22 ? 15.32 -16.797 -1.398 1 95.75 22 ALA B N 1
ATOM 3062 C CA . ALA B 1 22 ? 16.375 -17.453 -0.62 1 95.75 22 ALA B CA 1
ATOM 3063 C C . ALA B 1 22 ? 16.719 -16.625 0.622 1 95.75 22 ALA B C 1
ATOM 3065 O O . ALA B 1 22 ? 17.172 -17.188 1.629 1 95.75 22 ALA B O 1
ATOM 3066 N N . ALA B 1 23 ? 16.516 -15.352 0.561 1 94.19 23 ALA B N 1
ATOM 3067 C CA . ALA B 1 23 ? 16.797 -14.484 1.701 1 94.19 23 ALA B CA 1
ATOM 3068 C C . ALA B 1 23 ? 15.898 -14.82 2.885 1 94.19 23 ALA B C 1
ATOM 3070 O O . ALA B 1 23 ? 16.188 -14.453 4.023 1 94.19 23 ALA B O 1
ATOM 3071 N N . GLN B 1 24 ? 14.844 -15.602 2.611 1 94.44 24 GLN B N 1
ATOM 3072 C CA . GLN B 1 24 ? 13.898 -15.93 3.674 1 94.44 24 GLN B CA 1
ATOM 3073 C C . GLN B 1 24 ? 14.023 -17.391 4.082 1 94.44 24 GLN B C 1
ATOM 3075 O O . GLN B 1 24 ? 13.141 -17.938 4.754 1 94.44 24 GLN B O 1
ATOM 3080 N N . GLY B 1 25 ? 15.07 -18.078 3.637 1 94.06 25 GLY B N 1
ATOM 3081 C CA . GLY B 1 25 ? 15.336 -19.453 3.988 1 94.06 25 GLY B CA 1
ATOM 3082 C C . GLY B 1 25 ? 15.305 -20.391 2.795 1 94.06 25 GLY B C 1
ATOM 3083 O O . GLY B 1 25 ? 14.641 -20.109 1.793 1 94.06 25 GLY B O 1
ATOM 3084 N N . PRO B 1 26 ? 15.867 -21.469 2.938 1 95.81 26 PRO B N 1
ATOM 3085 C CA . PRO B 1 26 ? 15.969 -22.391 1.811 1 95.81 26 PRO B CA 1
ATOM 3086 C C . PRO B 1 26 ? 14.664 -23.141 1.539 1 95.81 26 PRO B C 1
ATOM 3088 O O . PRO B 1 26 ? 13.922 -23.438 2.473 1 95.81 26 PRO B O 1
ATOM 3091 N N . HIS B 1 27 ? 14.43 -23.438 0.303 1 98.06 27 HIS B N 1
ATOM 3092 C CA . HIS B 1 27 ? 13.258 -24.188 -0.139 1 98.06 27 HIS B CA 1
ATOM 3093 C C . HIS B 1 27 ? 13.445 -24.703 -1.562 1 98.06 27 HIS B C 1
ATOM 3095 O O . HIS B 1 27 ? 14.07 -24.047 -2.391 1 98.06 27 HIS B O 1
ATOM 3101 N N . ALA B 1 28 ? 12.82 -25.797 -1.879 1 98.31 28 ALA B N 1
ATOM 3102 C CA . ALA B 1 28 ? 12.922 -26.422 -3.188 1 98.31 28 ALA B CA 1
ATOM 3103 C C . ALA B 1 28 ? 12.414 -25.5 -4.289 1 98.31 28 ALA B C 1
ATOM 3105 O O . ALA B 1 28 ? 12.852 -25.594 -5.438 1 98.31 28 ALA B O 1
ATOM 3106 N N . MET B 1 29 ? 11.547 -24.625 -3.979 1 98.44 29 MET B N 1
ATOM 3107 C CA . MET B 1 29 ? 10.969 -23.703 -4.953 1 98.44 29 MET B CA 1
ATOM 3108 C C . MET B 1 29 ? 12.047 -22.844 -5.594 1 98.44 29 MET B C 1
ATOM 3110 O O . MET B 1 29 ? 11.953 -22.5 -6.773 1 98.44 29 MET B O 1
ATOM 3114 N N . GLN B 1 30 ? 13.078 -22.516 -4.844 1 98.56 30 GLN B N 1
ATOM 3115 C CA . GLN B 1 30 ? 14.172 -21.703 -5.352 1 98.56 30 GLN B CA 1
ATOM 3116 C C . GLN B 1 30 ? 14.977 -22.453 -6.414 1 98.56 30 GLN B C 1
ATOM 3118 O O . GLN B 1 30 ? 15.391 -21.859 -7.414 1 98.56 30 GLN B O 1
ATOM 3123 N N . GLN B 1 31 ? 15.148 -23.688 -6.156 1 98.06 31 GLN B N 1
ATOM 3124 C CA . GLN B 1 31 ? 15.844 -24.5 -7.152 1 98.06 31 GLN B CA 1
ATOM 3125 C C . GLN B 1 31 ? 15.039 -24.594 -8.445 1 98.06 31 GLN B C 1
ATOM 3127 O O . GLN B 1 31 ? 15.594 -24.5 -9.539 1 98.06 31 GLN B O 1
ATOM 3132 N N . LEU B 1 32 ? 13.766 -24.828 -8.289 1 98.31 32 LEU B N 1
ATOM 3133 C CA . LEU B 1 32 ? 12.922 -24.859 -9.477 1 98.31 32 LEU B CA 1
ATOM 3134 C C . LEU B 1 32 ? 12.992 -23.531 -10.227 1 98.31 32 LEU B C 1
ATOM 3136 O O . LEU B 1 32 ? 13.117 -23.516 -11.453 1 98.31 32 LEU B O 1
ATOM 3140 N N . LEU B 1 33 ? 12.859 -22.438 -9.508 1 98.44 33 LEU B N 1
ATOM 3141 C CA . LEU B 1 33 ? 12.961 -21.109 -10.102 1 98.44 33 LEU B CA 1
ATOM 3142 C C . LEU B 1 33 ? 14.266 -20.953 -10.875 1 98.44 33 LEU B C 1
ATOM 3144 O O . LEU B 1 33 ? 14.266 -20.469 -12.008 1 98.44 33 LEU B O 1
ATOM 3148 N N . ASP B 1 34 ? 15.352 -21.422 -10.273 1 97.62 34 ASP B N 1
ATOM 3149 C CA . ASP B 1 34 ? 16.656 -21.344 -10.93 1 97.62 34 ASP B CA 1
ATOM 3150 C C . ASP B 1 34 ? 16.672 -22.156 -12.219 1 97.62 34 ASP B C 1
ATOM 3152 O O . ASP B 1 34 ? 17.219 -21.703 -13.234 1 97.62 34 ASP B O 1
ATOM 3156 N N . GLU B 1 35 ? 16.094 -23.281 -12.188 1 97.12 35 GLU B N 1
ATOM 3157 C CA . GLU B 1 35 ? 16.047 -24.125 -13.367 1 97.12 35 GLU B CA 1
ATOM 3158 C C . GLU B 1 35 ? 15.203 -23.5 -14.477 1 97.12 35 GLU B C 1
ATOM 3160 O O . GLU B 1 35 ? 15.539 -23.609 -15.656 1 97.12 35 GLU B O 1
ATOM 3165 N N . LEU B 1 36 ? 14.125 -22.922 -14.086 1 97.62 36 LEU B N 1
ATOM 3166 C CA . LEU B 1 36 ? 13.258 -22.266 -15.055 1 97.62 36 LEU B CA 1
ATOM 3167 C C . LEU B 1 36 ? 13.984 -21.109 -15.734 1 97.62 36 LEU B C 1
ATOM 3169 O O . LEU B 1 36 ? 13.922 -20.953 -16.953 1 97.62 36 LEU B O 1
ATOM 3173 N N . ILE B 1 37 ? 14.648 -20.312 -14.922 1 97.62 37 ILE B N 1
ATOM 3174 C CA . ILE B 1 37 ? 15.414 -19.188 -15.461 1 97.62 37 ILE B CA 1
ATOM 3175 C C . ILE B 1 37 ? 16.516 -19.703 -16.375 1 97.62 37 ILE B C 1
ATOM 3177 O O . ILE B 1 37 ? 16.703 -19.203 -17.484 1 97.62 37 ILE B O 1
ATOM 3181 N N . ALA B 1 38 ? 17.203 -20.734 -15.977 1 96.31 38 ALA B N 1
ATOM 3182 C CA . ALA B 1 38 ? 18.297 -21.328 -16.75 1 96.31 38 ALA B CA 1
ATOM 3183 C C . ALA B 1 38 ? 17.781 -21.859 -18.094 1 96.31 38 ALA B C 1
ATOM 3185 O O . ALA B 1 38 ? 18.469 -21.766 -19.109 1 96.31 38 ALA B O 1
ATOM 3186 N N . ALA B 1 39 ? 16.609 -22.406 -18.078 1 95.81 39 ALA B N 1
ATOM 3187 C CA . ALA B 1 39 ? 16.016 -22.969 -19.281 1 95.81 39 ALA B CA 1
ATOM 3188 C C . ALA B 1 39 ? 15.773 -21.891 -20.328 1 95.81 39 ALA B C 1
ATOM 3190 O O . ALA B 1 39 ? 15.766 -22.188 -21.531 1 95.81 39 ALA B O 1
ATOM 3191 N N . LEU B 1 40 ? 15.578 -20.688 -19.875 1 95.5 40 LEU B N 1
ATOM 3192 C CA . LEU B 1 40 ? 15.211 -19.625 -20.797 1 95.5 40 LEU B CA 1
ATOM 3193 C C . LEU B 1 40 ? 16.422 -18.734 -21.109 1 95.5 40 LEU B C 1
ATOM 3195 O O . LEU B 1 40 ? 16.281 -17.734 -21.812 1 95.5 40 LEU B O 1
ATOM 3199 N N . THR B 1 41 ? 17.5 -19.141 -20.453 1 91.12 41 THR B N 1
ATOM 3200 C CA . THR B 1 41 ? 18.688 -18.328 -20.672 1 91.12 41 THR B CA 1
ATOM 3201 C C . THR B 1 41 ? 19.812 -19.188 -21.25 1 91.12 41 THR B C 1
ATOM 3203 O O . THR B 1 41 ? 19.844 -20.406 -21.047 1 91.12 41 THR B O 1
ATOM 3206 N N . SER B 1 42 ? 20.375 -18.844 -22.406 1 79.88 42 SER B N 1
ATOM 3207 C CA . SER B 1 42 ? 21.547 -19.484 -22.984 1 79.88 42 SER B CA 1
ATOM 3208 C C . SER B 1 42 ? 22.734 -18.516 -23.062 1 79.88 42 SER B C 1
ATOM 3210 O O . SER B 1 42 ? 22.594 -17.328 -22.766 1 79.88 42 SER B O 1
ATOM 3212 N N . THR B 1 43 ? 23.859 -19.156 -23.297 1 66.69 43 THR B N 1
ATOM 3213 C CA . THR B 1 43 ? 25.078 -18.344 -23.406 1 66.69 43 THR B CA 1
ATOM 3214 C C . THR B 1 43 ? 24.859 -17.156 -24.328 1 66.69 43 THR B C 1
ATOM 3216 O O . THR B 1 43 ? 25.328 -16.062 -24.062 1 66.69 43 THR B O 1
ATOM 3219 N N . ALA B 1 44 ? 24.219 -17.25 -25.328 1 71.5 44 ALA B N 1
ATOM 3220 C CA . ALA B 1 44 ? 23.938 -16.156 -26.266 1 71.5 44 ALA B CA 1
ATOM 3221 C C . ALA B 1 44 ? 22.547 -15.586 -26.047 1 71.5 44 ALA B C 1
ATOM 3223 O O . ALA B 1 44 ? 22.031 -14.844 -26.875 1 71.5 44 ALA B O 1
ATOM 3224 N N . GLY B 1 45 ? 22.078 -15.875 -24.875 1 83.06 45 GLY B N 1
ATOM 3225 C CA . GLY B 1 45 ? 20.688 -15.539 -24.641 1 83.06 45 GLY B CA 1
ATOM 3226 C C . GLY B 1 45 ? 20.5 -14.242 -23.875 1 83.06 45 GLY B C 1
ATOM 3227 O O . GLY B 1 45 ? 21.406 -13.398 -23.844 1 83.06 45 GLY B O 1
ATOM 3228 N N . PRO B 1 46 ? 19.297 -13.953 -23.484 1 92.62 46 PRO B N 1
ATOM 3229 C CA . PRO B 1 46 ? 18.938 -12.703 -22.797 1 92.62 46 PRO B CA 1
ATOM 3230 C C . PRO B 1 46 ? 19.641 -12.555 -21.453 1 92.62 46 PRO B C 1
ATOM 3232 O O . PRO B 1 46 ? 19.984 -13.555 -20.812 1 92.62 46 PRO B O 1
ATOM 3235 N N . THR B 1 47 ? 19.984 -11.297 -21.109 1 95.06 47 THR B N 1
ATOM 3236 C CA . THR B 1 47 ? 20.328 -11.023 -19.719 1 95.06 47 THR B CA 1
ATOM 3237 C C . THR B 1 47 ? 19.125 -11.266 -18.812 1 95.06 47 THR B C 1
ATOM 3239 O O . THR B 1 47 ? 18 -11.43 -19.297 1 95.06 47 THR B O 1
ATOM 3242 N N . VAL B 1 48 ? 19.391 -11.422 -17.5 1 97.31 48 VAL B N 1
ATOM 3243 C CA . VAL B 1 48 ? 18.328 -11.742 -16.562 1 97.31 48 VAL B CA 1
ATOM 3244 C C . VAL B 1 48 ? 18.172 -10.609 -15.555 1 97.31 48 VAL B C 1
ATOM 3246 O O . VAL B 1 48 ? 19.172 -10.102 -15.023 1 97.31 48 VAL B O 1
ATOM 3249 N N . ARG B 1 49 ? 16.969 -10.148 -15.352 1 97.44 49 ARG B N 1
ATOM 3250 C CA . ARG B 1 49 ? 16.625 -9.188 -14.305 1 97.44 49 ARG B CA 1
ATOM 3251 C C . ARG B 1 49 ? 15.562 -9.75 -13.367 1 97.44 49 ARG B C 1
ATOM 3253 O O . ARG B 1 49 ? 14.406 -9.914 -13.766 1 97.44 49 ARG B O 1
ATOM 3260 N N . VAL B 1 50 ? 15.953 -10.047 -12.148 1 97.81 50 VAL B N 1
ATOM 3261 C CA . VAL B 1 50 ? 15 -10.516 -11.156 1 97.81 50 VAL B CA 1
ATOM 3262 C C . VAL B 1 50 ? 14.414 -9.328 -10.398 1 97.81 50 VAL B C 1
ATOM 3264 O O . VAL B 1 50 ? 15.164 -8.508 -9.844 1 97.81 50 VAL B O 1
ATOM 3267 N N . VAL B 1 51 ? 13.133 -9.172 -10.414 1 97.56 51 VAL B N 1
ATOM 3268 C CA . VAL B 1 51 ? 12.43 -8.078 -9.75 1 97.56 51 VAL B CA 1
ATOM 3269 C C . VAL B 1 51 ? 11.695 -8.602 -8.516 1 97.56 51 VAL B C 1
ATOM 3271 O O . VAL B 1 51 ? 10.789 -9.43 -8.633 1 97.56 51 VAL B O 1
ATOM 3274 N N . ARG B 1 52 ? 12.102 -8.156 -7.332 1 96.06 52 ARG B N 1
ATOM 3275 C CA . ARG B 1 52 ? 11.43 -8.461 -6.074 1 96.06 52 ARG B CA 1
ATOM 3276 C C . ARG B 1 52 ? 11.023 -7.184 -5.348 1 96.06 52 ARG B C 1
ATOM 3278 O O . ARG B 1 52 ? 11.875 -6.477 -4.801 1 96.06 52 ARG B O 1
ATOM 3285 N N . ASN B 1 53 ? 9.766 -6.887 -5.41 1 95.31 53 ASN B N 1
ATOM 3286 C CA . ASN B 1 53 ? 9.211 -5.727 -4.727 1 95.31 53 ASN B CA 1
ATOM 3287 C C . ASN B 1 53 ? 8.203 -6.141 -3.65 1 95.31 53 ASN B C 1
ATOM 3289 O O . ASN B 1 53 ? 7.758 -7.285 -3.621 1 95.31 53 ASN B O 1
ATOM 3293 N N . SER B 1 54 ? 7.91 -5.133 -2.721 1 95.25 54 SER B N 1
ATOM 3294 C CA . SER B 1 54 ? 6.758 -5.289 -1.838 1 95.25 54 SER B CA 1
ATOM 3295 C C . SER B 1 54 ? 5.496 -5.625 -2.627 1 95.25 54 SER B C 1
ATOM 3297 O O . SER B 1 54 ? 5.289 -5.105 -3.727 1 95.25 54 SER B O 1
ATOM 3299 N N . PRO B 1 55 ? 4.738 -6.469 -2.014 1 97.81 55 PRO B N 1
ATOM 3300 C CA . PRO B 1 55 ? 3.516 -6.84 -2.73 1 97.81 55 PRO B CA 1
ATOM 3301 C C . PRO B 1 55 ? 2.455 -5.742 -2.697 1 97.81 55 PRO B C 1
ATOM 3303 O O . PRO B 1 55 ? 1.374 -5.906 -3.27 1 97.81 55 PRO B O 1
ATOM 3306 N N . ILE B 1 56 ? 2.717 -4.676 -2.045 1 98 56 ILE B N 1
ATOM 3307 C CA . ILE B 1 56 ? 1.841 -3.51 -2.102 1 98 56 ILE B CA 1
ATOM 3308 C C . ILE B 1 56 ? 2.068 -2.756 -3.41 1 98 56 ILE B C 1
ATOM 3310 O O . ILE B 1 56 ? 3.17 -2.26 -3.664 1 98 56 ILE B O 1
ATOM 3314 N N . VAL B 1 57 ? 0.985 -2.684 -4.227 1 98.44 57 VAL B N 1
ATOM 3315 C CA . VAL B 1 57 ? 1.109 -2.088 -5.555 1 98.44 57 VAL B CA 1
ATOM 3316 C C . VAL B 1 57 ? -0.023 -1.09 -5.781 1 98.44 57 VAL B C 1
ATOM 3318 O O . VAL B 1 57 ? -1.029 -1.109 -5.066 1 98.44 57 VAL B O 1
ATOM 3321 N N . ALA B 1 58 ? 0.179 -0.234 -6.723 1 98.44 58 ALA B N 1
ATOM 3322 C CA . ALA B 1 58 ? -0.913 0.636 -7.148 1 98.44 58 ALA B CA 1
ATOM 3323 C C . ALA B 1 58 ? -2.002 -0.16 -7.863 1 98.44 58 ALA B C 1
ATOM 3325 O O . ALA B 1 58 ? -1.704 -1.062 -8.648 1 98.44 58 ALA B O 1
ATOM 3326 N N . VAL B 1 59 ? -3.225 0.257 -7.648 1 97.81 59 VAL B N 1
ATOM 3327 C CA . VAL B 1 59 ? -4.352 -0.37 -8.328 1 97.81 59 VAL B CA 1
ATOM 3328 C C . VAL B 1 59 ? -4.168 -0.26 -9.844 1 97.81 59 VAL B C 1
ATOM 3330 O O . VAL B 1 59 ? -4.445 -1.21 -10.578 1 97.81 59 VAL B O 1
ATOM 3333 N N . ALA B 1 60 ? -3.627 0.838 -10.305 1 97.69 60 ALA B N 1
ATOM 3334 C CA . ALA B 1 60 ? -3.42 1.08 -11.727 1 97.69 60 ALA B CA 1
ATOM 3335 C C . ALA B 1 60 ? -2.416 0.091 -12.312 1 97.69 60 ALA B C 1
ATOM 3337 O O . ALA B 1 60 ? -2.553 -0.338 -13.461 1 97.69 60 ALA B O 1
ATOM 3338 N N . ASP B 1 61 ? -1.423 -0.288 -11.555 1 98.31 61 ASP B N 1
ATOM 3339 C CA . ASP B 1 61 ? -0.396 -1.206 -12.039 1 98.31 61 ASP B CA 1
ATOM 3340 C C . ASP B 1 61 ? -0.901 -2.646 -12.039 1 98.31 61 ASP B C 1
ATOM 3342 O O . ASP B 1 61 ? -0.47 -3.465 -12.852 1 98.31 61 ASP B O 1
ATOM 3346 N N . ASN B 1 62 ? -1.825 -2.947 -11.148 1 98.31 62 ASN B N 1
ATOM 3347 C CA . ASN B 1 62 ? -2.414 -4.281 -11.086 1 98.31 62 ASN B CA 1
ATOM 3348 C C . ASN B 1 62 ? -3.463 -4.484 -12.172 1 98.31 62 ASN B C 1
ATOM 3350 O O . ASN B 1 62 ? -3.664 -5.602 -12.648 1 98.31 62 ASN B O 1
ATOM 3354 N N . TYR B 1 63 ? -4.172 -3.363 -12.609 1 97.81 63 TYR B N 1
ATOM 3355 C CA . TYR B 1 63 ? -5.312 -3.541 -13.5 1 97.81 63 TYR B CA 1
ATOM 3356 C C . TYR B 1 63 ? -5.199 -2.637 -14.719 1 97.81 63 TYR B C 1
ATOM 3358 O O . TYR B 1 63 ? -4.934 -3.111 -15.828 1 97.81 63 TYR B O 1
ATOM 3366 N N . ASP B 1 64 ? -5.191 -1.312 -14.539 1 97.38 64 ASP B N 1
ATOM 3367 C CA . ASP B 1 64 ? -5.367 -0.347 -15.617 1 97.38 64 ASP B CA 1
ATOM 3368 C C . ASP B 1 64 ? -4.215 -0.423 -16.609 1 97.38 64 ASP B C 1
ATOM 3370 O O . ASP B 1 64 ? -4.438 -0.528 -17.828 1 97.38 64 ASP B O 1
ATOM 3374 N N . LYS B 1 65 ? -3.045 -0.397 -16.156 1 97.81 65 LYS B N 1
ATOM 3375 C CA . LYS B 1 65 ? -1.868 -0.341 -17.016 1 97.81 65 LYS B CA 1
ATOM 3376 C C . LYS B 1 65 ? -1.636 -1.678 -17.719 1 97.81 65 LYS B C 1
ATOM 3378 O O . LYS B 1 65 ? -0.828 -1.768 -18.641 1 97.81 65 LYS B O 1
ATOM 3383 N N . LEU B 1 66 ? -2.385 -2.688 -17.312 1 98.06 66 LEU B N 1
ATOM 3384 C CA . LEU B 1 66 ? -2.311 -3.998 -17.953 1 98.06 66 LEU B CA 1
ATOM 3385 C C . LEU B 1 66 ? -3.5 -4.219 -18.891 1 98.06 66 LEU B C 1
ATOM 3387 O O . LEU B 1 66 ? -3.654 -5.301 -19.453 1 98.06 66 LEU B O 1
ATOM 3391 N N . GLY B 1 67 ? -4.355 -3.268 -18.953 1 97.19 67 GLY B N 1
ATOM 3392 C CA . GLY B 1 67 ? -5.414 -3.293 -19.953 1 97.19 67 GLY B CA 1
ATOM 3393 C C . GLY B 1 67 ? -6.68 -3.965 -19.453 1 97.19 67 GLY B C 1
ATOM 3394 O O . GLY B 1 67 ? -7.57 -4.285 -20.25 1 97.19 67 GLY B O 1
ATOM 3395 N N . TYR B 1 68 ? -6.801 -4.172 -18.141 1 96.25 68 TYR B N 1
ATOM 3396 C CA . TYR B 1 68 ? -8.039 -4.73 -17.609 1 96.25 68 TYR B CA 1
ATOM 3397 C C . TYR B 1 68 ? -9.203 -3.764 -17.797 1 96.25 68 TYR B C 1
ATOM 3399 O O . TYR B 1 68 ? -9.047 -2.553 -17.625 1 96.25 68 TYR B O 1
ATOM 3407 N N . ASP B 1 69 ? -10.312 -4.328 -18.062 1 94.31 69 ASP B N 1
ATOM 3408 C CA . ASP B 1 69 ? -11.531 -3.535 -18.156 1 94.31 69 ASP B CA 1
ATOM 3409 C C . ASP B 1 69 ? -11.906 -2.941 -16.812 1 94.31 69 ASP B C 1
ATOM 3411 O O . ASP B 1 69 ? -11.789 -3.609 -15.773 1 94.31 69 ASP B O 1
ATOM 3415 N N . PRO B 1 70 ? -12.32 -1.665 -16.828 1 90.81 70 PRO B N 1
ATOM 3416 C CA . PRO B 1 70 ? -12.75 -1.062 -15.555 1 90.81 70 PRO B CA 1
ATOM 3417 C C . PRO B 1 70 ? -13.852 -1.856 -14.867 1 90.81 70 PRO B C 1
ATOM 3419 O O . PRO B 1 70 ? -13.977 -1.809 -13.641 1 90.81 70 PRO B O 1
ATOM 3422 N N . ALA B 1 71 ? -14.57 -2.635 -15.594 1 89.81 71 ALA B N 1
ATOM 3423 C CA . ALA B 1 71 ? -15.695 -3.395 -15.047 1 89.81 71 ALA B CA 1
ATOM 3424 C C . ALA B 1 71 ? -15.32 -4.859 -14.844 1 89.81 71 ALA B C 1
ATOM 3426 O O . ALA B 1 71 ? -16.188 -5.695 -14.578 1 89.81 71 ALA B O 1
ATOM 3427 N N . ASP B 1 72 ? -14.133 -5.102 -14.977 1 90.94 72 ASP B N 1
ATOM 3428 C CA . ASP B 1 72 ? -13.688 -6.48 -14.805 1 90.94 72 ASP B CA 1
ATOM 3429 C C . ASP B 1 72 ? -14.094 -7.02 -13.438 1 90.94 72 ASP B C 1
ATOM 3431 O O . ASP B 1 72 ? -13.859 -6.371 -12.414 1 90.94 72 ASP B O 1
ATOM 3435 N N . ILE B 1 73 ? -14.555 -8.211 -13.398 1 84.56 73 ILE B N 1
ATOM 3436 C CA . ILE B 1 73 ? -15.102 -8.82 -12.188 1 84.56 73 ILE B CA 1
ATOM 3437 C C . ILE B 1 73 ? -13.992 -9.023 -11.164 1 84.56 73 ILE B C 1
ATOM 3439 O O . ILE B 1 73 ? -14.227 -8.984 -9.953 1 84.56 73 ILE B O 1
ATOM 3443 N N . THR B 1 74 ? -12.789 -9.211 -11.602 1 86.44 74 THR B N 1
ATOM 3444 C CA . THR B 1 74 ? -11.672 -9.461 -10.703 1 86.44 74 THR B CA 1
ATOM 3445 C C . THR B 1 74 ? -11.391 -8.234 -9.836 1 86.44 74 THR B C 1
ATOM 3447 O O . THR B 1 74 ? -10.703 -8.336 -8.812 1 86.44 74 THR B O 1
ATOM 3450 N N . ARG B 1 75 ? -11.969 -7.145 -10.211 1 90.19 75 ARG B N 1
ATOM 3451 C CA . ARG B 1 75 ? -11.773 -5.91 -9.453 1 90.19 75 ARG B CA 1
ATOM 3452 C C . ARG B 1 75 ? -12.695 -5.863 -8.234 1 90.19 75 ARG B C 1
ATOM 3454 O O . ARG B 1 75 ? -12.5 -5.043 -7.34 1 90.19 75 ARG B O 1
ATOM 3461 N N . ASP B 1 76 ? -13.594 -6.781 -8.258 1 87.19 76 ASP B N 1
ATOM 3462 C CA . ASP B 1 76 ? -14.539 -6.789 -7.145 1 87.19 76 ASP B CA 1
ATOM 3463 C C . ASP B 1 76 ? -13.828 -7.039 -5.816 1 87.19 76 ASP B C 1
ATOM 3465 O O . ASP B 1 76 ? -12.977 -7.926 -5.719 1 87.19 76 ASP B O 1
ATOM 3469 N N . ALA B 1 77 ? -14.203 -6.184 -4.816 1 83.12 77 ALA B N 1
ATOM 3470 C CA . ALA B 1 77 ? -13.594 -6.266 -3.488 1 83.12 77 ALA B CA 1
ATOM 3471 C C . ALA B 1 77 ? -13.805 -7.645 -2.873 1 83.12 77 ALA B C 1
ATOM 3473 O O . ALA B 1 77 ? -13.094 -8.039 -1.949 1 83.12 77 ALA B O 1
ATOM 3474 N N . ARG B 1 78 ? -14.672 -8.477 -3.453 1 78 78 ARG B N 1
ATOM 3475 C CA . ARG B 1 78 ? -14.906 -9.844 -3.008 1 78 78 ARG B CA 1
ATOM 3476 C C . ARG B 1 78 ? -13.703 -10.727 -3.316 1 78 78 ARG B C 1
ATOM 3478 O O . ARG B 1 78 ? -13.469 -11.727 -2.627 1 78 78 ARG B O 1
ATOM 3485 N N . TYR B 1 79 ? -12.859 -10.234 -4.234 1 81.06 79 TYR B N 1
ATOM 3486 C CA . TYR B 1 79 ? -11.781 -11.102 -4.684 1 81.06 79 TYR B CA 1
ATOM 3487 C C . TYR B 1 79 ? -10.43 -10.438 -4.484 1 81.06 79 TYR B C 1
ATOM 3489 O O . TYR B 1 79 ? -9.391 -11.094 -4.535 1 81.06 79 TYR B O 1
ATOM 3497 N N . THR B 1 80 ? -10.492 -9.125 -4.375 1 88.12 80 THR B N 1
ATOM 3498 C CA . THR B 1 80 ? -9.273 -8.32 -4.34 1 88.12 80 THR B CA 1
ATOM 3499 C C . THR B 1 80 ? -9.078 -7.691 -2.965 1 88.12 80 THR B C 1
ATOM 3501 O O . THR B 1 80 ? -10.039 -7.211 -2.357 1 88.12 80 THR B O 1
ATOM 3504 N N . ARG B 1 81 ? -7.902 -7.703 -2.496 1 92.44 81 ARG B N 1
ATOM 3505 C CA . ARG B 1 81 ? -7.562 -7.129 -1.197 1 92.44 81 ARG B CA 1
ATOM 3506 C C . ARG B 1 81 ? -7.082 -5.691 -1.342 1 92.44 81 ARG B C 1
ATOM 3508 O O . ARG B 1 81 ? -5.879 -5.43 -1.387 1 92.44 81 ARG B O 1
ATOM 3515 N N . TYR B 1 82 ? -7.977 -4.754 -1.256 1 94.81 82 TYR B N 1
ATOM 3516 C CA . TYR B 1 82 ? -7.691 -3.33 -1.374 1 94.81 82 TYR B CA 1
ATOM 3517 C C . TYR B 1 82 ? -7.219 -2.758 -0.043 1 94.81 82 TYR B C 1
ATOM 3519 O O . TYR B 1 82 ? -7.723 -3.135 1.017 1 94.81 82 TYR B O 1
ATOM 3527 N N . LEU B 1 83 ? -6.254 -1.826 -0.146 1 96.12 83 LEU B N 1
ATOM 3528 C CA . LEU B 1 83 ? -5.77 -1.119 1.033 1 96.12 83 LEU B CA 1
ATOM 3529 C C . LEU B 1 83 ? -6.34 0.294 1.092 1 96.12 83 LEU B C 1
ATOM 3531 O O . LEU B 1 83 ? -6.516 0.853 2.178 1 96.12 83 LEU B O 1
ATOM 3535 N N . SER B 1 84 ? -6.535 0.919 0.029 1 95.62 84 SER B N 1
ATOM 3536 C CA . SER B 1 84 ? -7.09 2.246 -0.224 1 95.62 84 SER B CA 1
ATOM 3537 C C . SER B 1 84 ? -7.672 2.342 -1.63 1 95.62 84 SER B C 1
ATOM 3539 O O . SER B 1 84 ? -7.625 1.376 -2.395 1 95.62 84 SER B O 1
ATOM 3541 N N . PRO B 1 85 ? -8.219 3.502 -1.983 1 94.81 85 PRO B N 1
ATOM 3542 C CA . PRO B 1 85 ? -8.742 3.609 -3.346 1 94.81 85 PRO B CA 1
ATOM 3543 C C . PRO B 1 85 ? -7.668 3.428 -4.41 1 94.81 85 PRO B C 1
ATOM 3545 O O . PRO B 1 85 ? -7.977 3.061 -5.547 1 94.81 85 PRO B O 1
ATOM 3548 N N . THR B 1 86 ? -6.383 3.586 -4.039 1 97.5 86 THR B N 1
ATOM 3549 C CA . THR B 1 86 ? -5.387 3.646 -5.102 1 97.5 86 THR B CA 1
ATOM 3550 C C . THR B 1 86 ? -4.285 2.613 -4.871 1 97.5 86 THR B C 1
ATOM 3552 O O . THR B 1 86 ? -3.348 2.514 -5.664 1 97.5 86 THR B O 1
ATOM 3555 N N . ALA B 1 87 ? -4.387 1.812 -3.82 1 97.81 87 ALA B N 1
ATOM 3556 C CA . ALA B 1 87 ? -3.365 0.813 -3.51 1 97.81 87 ALA B CA 1
ATOM 3557 C C . ALA B 1 87 ? -4.004 -0.504 -3.074 1 97.81 87 ALA B C 1
ATOM 3559 O O . ALA B 1 87 ? -5.098 -0.514 -2.508 1 97.81 87 ALA B O 1
ATOM 3560 N N . MET B 1 88 ? -3.281 -1.585 -3.273 1 97.81 88 MET B N 1
ATOM 3561 C CA . MET B 1 88 ? -3.781 -2.924 -2.975 1 97.81 88 MET B CA 1
ATOM 3562 C C . MET B 1 88 ? -2.629 -3.91 -2.812 1 97.81 88 MET B C 1
ATOM 3564 O O . MET B 1 88 ? -1.482 -3.592 -3.137 1 97.81 88 MET B O 1
ATOM 3568 N N . LEU B 1 89 ? -2.904 -5.062 -2.229 1 97.38 89 LEU B N 1
ATOM 3569 C CA . LEU B 1 89 ? -1.998 -6.199 -2.371 1 97.38 89 LEU B CA 1
ATOM 3570 C C . LEU B 1 89 ? -2.125 -6.824 -3.756 1 97.38 89 LEU B C 1
ATOM 3572 O O . LEU B 1 89 ? -3.238 -7.059 -4.234 1 97.38 89 LEU B O 1
ATOM 3576 N N . ARG B 1 90 ? -1.03 -7.059 -4.398 1 98.5 90 ARG B N 1
ATOM 3577 C CA . ARG B 1 90 ? -1.087 -7.523 -5.777 1 98.5 90 ARG B CA 1
ATOM 3578 C C . ARG B 1 90 ? -1.829 -8.852 -5.879 1 98.5 90 ARG B C 1
ATOM 3580 O O . ARG B 1 90 ? -1.657 -9.734 -5.027 1 98.5 90 ARG B O 1
ATOM 3587 N N . SER B 1 91 ? -2.65 -9.031 -6.883 1 97.12 91 SER B N 1
ATOM 3588 C CA . SER B 1 91 ? -3.398 -10.266 -7.117 1 97.12 91 SER B CA 1
ATOM 3589 C C . SER B 1 91 ? -2.646 -11.195 -8.055 1 97.12 91 SER B C 1
ATOM 3591 O O . SER B 1 91 ? -3.02 -12.359 -8.211 1 97.12 91 SER B O 1
ATOM 3593 N N . HIS B 1 92 ? -1.651 -10.68 -8.688 1 97.62 92 HIS B N 1
ATOM 3594 C CA . HIS B 1 92 ? -0.733 -11.398 -9.562 1 97.62 92 HIS B CA 1
ATOM 3595 C C . HIS B 1 92 ? 0.613 -10.688 -9.648 1 97.62 92 HIS B C 1
ATOM 3597 O O . HIS B 1 92 ? 0.686 -9.469 -9.5 1 97.62 92 HIS B O 1
ATOM 3603 N N . THR B 1 93 ? 1.647 -11.43 -9.953 1 98.5 93 THR B N 1
ATOM 3604 C CA . THR B 1 93 ? 2.971 -10.82 -10.016 1 98.5 93 THR B CA 1
ATOM 3605 C C . THR B 1 93 ? 3.107 -9.945 -11.258 1 98.5 93 THR B C 1
ATOM 3607 O O . THR B 1 93 ? 3.994 -9.094 -11.328 1 98.5 93 THR B O 1
ATOM 3610 N N . THR B 1 94 ? 2.199 -10.086 -12.219 1 98.5 94 THR B N 1
ATOM 3611 C CA . THR B 1 94 ? 2.207 -9.242 -13.406 1 98.5 94 THR B CA 1
ATOM 3612 C C . THR B 1 94 ? 2.066 -7.773 -13.031 1 98.5 94 THR B C 1
ATOM 3614 O O . THR B 1 94 ? 2.451 -6.891 -13.797 1 98.5 94 THR B O 1
ATOM 3617 N N . ALA B 1 95 ? 1.596 -7.52 -11.836 1 98.44 95 ALA B N 1
ATOM 3618 C CA . ALA B 1 95 ? 1.37 -6.16 -11.352 1 98.44 95 ALA B CA 1
ATOM 3619 C C . ALA B 1 95 ? 2.678 -5.375 -11.297 1 98.44 95 ALA B C 1
ATOM 3621 O O . ALA B 1 95 ? 2.668 -4.141 -11.281 1 98.44 95 ALA B O 1
ATOM 3622 N N . ASP B 1 96 ? 3.803 -6.043 -11.273 1 98.31 96 ASP B N 1
ATOM 3623 C CA . ASP B 1 96 ? 5.102 -5.383 -11.172 1 98.31 96 ASP B CA 1
ATOM 3624 C C . ASP B 1 96 ? 5.684 -5.105 -12.555 1 98.31 96 ASP B C 1
ATOM 3626 O O . ASP B 1 96 ? 6.703 -4.422 -12.672 1 98.31 96 ASP B O 1
ATOM 3630 N N . ILE B 1 97 ? 5.039 -5.57 -13.602 1 98.62 97 ILE B N 1
ATOM 3631 C CA . ILE B 1 97 ? 5.621 -5.547 -14.938 1 98.62 97 ILE B CA 1
ATOM 3632 C C . ILE B 1 97 ? 5.566 -4.129 -15.5 1 98.62 97 ILE B C 1
ATOM 3634 O O . ILE B 1 97 ? 6.539 -3.65 -16.094 1 98.62 97 ILE B O 1
ATOM 3638 N N . PRO B 1 98 ? 4.41 -3.395 -15.344 1 98.19 98 PRO B N 1
ATOM 3639 C CA . PRO B 1 98 ? 4.367 -2.051 -15.93 1 98.19 98 PRO B CA 1
ATOM 3640 C C . PRO B 1 98 ? 5.5 -1.157 -15.438 1 98.19 98 PRO B C 1
ATOM 3642 O O . PRO B 1 98 ? 6.156 -0.486 -16.234 1 98.19 98 PRO B O 1
ATOM 3645 N N . ALA B 1 99 ? 5.723 -1.141 -14.172 1 97.06 99 ALA B N 1
ATOM 3646 C CA . ALA B 1 99 ? 6.805 -0.325 -13.625 1 97.06 99 ALA B CA 1
ATOM 3647 C C . ALA B 1 99 ? 8.164 -0.804 -14.133 1 97.06 99 ALA B C 1
ATOM 3649 O O . ALA B 1 99 ? 9.047 0.007 -14.422 1 97.06 99 ALA B O 1
ATOM 3650 N N . ALA B 1 100 ? 8.375 -2.105 -14.203 1 97.5 100 ALA B N 1
ATOM 3651 C CA . ALA B 1 100 ? 9.625 -2.656 -14.719 1 97.5 100 ALA B CA 1
ATOM 3652 C C . ALA B 1 100 ? 9.859 -2.215 -16.156 1 97.5 100 ALA B C 1
ATOM 3654 O O . ALA B 1 100 ? 10.969 -1.793 -16.516 1 97.5 100 ALA B O 1
ATOM 3655 N N . LEU B 1 101 ? 8.828 -2.262 -17.016 1 97.94 101 LEU B N 1
ATOM 3656 C CA . LEU B 1 101 ? 8.953 -1.907 -18.422 1 97.94 101 LEU B CA 1
ATOM 3657 C C . LEU B 1 101 ? 9.305 -0.433 -18.578 1 97.94 101 LEU B C 1
ATOM 3659 O O . LEU B 1 101 ? 10.094 -0.073 -19.453 1 97.94 101 LEU B O 1
ATOM 3663 N N . ARG B 1 102 ? 8.742 0.432 -17.766 1 96.06 102 ARG B N 1
ATOM 3664 C CA . ARG B 1 102 ? 8.969 1.869 -17.859 1 96.06 102 ARG B CA 1
ATOM 3665 C C . ARG B 1 102 ? 10.453 2.201 -17.703 1 96.06 102 ARG B C 1
ATOM 3667 O O . ARG B 1 102 ? 10.938 3.191 -18.25 1 96.06 102 ARG B O 1
ATOM 3674 N N . SER B 1 103 ? 11.148 1.388 -16.984 1 93.94 103 SER B N 1
ATOM 3675 C CA . SER B 1 103 ? 12.562 1.642 -16.719 1 93.94 103 SER B CA 1
ATOM 3676 C C . SER B 1 103 ? 13.398 1.493 -17.984 1 93.94 103 SER B C 1
ATOM 3678 O O . SER B 1 103 ? 14.547 1.933 -18.031 1 93.94 103 SER B O 1
ATOM 3680 N N . TYR B 1 104 ? 12.812 0.933 -19.047 1 95.38 104 TYR B N 1
ATOM 3681 C CA . TYR B 1 104 ? 13.539 0.708 -20.297 1 95.38 104 TYR B CA 1
ATOM 3682 C C . TYR B 1 104 ? 13.297 1.844 -21.281 1 95.38 104 TYR B C 1
ATOM 3684 O O . TYR B 1 104 ? 13.961 1.929 -22.312 1 95.38 104 TYR B O 1
ATOM 3692 N N . ALA B 1 105 ? 12.375 2.674 -21.016 1 91.56 105 ALA B N 1
ATOM 3693 C CA . ALA B 1 105 ? 11.953 3.707 -21.953 1 91.56 105 ALA B CA 1
ATOM 3694 C C . ALA B 1 105 ? 13.102 4.656 -22.281 1 91.56 105 ALA B C 1
ATOM 3696 O O . ALA B 1 105 ? 13.18 5.188 -23.391 1 91.56 105 ALA B O 1
ATOM 3697 N N . GLU B 1 106 ? 13.961 4.812 -21.328 1 86.75 106 GLU B N 1
ATOM 3698 C CA . GLU B 1 106 ? 15.039 5.777 -21.531 1 86.75 106 GLU B CA 1
ATOM 3699 C C . GLU B 1 106 ? 16.312 5.094 -22.031 1 86.75 106 GLU B C 1
ATOM 3701 O O . GLU B 1 106 ? 17.344 5.742 -22.203 1 86.75 106 GLU B O 1
ATOM 3706 N N . MET B 1 107 ? 16.172 3.859 -22.203 1 84.56 107 MET B N 1
ATOM 3707 C CA . MET B 1 107 ? 17.359 3.115 -22.625 1 84.56 107 MET B CA 1
ATOM 3708 C C . MET B 1 107 ? 17.547 3.219 -24.141 1 84.56 107 MET B C 1
ATOM 3710 O O . MET B 1 107 ? 16.578 3.129 -24.891 1 84.56 107 MET B O 1
ATOM 3714 N N . HIS B 1 108 ? 18.797 3.43 -24.531 1 83.62 108 HIS B N 1
ATOM 3715 C CA . HIS B 1 108 ? 19.109 3.602 -25.938 1 83.62 108 HIS B CA 1
ATOM 3716 C C . HIS B 1 108 ? 19.984 2.473 -26.453 1 83.62 108 HIS B C 1
ATOM 3718 O O . HIS B 1 108 ? 20.266 2.391 -27.656 1 83.62 108 HIS B O 1
ATOM 3724 N N . THR B 1 109 ? 20.297 1.604 -25.594 1 87.81 109 THR B N 1
ATOM 3725 C CA . THR B 1 109 ? 21.141 0.48 -26 1 87.81 109 THR B CA 1
ATOM 3726 C C . THR B 1 109 ? 20.297 -0.736 -26.344 1 87.81 109 THR B C 1
ATOM 3728 O O . THR B 1 109 ? 19.156 -0.859 -25.891 1 87.81 109 THR B O 1
ATOM 3731 N N . GLU B 1 110 ? 20.906 -1.565 -27.266 1 91.94 110 GLU B N 1
ATOM 3732 C CA . GLU B 1 110 ? 20.234 -2.818 -27.594 1 91.94 110 GLU B CA 1
ATOM 3733 C C . GLU B 1 110 ? 19.953 -3.643 -26.344 1 91.94 110 GLU B C 1
ATOM 3735 O O . GLU B 1 110 ? 20.812 -3.775 -25.484 1 91.94 110 GLU B O 1
ATOM 3740 N N . THR B 1 111 ? 18.703 -4.133 -26.328 1 94.81 111 THR B N 1
ATOM 3741 C CA . THR B 1 111 ? 18.266 -4.828 -25.125 1 94.81 111 THR B CA 1
ATOM 3742 C C . THR B 1 111 ? 17.656 -6.184 -25.469 1 94.81 111 THR B C 1
ATOM 3744 O O . THR B 1 111 ? 16.906 -6.301 -26.438 1 94.81 111 THR B O 1
ATOM 3747 N N . ASP B 1 112 ? 18.062 -7.234 -24.859 1 96.38 112 ASP B N 1
ATOM 3748 C CA . ASP B 1 112 ? 17.469 -8.562 -24.766 1 96.38 112 ASP B CA 1
ATOM 3749 C C . ASP B 1 112 ? 17.547 -9.094 -23.344 1 96.38 112 ASP B C 1
ATOM 3751 O O . ASP B 1 112 ? 18.578 -9.594 -22.906 1 96.38 112 ASP B O 1
ATOM 3755 N N . GLU B 1 113 ? 16.391 -8.938 -22.625 1 97.25 113 GLU B N 1
ATOM 3756 C CA . GLU B 1 113 ? 16.422 -9.203 -21.188 1 97.25 113 GLU B CA 1
ATOM 3757 C C . GLU B 1 113 ? 15.203 -10 -20.75 1 97.25 113 GLU B C 1
ATOM 3759 O O . GLU B 1 113 ? 14.086 -9.734 -21.203 1 97.25 113 GLU B O 1
ATOM 3764 N N . LEU B 1 114 ? 15.461 -11.016 -19.969 1 98.31 114 LEU B N 1
ATOM 3765 C CA . LEU B 1 114 ? 14.391 -11.766 -19.297 1 98.31 114 LEU B CA 1
ATOM 3766 C C . LEU B 1 114 ? 14.055 -11.148 -17.953 1 98.31 114 LEU B C 1
ATOM 3768 O O . LEU B 1 114 ? 14.859 -11.211 -17.016 1 98.31 114 LEU B O 1
ATOM 3772 N N . ILE B 1 115 ? 12.898 -10.531 -17.891 1 98.56 115 ILE B N 1
ATOM 3773 C CA . ILE B 1 115 ? 12.398 -9.992 -16.625 1 98.56 115 ILE B CA 1
ATOM 3774 C C . ILE B 1 115 ? 11.703 -11.102 -15.836 1 98.56 115 ILE B C 1
ATOM 3776 O O . ILE B 1 115 ? 10.75 -11.719 -16.328 1 98.56 115 ILE B O 1
ATOM 3780 N N . VAL B 1 116 ? 12.211 -11.359 -14.633 1 98.75 116 VAL B N 1
ATOM 3781 C CA . VAL B 1 116 ? 11.727 -12.438 -13.773 1 98.75 116 VAL B CA 1
ATOM 3782 C C . VAL B 1 116 ? 11.07 -11.852 -12.523 1 98.75 116 VAL B C 1
ATOM 3784 O O . VAL B 1 116 ? 11.719 -11.156 -11.742 1 98.75 116 VAL B O 1
ATOM 3787 N N . VAL B 1 117 ? 9.789 -12.102 -12.32 1 98.75 117 VAL B N 1
ATOM 3788 C CA . VAL B 1 117 ? 9.078 -11.555 -11.172 1 98.75 117 VAL B CA 1
ATOM 3789 C C . VAL B 1 117 ? 8.438 -12.688 -10.375 1 98.75 117 VAL B C 1
ATOM 3791 O O . VAL B 1 117 ? 7.25 -12.977 -10.531 1 98.75 117 VAL B O 1
ATOM 3794 N N . PRO B 1 118 ? 9.195 -13.297 -9.492 1 98.75 118 PRO B N 1
ATOM 3795 C CA . PRO B 1 118 ? 8.633 -14.289 -8.57 1 98.75 118 PRO B CA 1
ATOM 3796 C C . PRO B 1 118 ? 8.047 -13.656 -7.309 1 98.75 118 PRO B C 1
ATOM 3798 O O . PRO B 1 118 ? 8.484 -12.578 -6.891 1 98.75 118 PRO B O 1
ATOM 3801 N N . GLY B 1 119 ? 7.066 -14.297 -6.766 1 98.31 119 GLY B N 1
ATOM 3802 C CA . GLY B 1 119 ? 6.629 -13.844 -5.457 1 98.31 119 GLY B CA 1
ATOM 3803 C C . GLY B 1 119 ? 5.211 -14.258 -5.121 1 98.31 119 GLY B C 1
ATOM 3804 O O . GLY B 1 119 ? 4.594 -15.031 -5.859 1 98.31 119 GLY B O 1
ATOM 3805 N N . LEU B 1 120 ? 4.738 -13.773 -3.992 1 97.88 120 LEU B N 1
ATOM 3806 C CA . LEU B 1 120 ? 3.395 -14.078 -3.508 1 97.88 120 LEU B CA 1
ATOM 3807 C C . LEU B 1 120 ? 2.359 -13.18 -4.176 1 97.88 120 LEU B C 1
ATOM 3809 O O . LEU B 1 120 ? 2.637 -12.008 -4.465 1 97.88 120 LEU B O 1
ATOM 3813 N N . ALA B 1 121 ? 1.251 -13.719 -4.426 1 97.38 121 ALA B N 1
ATOM 3814 C CA . ALA B 1 121 ? 0.028 -12.984 -4.75 1 97.38 121 ALA B CA 1
ATOM 3815 C C . ALA B 1 121 ? -1.021 -13.156 -3.656 1 97.38 121 ALA B C 1
ATOM 3817 O O . ALA B 1 121 ? -0.892 -14.031 -2.795 1 97.38 121 ALA B O 1
ATOM 3818 N N . TYR B 1 122 ? -1.988 -12.328 -3.689 1 95 122 TYR B N 1
ATOM 3819 C CA . TYR B 1 122 ? -2.988 -12.305 -2.629 1 95 122 TYR B CA 1
ATOM 3820 C C . TYR B 1 122 ? -4.398 -12.305 -3.209 1 95 122 TYR B C 1
ATOM 3822 O O . TYR B 1 122 ? -4.801 -11.359 -3.887 1 95 122 TYR B O 1
ATOM 3830 N N . ARG B 1 123 ? -5.059 -13.375 -2.902 1 87.38 123 ARG B N 1
ATOM 3831 C CA . ARG B 1 123 ? -6.398 -13.555 -3.449 1 87.38 123 ARG B CA 1
ATOM 3832 C C . ARG B 1 123 ? -7.352 -14.102 -2.393 1 87.38 123 ARG B C 1
ATOM 3834 O O . ARG B 1 123 ? -6.918 -14.695 -1.403 1 87.38 123 ARG B O 1
ATOM 3841 N N . ARG B 1 124 ? -8.547 -13.688 -2.678 1 79.56 124 ARG B N 1
ATOM 3842 C CA . ARG B 1 124 ? -9.594 -14.398 -1.942 1 79.56 124 ARG B CA 1
ATOM 3843 C C . ARG B 1 124 ? -10.07 -15.625 -2.709 1 79.56 124 ARG B C 1
ATOM 3845 O O . ARG B 1 124 ? -10.555 -15.516 -3.836 1 79.56 124 ARG B O 1
ATOM 3852 N N . ASP B 1 125 ? -9.719 -16.797 -2.195 1 74.81 125 ASP B N 1
ATOM 3853 C CA . ASP B 1 125 ? -9.953 -18.031 -2.922 1 74.81 125 ASP B CA 1
ATOM 3854 C C . ASP B 1 125 ? -10.594 -19.078 -2.016 1 74.81 125 ASP B C 1
ATOM 3856 O O . ASP B 1 125 ? -10.688 -18.891 -0.801 1 74.81 125 ASP B O 1
ATOM 3860 N N . VAL B 1 126 ? -10.969 -20.141 -2.705 1 72.44 126 VAL B N 1
ATOM 3861 C CA . VAL B 1 126 ? -11.508 -21.297 -1.985 1 72.44 126 VAL B CA 1
ATOM 3862 C C . VAL B 1 126 ? -10.398 -21.953 -1.167 1 72.44 126 VAL B C 1
ATOM 3864 O O . VAL B 1 126 ? -9.219 -21.656 -1.356 1 72.44 126 VAL B O 1
ATOM 3867 N N . VAL B 1 127 ? -10.93 -22.703 -0.239 1 72.94 127 VAL B N 1
ATOM 3868 C CA . VAL B 1 127 ? -9.984 -23.484 0.544 1 72.94 127 VAL B CA 1
ATOM 3869 C C . VAL B 1 127 ? -10.047 -24.953 0.101 1 72.94 127 VAL B C 1
ATOM 3871 O O . VAL B 1 127 ? -11.047 -25.641 0.325 1 72.94 127 VAL B O 1
ATOM 3874 N N . ASP B 1 128 ? -8.93 -25.312 -0.505 1 79.19 128 ASP B N 1
ATOM 3875 C CA . ASP B 1 128 ? -8.789 -26.734 -0.833 1 79.19 128 ASP B CA 1
ATOM 3876 C C . ASP B 1 128 ? -7.328 -27.109 -1.062 1 79.19 128 ASP B C 1
ATOM 3878 O O . ASP B 1 128 ? -6.426 -26.328 -0.732 1 79.19 128 ASP B O 1
ATOM 3882 N N . ARG B 1 129 ? -7.152 -28.344 -1.602 1 76.38 129 ARG B N 1
ATOM 3883 C CA . ARG B 1 129 ? -5.801 -28.891 -1.689 1 76.38 129 ARG B CA 1
ATOM 3884 C C . ARG B 1 129 ? -4.98 -28.156 -2.742 1 76.38 129 ARG B C 1
ATOM 3886 O O . ARG B 1 129 ? -3.756 -28.281 -2.783 1 76.38 129 ARG B O 1
ATOM 3893 N N . ASN B 1 130 ? -5.641 -27.391 -3.521 1 80.88 130 ASN B N 1
ATOM 3894 C CA . ASN B 1 130 ? -4.945 -26.766 -4.641 1 80.88 130 ASN B CA 1
ATOM 3895 C C . ASN B 1 130 ? -4.879 -25.234 -4.477 1 80.88 130 ASN B C 1
ATOM 3897 O O . ASN B 1 130 ? -4.188 -24.562 -5.234 1 80.88 130 ASN B O 1
ATOM 3901 N N . HIS B 1 131 ? -5.672 -24.844 -3.463 1 78.94 131 HIS B N 1
ATOM 3902 C CA . HIS B 1 131 ? -5.809 -23.391 -3.395 1 78.94 131 HIS B CA 1
ATOM 3903 C C . HIS B 1 131 ? -5.398 -22.859 -2.025 1 78.94 131 HIS B C 1
ATOM 3905 O O . HIS B 1 131 ? -5.68 -23.484 -1.003 1 78.94 131 HIS B O 1
ATOM 3911 N N . VAL B 1 132 ? -4.688 -21.75 -2.098 1 81.06 132 VAL B N 1
ATOM 3912 C CA . VAL B 1 132 ? -4.309 -21.031 -0.882 1 81.06 132 VAL B CA 1
ATOM 3913 C C . VAL B 1 132 ? -4.551 -19.547 -1.065 1 81.06 132 VAL B C 1
ATOM 3915 O O . VAL B 1 132 ? -4.734 -19.062 -2.189 1 81.06 132 VAL B O 1
ATOM 3918 N N . GLY B 1 133 ? -4.59 -18.875 -0.004 1 84.81 133 GLY B N 1
ATOM 3919 C CA . GLY B 1 133 ? -4.844 -17.453 -0.041 1 84.81 133 GLY B CA 1
ATOM 3920 C C . GLY B 1 133 ? -3.686 -16.656 -0.611 1 84.81 133 GLY B C 1
ATOM 3921 O O . GLY B 1 133 ? -3.889 -15.594 -1.203 1 84.81 133 GLY B O 1
ATOM 3922 N N . GLU B 1 134 ? -2.453 -17.141 -0.391 1 93.31 134 GLU B N 1
ATOM 3923 C CA . GLU B 1 134 ? -1.247 -16.453 -0.831 1 93.31 134 GLU B CA 1
ATOM 3924 C C . GLU B 1 134 ? -0.386 -17.344 -1.715 1 93.31 134 GLU B C 1
ATOM 3926 O O . GLU B 1 134 ? 0.745 -17.688 -1.355 1 93.31 134 GLU B O 1
ATOM 3931 N N . PRO B 1 135 ? -0.863 -17.594 -2.9 1 95.75 135 PRO B N 1
ATOM 3932 C CA . PRO B 1 135 ? -0.084 -18.438 -3.803 1 95.75 135 PRO B CA 1
ATOM 3933 C C . PRO B 1 135 ? 1.178 -17.75 -4.32 1 95.75 135 PRO B C 1
ATOM 3935 O O . PRO B 1 135 ? 1.251 -16.531 -4.34 1 95.75 135 PRO B O 1
ATOM 3938 N N . HIS B 1 136 ? 2.17 -18.594 -4.672 1 98.12 136 HIS B N 1
ATOM 3939 C CA . HIS B 1 136 ? 3.346 -18.094 -5.375 1 98.12 136 HIS B CA 1
ATOM 3940 C C . HIS B 1 136 ? 3.119 -18.078 -6.883 1 98.12 136 HIS B C 1
ATOM 3942 O O . HIS B 1 136 ? 2.68 -19.078 -7.461 1 98.12 136 HIS B O 1
ATOM 3948 N N . GLN B 1 137 ? 3.447 -16.984 -7.461 1 98.31 137 GLN B N 1
ATOM 3949 C CA . GLN B 1 137 ? 3.369 -16.844 -8.914 1 98.31 137 GLN B CA 1
ATOM 3950 C C . GLN B 1 137 ? 4.715 -16.422 -9.492 1 98.31 137 GLN B C 1
ATOM 3952 O O . GLN B 1 137 ? 5.613 -16 -8.758 1 98.31 137 GLN B O 1
ATOM 3957 N N . LEU B 1 138 ? 4.871 -16.578 -10.766 1 98.75 138 LEU B N 1
ATOM 3958 C CA . LEU B 1 138 ? 6.066 -16.203 -11.508 1 98.75 138 LEU B CA 1
ATOM 3959 C C . LEU B 1 138 ? 5.695 -15.609 -12.867 1 98.75 138 LEU B C 1
ATOM 3961 O O . LEU B 1 138 ? 5 -16.25 -13.656 1 98.75 138 LEU B O 1
ATOM 3965 N N . ASP B 1 139 ? 6.148 -14.461 -13.078 1 98.81 139 ASP B N 1
ATOM 3966 C CA . ASP B 1 139 ? 6.098 -13.891 -14.422 1 98.81 139 ASP B CA 1
ATOM 3967 C C . ASP B 1 139 ? 7.469 -13.945 -15.094 1 98.81 139 ASP B C 1
ATOM 3969 O O . ASP B 1 139 ? 8.477 -13.602 -14.477 1 98.81 139 ASP B O 1
ATOM 3973 N N . LEU B 1 140 ? 7.5 -14.398 -16.266 1 98.69 140 LEU B N 1
ATOM 3974 C CA . LEU B 1 140 ? 8.672 -14.43 -17.141 1 98.69 140 LEU B CA 1
ATOM 3975 C C . LEU B 1 140 ? 8.414 -13.648 -18.422 1 98.69 140 LEU B C 1
ATOM 3977 O O . LEU B 1 140 ? 7.727 -14.141 -19.328 1 98.69 140 LEU B O 1
ATOM 3981 N N . TRP B 1 141 ? 8.977 -12.477 -18.5 1 98.69 141 TRP B N 1
ATOM 3982 C CA . TRP B 1 141 ? 8.797 -11.609 -19.656 1 98.69 141 TRP B CA 1
ATOM 3983 C C . TRP B 1 141 ? 10.125 -11.375 -20.359 1 98.69 141 TRP B C 1
ATOM 3985 O O . TRP B 1 141 ? 11.047 -10.781 -19.797 1 98.69 141 TRP B O 1
ATOM 3995 N N . ARG B 1 142 ? 10.25 -11.844 -21.531 1 98.25 142 ARG B N 1
ATOM 3996 C CA . ARG B 1 142 ? 11.438 -11.539 -22.328 1 98.25 142 ARG B CA 1
ATOM 3997 C C . ARG B 1 142 ? 11.211 -10.312 -23.203 1 98.25 142 ARG B C 1
ATOM 3999 O O . ARG B 1 142 ? 10.352 -10.32 -24.078 1 98.25 142 ARG B O 1
ATOM 4006 N N . LEU B 1 143 ? 11.961 -9.266 -22.969 1 98.19 143 LEU B N 1
ATOM 4007 C CA . LEU B 1 143 ? 11.844 -8 -23.688 1 98.19 143 LEU B CA 1
ATOM 4008 C C . LEU B 1 143 ? 13.039 -7.785 -24.609 1 98.19 143 LEU B C 1
ATOM 4010 O O . LEU B 1 143 ? 14.188 -7.934 -24.203 1 98.19 143 LEU B O 1
ATOM 4014 N N . ARG B 1 144 ? 12.711 -7.426 -25.844 1 96.81 144 ARG B N 1
ATOM 4015 C CA . ARG B 1 144 ? 13.742 -7.215 -26.844 1 96.81 144 ARG B CA 1
ATOM 4016 C C . ARG B 1 144 ? 13.562 -5.867 -27.547 1 96.81 144 ARG B C 1
ATOM 4018 O O . ARG B 1 144 ? 12.438 -5.461 -27.828 1 96.81 144 ARG B O 1
ATOM 4025 N N . SER B 1 145 ? 14.695 -5.195 -27.781 1 96.19 145 SER B N 1
ATOM 4026 C CA . SER B 1 145 ? 14.656 -3.953 -28.547 1 96.19 145 SER B CA 1
ATOM 4027 C C . SER B 1 145 ? 14.664 -4.227 -30.047 1 96.19 145 SER B C 1
ATOM 4029 O O . SER B 1 145 ? 15.43 -3.607 -30.797 1 96.19 145 SER B O 1
ATOM 4031 N N . HIS B 1 146 ? 13.945 -5.191 -30.484 1 94.69 146 HIS B N 1
ATOM 4032 C CA . HIS B 1 146 ? 13.633 -5.566 -31.859 1 94.69 146 HIS B CA 1
ATOM 4033 C C . HIS B 1 146 ? 12.156 -5.914 -32 1 94.69 146 HIS B C 1
ATOM 4035 O O . HIS B 1 146 ? 11.57 -6.559 -31.125 1 94.69 146 HIS B O 1
ATOM 4041 N N . PRO B 1 147 ? 11.578 -5.523 -33.062 1 94.25 147 PRO B N 1
ATOM 4042 C CA . PRO B 1 147 ? 10.125 -5.68 -33.188 1 94.25 147 PRO B CA 1
ATOM 4043 C C . PRO B 1 147 ? 9.734 -7.059 -33.719 1 94.25 147 PRO B C 1
ATOM 4045 O O . PRO B 1 147 ? 8.562 -7.301 -34.031 1 94.25 147 PRO B O 1
ATOM 4048 N N . ASP B 1 148 ? 10.602 -8.055 -33.75 1 95.25 148 ASP B N 1
ATOM 4049 C CA . ASP B 1 148 ? 10.383 -9.242 -34.562 1 95.25 148 ASP B CA 1
ATOM 4050 C C . ASP B 1 148 ? 10.086 -10.461 -33.719 1 95.25 148 ASP B C 1
ATOM 4052 O O . ASP B 1 148 ? 10.141 -11.602 -34.188 1 95.25 148 ASP B O 1
ATOM 4056 N N . THR B 1 149 ? 9.805 -10.25 -32.406 1 96.62 149 THR B N 1
ATOM 4057 C CA . THR B 1 149 ? 9.375 -11.383 -31.609 1 96.62 149 THR B CA 1
ATOM 4058 C C . THR B 1 149 ? 8.023 -11.914 -32.094 1 96.62 149 THR B C 1
ATOM 4060 O O . THR B 1 149 ? 7.086 -11.141 -32.281 1 96.62 149 THR B O 1
ATOM 4063 N N . GLY B 1 150 ? 7.934 -13.289 -32.25 1 96.5 150 GLY B N 1
ATOM 4064 C CA . GLY B 1 150 ? 6.711 -13.852 -32.812 1 96.5 150 GLY B CA 1
ATOM 4065 C C . GLY B 1 150 ? 6.34 -15.188 -32.219 1 96.5 150 GLY B C 1
ATOM 4066 O O . GLY B 1 150 ? 6.766 -15.508 -31.094 1 96.5 150 GLY B O 1
ATOM 4067 N N . GLU B 1 151 ? 5.508 -15.883 -32.938 1 96.12 151 GLU B N 1
ATOM 4068 C CA . GLU B 1 151 ? 4.922 -17.141 -32.469 1 96.12 151 GLU B CA 1
ATOM 4069 C C . GLU B 1 151 ? 6 -18.188 -32.219 1 96.12 151 GLU B C 1
ATOM 4071 O O . GLU B 1 151 ? 5.883 -19 -31.297 1 96.12 151 GLU B O 1
ATOM 4076 N N . ALA B 1 152 ? 6.977 -18.203 -33.062 1 96.88 152 ALA B N 1
ATOM 4077 C CA . ALA B 1 152 ? 8.055 -19.172 -32.906 1 96.88 152 ALA B CA 1
ATOM 4078 C C . ALA B 1 152 ? 8.773 -18.984 -31.578 1 96.88 152 ALA B C 1
ATOM 4080 O O . ALA B 1 152 ? 9.148 -19.953 -30.922 1 96.88 152 ALA B O 1
ATOM 4081 N N . ASP B 1 153 ? 9.008 -17.719 -31.234 1 96 153 ASP B N 1
ATOM 4082 C CA . ASP B 1 153 ? 9.641 -17.406 -29.953 1 96 153 ASP B CA 1
ATOM 4083 C C . ASP B 1 153 ? 8.781 -17.906 -28.797 1 96 153 ASP B C 1
ATOM 4085 O O . ASP B 1 153 ? 9.312 -18.438 -27.812 1 96 153 ASP B O 1
ATOM 4089 N N . LEU B 1 154 ? 7.523 -17.719 -28.938 1 96.75 154 LEU B N 1
ATOM 4090 C CA . LEU B 1 154 ? 6.578 -18.125 -27.906 1 96.75 154 LEU B CA 1
ATOM 4091 C C . LEU B 1 154 ? 6.574 -19.656 -27.75 1 96.75 154 LEU B C 1
ATOM 4093 O O . LEU B 1 154 ? 6.602 -20.156 -26.625 1 96.75 154 LEU B O 1
ATOM 4097 N N . GLN B 1 155 ? 6.562 -20.328 -28.875 1 96.81 155 GLN B N 1
ATOM 4098 C CA . GLN B 1 155 ? 6.578 -21.781 -28.875 1 96.81 155 GLN B CA 1
ATOM 4099 C C . GLN B 1 155 ? 7.844 -22.312 -28.203 1 96.81 155 GLN B C 1
ATOM 4101 O O . GLN B 1 155 ? 7.789 -23.281 -27.453 1 96.81 155 GLN B O 1
ATOM 4106 N N . GLU B 1 156 ? 8.898 -21.734 -28.516 1 96.12 156 GLU B N 1
ATOM 4107 C CA . GLU B 1 156 ? 10.164 -22.141 -27.906 1 96.12 156 GLU B CA 1
ATOM 4108 C C . GLU B 1 156 ? 10.156 -21.922 -26.406 1 96.12 156 GLU B C 1
ATOM 4110 O O . GLU B 1 156 ? 10.617 -22.766 -25.641 1 96.12 156 GLU B O 1
ATOM 4115 N N . MET B 1 157 ? 9.656 -20.797 -26 1 96.62 157 MET B N 1
ATOM 4116 C CA . MET B 1 157 ? 9.562 -20.484 -24.578 1 96.62 157 MET B CA 1
ATOM 4117 C C . MET B 1 157 ? 8.727 -21.531 -23.844 1 96.62 157 MET B C 1
ATOM 4119 O O . MET B 1 157 ? 9.133 -22.016 -22.797 1 96.62 157 MET B O 1
ATOM 4123 N N . ILE B 1 158 ? 7.625 -21.906 -24.406 1 97.56 158 ILE B N 1
ATOM 4124 C CA . ILE B 1 158 ? 6.715 -22.875 -23.812 1 97.56 158 ILE B CA 1
ATOM 4125 C C . ILE B 1 158 ? 7.426 -24.219 -23.672 1 97.56 158 ILE B C 1
ATOM 4127 O O . ILE B 1 158 ? 7.41 -24.828 -22.609 1 97.56 158 ILE B O 1
ATOM 4131 N N . ALA B 1 159 ? 8.031 -24.609 -24.75 1 97.38 159 ALA B N 1
ATOM 4132 C CA . ALA B 1 159 ? 8.695 -25.906 -24.766 1 97.38 159 ALA B CA 1
ATOM 4133 C C . ALA B 1 159 ? 9.773 -25.984 -23.688 1 97.38 159 ALA B C 1
ATOM 4135 O O . ALA B 1 159 ? 9.859 -26.984 -22.953 1 97.38 159 ALA B O 1
ATOM 4136 N N . ARG B 1 160 ? 10.516 -24.969 -23.594 1 96.44 160 ARG B N 1
ATOM 4137 C CA . ARG B 1 160 ? 11.602 -24.953 -22.625 1 96.44 160 ARG B CA 1
ATOM 4138 C C . ARG B 1 160 ? 11.062 -24.922 -21.203 1 96.44 160 ARG B C 1
ATOM 4140 O O . ARG B 1 160 ? 11.617 -25.562 -20.312 1 96.44 160 ARG B O 1
ATOM 4147 N N . LEU B 1 161 ? 10.023 -24.156 -21 1 96.44 161 LEU B N 1
ATOM 4148 C CA . LEU B 1 161 ? 9.406 -24.062 -19.672 1 96.44 161 LEU B CA 1
ATOM 4149 C C . LEU B 1 161 ? 8.852 -25.406 -19.234 1 96.44 161 LEU B C 1
ATOM 4151 O O . LEU B 1 161 ? 9.086 -25.844 -18.109 1 96.44 161 LEU B O 1
ATOM 4155 N N . VAL B 1 162 ? 8.133 -26.062 -20.094 1 97.31 162 VAL B N 1
ATOM 4156 C CA . VAL B 1 162 ? 7.512 -27.328 -19.766 1 97.31 162 VAL B CA 1
ATOM 4157 C C . VAL B 1 162 ? 8.586 -28.375 -19.469 1 97.31 162 VAL B C 1
ATOM 4159 O O . VAL B 1 162 ? 8.477 -29.125 -18.484 1 97.31 162 VAL B O 1
ATOM 4162 N N . ALA B 1 163 ? 9.625 -28.375 -20.266 1 96.25 163 ALA B N 1
ATOM 4163 C CA . ALA B 1 163 ? 10.711 -29.328 -20.062 1 96.25 163 ALA B CA 1
ATOM 4164 C C . ALA B 1 163 ? 11.383 -29.125 -18.703 1 96.25 163 ALA B C 1
ATOM 4166 O O . ALA B 1 163 ? 11.82 -30.078 -18.062 1 96.25 163 ALA B O 1
ATOM 4167 N N . ALA B 1 164 ? 11.453 -27.891 -18.328 1 94.94 164 ALA B N 1
ATOM 4168 C CA . ALA B 1 164 ? 12.086 -27.578 -17.047 1 94.94 164 ALA B CA 1
ATOM 4169 C C . ALA B 1 164 ? 11.211 -28 -15.883 1 94.94 164 ALA B C 1
ATOM 4171 O O . ALA B 1 164 ? 11.711 -28.5 -14.867 1 94.94 164 ALA B O 1
ATOM 4172 N N . VAL B 1 165 ? 9.922 -27.844 -15.977 1 95.56 165 VAL B N 1
ATOM 4173 C CA . VAL B 1 165 ? 9 -28.188 -14.891 1 95.56 165 VAL B CA 1
ATOM 4174 C C . VAL B 1 165 ? 8.781 -29.703 -14.859 1 95.56 165 VAL B C 1
ATOM 4176 O O . VAL B 1 165 ? 8.859 -30.328 -13.797 1 95.56 165 VAL B O 1
ATOM 4179 N N . LEU B 1 166 ? 8.5 -30.297 -16.016 1 94.75 166 LEU B N 1
ATOM 4180 C CA . LEU B 1 166 ? 8.156 -31.703 -16.156 1 94.75 166 LEU B CA 1
ATOM 4181 C C . LEU B 1 166 ? 8.852 -32.312 -17.359 1 94.75 166 LEU B C 1
ATOM 4183 O O . LEU B 1 166 ? 8.234 -32.5 -18.406 1 94.75 166 LEU B O 1
ATOM 4187 N N . PRO B 1 167 ? 10.078 -32.719 -17.141 1 92.81 167 PRO B N 1
ATOM 4188 C CA . PRO B 1 167 ? 10.82 -33.281 -18.266 1 92.81 167 PRO B CA 1
ATOM 4189 C C . PRO B 1 167 ? 10.094 -34.469 -18.906 1 92.81 167 PRO B C 1
ATOM 4191 O O . PRO B 1 167 ? 9.648 -35.375 -18.219 1 92.81 167 PRO B O 1
ATOM 4194 N N . GLY B 1 168 ? 9.891 -34.375 -20.203 1 91.94 168 GLY B N 1
ATOM 4195 C CA . GLY B 1 168 ? 9.312 -35.469 -20.969 1 91.94 168 GLY B CA 1
ATOM 4196 C C . GLY B 1 168 ? 7.801 -35.406 -21.047 1 91.94 168 GLY B C 1
ATOM 4197 O O . GLY B 1 168 ? 7.18 -36.25 -21.703 1 91.94 168 GLY B O 1
ATOM 4198 N N . ALA B 1 169 ? 7.203 -34.5 -20.453 1 94.19 169 ALA B N 1
ATOM 4199 C CA . ALA B 1 169 ? 5.746 -34.406 -20.422 1 94.19 169 ALA B CA 1
ATOM 4200 C C . ALA B 1 169 ? 5.188 -34.031 -21.797 1 94.19 169 ALA B C 1
ATOM 4202 O O . ALA B 1 169 ? 5.777 -33.219 -22.516 1 94.19 169 ALA B O 1
ATOM 4203 N N . VAL B 1 170 ? 4.031 -34.625 -22.125 1 96.38 170 VAL B N 1
ATOM 4204 C CA . VAL B 1 170 ? 3.258 -34.188 -23.266 1 96.38 170 VAL B CA 1
ATOM 4205 C C . VAL B 1 170 ? 2.494 -32.906 -22.922 1 96.38 170 VAL B C 1
ATOM 4207 O O . VAL B 1 170 ? 1.945 -32.812 -21.812 1 96.38 170 VAL B O 1
ATOM 4210 N N . TRP B 1 171 ? 2.543 -31.922 -23.859 1 97.31 171 TRP B N 1
ATOM 4211 C CA . TRP B 1 171 ? 1.845 -30.672 -23.562 1 97.31 171 TRP B CA 1
ATOM 4212 C C . TRP B 1 171 ? 1.068 -30.188 -24.781 1 97.31 171 TRP B C 1
ATOM 4214 O O . TRP B 1 171 ? 1.314 -30.656 -25.906 1 97.31 171 TRP B O 1
ATOM 4224 N N . ARG B 1 172 ? 0.091 -29.375 -24.562 1 97.5 172 ARG B N 1
ATOM 4225 C CA . ARG B 1 172 ? -0.723 -28.734 -25.594 1 97.5 172 ARG B CA 1
ATOM 4226 C C . ARG B 1 172 ? -1.038 -27.297 -25.234 1 97.5 172 ARG B C 1
ATOM 4228 O O . ARG B 1 172 ? -0.799 -26.859 -24.094 1 97.5 172 ARG B O 1
ATOM 4235 N N . THR B 1 173 ? -1.445 -26.516 -26.25 1 97.38 173 THR B N 1
ATOM 4236 C CA . THR B 1 173 ? -1.868 -25.141 -26 1 97.38 173 THR B CA 1
ATOM 4237 C C . THR B 1 173 ? -3.291 -24.922 -26.5 1 97.38 173 THR B C 1
ATOM 4239 O O . THR B 1 173 ? -3.729 -25.562 -27.453 1 97.38 173 THR B O 1
ATOM 4242 N N . THR B 1 174 ? -4.012 -24.188 -25.812 1 96.5 174 THR B N 1
ATOM 4243 C CA . THR B 1 174 ? -5.316 -23.703 -26.234 1 96.5 174 THR B CA 1
ATOM 4244 C C . THR B 1 174 ? -5.371 -22.172 -26.203 1 96.5 174 THR B C 1
ATOM 4246 O O . THR B 1 174 ? -4.703 -21.547 -25.375 1 96.5 174 THR B O 1
ATOM 4249 N N . PRO B 1 175 ? -6.102 -21.609 -27.172 1 95.94 175 PRO B N 1
ATOM 4250 C CA . PRO B 1 175 ? -6.211 -20.156 -27.156 1 95.94 175 PRO B CA 1
ATOM 4251 C C . PRO B 1 175 ? -6.758 -19.609 -25.844 1 95.94 175 PRO B C 1
ATOM 4253 O O . PRO B 1 175 ? -7.656 -20.219 -25.25 1 95.94 175 PRO B O 1
ATOM 4256 N N . ALA B 1 176 ? -6.156 -18.594 -25.375 1 95.44 176 ALA B N 1
ATOM 4257 C CA . ALA B 1 176 ? -6.578 -17.875 -24.172 1 95.44 176 ALA B CA 1
ATOM 4258 C C . ALA B 1 176 ? -6.492 -16.359 -24.391 1 95.44 176 ALA B C 1
ATOM 4260 O O . ALA B 1 176 ? -5.672 -15.891 -25.172 1 95.44 176 ALA B O 1
ATOM 4261 N N . VAL B 1 177 ? -7.379 -15.648 -23.75 1 92.19 177 VAL B N 1
ATOM 4262 C CA . VAL B 1 177 ? -7.398 -14.195 -23.906 1 92.19 177 VAL B CA 1
ATOM 4263 C C . VAL B 1 177 ? -6.973 -13.523 -22.609 1 92.19 177 VAL B C 1
ATOM 4265 O O . VAL B 1 177 ? -7.551 -13.781 -21.547 1 92.19 177 VAL B O 1
ATOM 4268 N N . HIS B 1 178 ? -5.957 -12.688 -22.719 1 93.31 178 HIS B N 1
ATOM 4269 C CA . HIS B 1 178 ? -5.52 -11.781 -21.656 1 93.31 178 HIS B CA 1
ATOM 4270 C C . HIS B 1 178 ? -5.457 -10.344 -22.156 1 93.31 178 HIS B C 1
ATOM 4272 O O . HIS B 1 178 ? -5.156 -10.102 -23.328 1 93.31 178 HIS B O 1
ATOM 4278 N N . PRO B 1 179 ? -5.668 -9.422 -21.219 1 96 179 PRO B N 1
ATOM 4279 C CA . PRO B 1 179 ? -5.664 -8.023 -21.656 1 96 179 PRO B CA 1
ATOM 4280 C C . PRO B 1 179 ? -4.27 -7.527 -22.031 1 96 179 PRO B C 1
ATOM 4282 O O . PRO B 1 179 ? -4.137 -6.547 -22.766 1 96 179 PRO B O 1
ATOM 4285 N N . TYR B 1 180 ? -3.225 -8.211 -21.641 1 98.06 180 TYR B N 1
ATOM 4286 C CA . TYR B 1 180 ? -1.893 -7.637 -21.797 1 98.06 180 TYR B CA 1
ATOM 4287 C C . TYR B 1 180 ? -1.065 -8.43 -22.797 1 98.06 180 TYR B C 1
ATOM 4289 O O . TYR B 1 180 ? 0.129 -8.172 -22.969 1 98.06 180 TYR B O 1
ATOM 4297 N N . THR B 1 181 ? -1.715 -9.391 -23.484 1 98.06 181 THR B N 1
ATOM 4298 C CA . THR B 1 181 ? -0.963 -10.164 -24.469 1 98.06 181 THR B CA 1
ATOM 4299 C C . THR B 1 181 ? -1.737 -10.273 -25.781 1 98.06 181 THR B C 1
ATOM 4301 O O . THR B 1 181 ? -2.957 -10.094 -25.797 1 98.06 181 THR B O 1
ATOM 4304 N N . ALA B 1 182 ? -0.99 -10.438 -26.812 1 97.44 182 ALA B N 1
ATOM 4305 C CA . ALA B 1 182 ? -1.494 -10.898 -28.109 1 97.44 182 ALA B CA 1
ATOM 4306 C C . ALA B 1 182 ? -1.168 -12.367 -28.328 1 97.44 182 ALA B C 1
ATOM 4308 O O . ALA B 1 182 ? -0.16 -12.875 -27.828 1 97.44 182 ALA B O 1
ATOM 4309 N N . LEU B 1 183 ? -2.076 -13.109 -29.047 1 96.81 183 LEU B N 1
ATOM 4310 C CA . LEU B 1 183 ? -1.915 -14.531 -29.312 1 96.81 183 LEU B CA 1
ATOM 4311 C C . LEU B 1 183 ? -1.788 -15.32 -28.016 1 96.81 183 LEU B C 1
ATOM 4313 O O . LEU B 1 183 ? -0.868 -16.125 -27.875 1 96.81 183 LEU B O 1
ATOM 4317 N N . GLY B 1 184 ? -2.656 -15 -27.109 1 97.56 184 GLY B N 1
ATOM 4318 C CA . GLY B 1 184 ? -2.637 -15.641 -25.797 1 97.56 184 GLY B CA 1
ATOM 4319 C C . GLY B 1 184 ? -2.9 -17.141 -25.875 1 97.56 184 GLY B C 1
ATOM 4320 O O . GLY B 1 184 ? -3.693 -17.594 -26.688 1 97.56 184 GLY B O 1
ATOM 4321 N N . ARG B 1 185 ? -2.203 -17.906 -24.984 1 97.56 185 ARG B N 1
ATOM 4322 C CA . ARG B 1 185 ? -2.332 -19.359 -24.922 1 97.56 185 ARG B CA 1
ATOM 4323 C C . ARG B 1 185 ? -2.301 -19.844 -23.484 1 97.56 185 ARG B C 1
ATOM 4325 O O . ARG B 1 185 ? -1.601 -19.281 -22.641 1 97.56 185 ARG B O 1
ATOM 4332 N N . GLN B 1 186 ? -3.104 -20.812 -23.281 1 98 186 GLN B N 1
ATOM 4333 C CA . GLN B 1 186 ? -2.984 -21.609 -22.078 1 98 186 GLN B CA 1
ATOM 4334 C C . GLN B 1 186 ? -2.16 -22.875 -22.328 1 98 186 GLN B C 1
ATOM 4336 O O . GLN B 1 186 ? -2.326 -23.531 -23.359 1 98 186 GLN B O 1
ATOM 4341 N N . VAL B 1 187 ? -1.251 -23.203 -21.469 1 98.19 187 VAL B N 1
ATOM 4342 C CA . VAL B 1 187 ? -0.389 -24.375 -21.594 1 98.19 187 VAL B CA 1
ATOM 4343 C C . VAL B 1 187 ? -0.858 -25.469 -20.641 1 98.19 187 VAL B C 1
ATOM 4345 O O . VAL B 1 187 ? -0.865 -25.281 -19.422 1 98.19 187 VAL B O 1
ATOM 4348 N N . ASP B 1 188 ? -1.146 -26.594 -21.219 1 97.31 188 ASP B N 1
ATOM 4349 C CA . ASP B 1 188 ? -1.56 -27.75 -20.422 1 97.31 188 ASP B CA 1
ATOM 4350 C C . ASP B 1 188 ? -0.56 -28.891 -20.547 1 97.31 188 ASP B C 1
ATOM 4352 O O . ASP B 1 188 ? 0.02 -29.094 -21.625 1 97.31 188 ASP B O 1
ATOM 4356 N N . VAL B 1 189 ? -0.413 -29.594 -19.5 1 96.69 189 VAL B N 1
ATOM 4357 C CA . VAL B 1 189 ? 0.441 -30.766 -19.5 1 96.69 189 VAL B CA 1
ATOM 4358 C C . VAL B 1 189 ? -0.381 -32 -19.141 1 96.69 189 VAL B C 1
ATOM 4360 O O . VAL B 1 189 ? -1.338 -31.906 -18.375 1 96.69 189 VAL B O 1
ATOM 4363 N N . ARG B 1 190 ? 0.038 -33.062 -19.688 1 94.31 190 ARG B N 1
ATOM 4364 C CA . ARG B 1 190 ? -0.667 -34.312 -19.438 1 94.31 190 ARG B CA 1
ATOM 4365 C C . ARG B 1 190 ? -0.028 -35.062 -18.281 1 94.31 190 ARG B C 1
ATOM 4367 O O . ARG B 1 190 ? 1.182 -35.312 -18.281 1 94.31 190 ARG B O 1
ATOM 4374 N N . LEU B 1 191 ? -0.806 -35.375 -17.312 1 89.62 191 LEU B N 1
ATOM 4375 C CA . LEU B 1 191 ? -0.426 -36.25 -16.188 1 89.62 191 LEU B CA 1
ATOM 4376 C C . LEU B 1 191 ? -1.354 -37.438 -16.094 1 89.62 191 LEU B C 1
ATOM 4378 O O . LEU B 1 191 ? -2.49 -37.344 -15.633 1 89.62 191 LEU B O 1
ATOM 4382 N N . GLY B 1 192 ? -0.815 -38.594 -16.438 1 89.12 192 GLY B N 1
ATOM 4383 C CA . GLY B 1 192 ? -1.716 -39.719 -16.594 1 89.12 192 GLY B CA 1
ATOM 4384 C C . GLY B 1 192 ? -2.777 -39.5 -17.656 1 89.12 192 GLY B C 1
ATOM 4385 O O . GLY B 1 192 ? -2.455 -39.25 -18.812 1 89.12 192 GLY B O 1
ATOM 4386 N N . ASP B 1 193 ? -4.023 -39.5 -17.156 1 90.88 193 ASP B N 1
ATOM 4387 C CA . ASP B 1 193 ? -5.117 -39.344 -18.094 1 90.88 193 ASP B CA 1
ATOM 4388 C C . ASP B 1 193 ? -5.75 -37.969 -17.984 1 90.88 193 ASP B C 1
ATOM 4390 O O . ASP B 1 193 ? -6.773 -37.688 -18.609 1 90.88 193 ASP B O 1
ATOM 4394 N N . GLU B 1 194 ? -5.094 -37.156 -17.281 1 91.94 194 GLU B N 1
ATOM 4395 C CA . GLU B 1 194 ? -5.688 -35.844 -17.031 1 91.94 194 GLU B CA 1
ATOM 4396 C C . GLU B 1 194 ? -4.805 -34.719 -17.578 1 91.94 194 GLU B C 1
ATOM 4398 O O . GLU B 1 194 ? -3.578 -34.812 -17.562 1 91.94 194 GLU B O 1
ATOM 4403 N N . TRP B 1 195 ? -5.473 -33.656 -18.172 1 93.25 195 TRP B N 1
ATOM 4404 C CA . TRP B 1 195 ? -4.789 -32.438 -18.578 1 93.25 195 TRP B CA 1
ATOM 4405 C C . TRP B 1 195 ? -4.863 -31.375 -17.484 1 93.25 195 TRP B C 1
ATOM 4407 O O . TRP B 1 195 ? -5.934 -31.125 -16.938 1 93.25 195 TRP B O 1
ATOM 4417 N N . LEU B 1 196 ? -3.744 -30.859 -17.156 1 92.62 196 LEU B N 1
ATOM 4418 C CA . LEU B 1 196 ? -3.674 -29.828 -16.125 1 92.62 196 LEU B CA 1
ATOM 4419 C C . LEU B 1 196 ? -3.086 -28.531 -16.688 1 92.62 196 LEU B C 1
ATOM 4421 O O . LEU B 1 196 ? -2.125 -28.562 -17.453 1 92.62 196 LEU B O 1
ATOM 4425 N N . GLU B 1 197 ? -3.674 -27.438 -16.266 1 94.69 197 GLU B N 1
ATOM 4426 C CA . GLU B 1 197 ? -3.141 -26.141 -16.688 1 94.69 197 GLU B CA 1
ATOM 4427 C C . GLU B 1 197 ? -1.835 -25.812 -15.961 1 94.69 197 GLU B C 1
ATOM 4429 O O . GLU B 1 197 ? -1.769 -25.891 -14.727 1 94.69 197 GLU B O 1
ATOM 4434 N N . LEU B 1 198 ? -0.819 -25.438 -16.703 1 96.31 198 LEU B N 1
ATOM 4435 C CA . LEU B 1 198 ? 0.49 -25.141 -16.141 1 96.31 198 LEU B CA 1
ATOM 4436 C C . LEU B 1 198 ? 0.785 -23.656 -16.188 1 96.31 198 LEU B C 1
ATOM 4438 O O . LEU B 1 198 ? 1.319 -23.078 -15.234 1 96.31 198 LEU B O 1
ATOM 4442 N N . ALA B 1 199 ? 0.467 -23.047 -17.281 1 97.88 199 ALA B N 1
ATOM 4443 C CA . ALA B 1 199 ? 0.856 -21.656 -17.484 1 97.88 199 ALA B CA 1
ATOM 4444 C C . ALA B 1 199 ? -0.028 -21 -18.547 1 97.88 199 ALA B C 1
ATOM 4446 O O . ALA B 1 199 ? -0.78 -21.672 -19.25 1 97.88 199 ALA B O 1
ATOM 4447 N N . GLU B 1 200 ? 0.032 -19.688 -18.547 1 98.06 200 GLU B N 1
ATOM 4448 C CA . GLU B 1 200 ? -0.512 -18.875 -19.625 1 98.06 200 GLU B CA 1
ATOM 4449 C C . GLU B 1 200 ? 0.544 -17.938 -20.203 1 98.06 200 GLU B C 1
ATOM 4451 O O . GLU B 1 200 ? 1.469 -17.531 -19.484 1 98.06 200 GLU B O 1
ATOM 4456 N N . CYS B 1 201 ? 0.394 -17.672 -21.531 1 98.31 201 CYS B N 1
ATOM 4457 C CA . CYS B 1 201 ? 1.446 -16.891 -22.172 1 98.31 201 CYS B CA 1
ATOM 4458 C C . CYS B 1 201 ? 0.919 -16.172 -23.406 1 98.31 201 CYS B C 1
ATOM 4460 O O . CYS B 1 201 ? -0.258 -16.312 -23.75 1 98.31 201 CYS B O 1
ATOM 4462 N N . GLY B 1 202 ? 1.755 -15.391 -24 1 98.62 202 GLY B N 1
ATOM 4463 C CA . GLY B 1 202 ? 1.492 -14.664 -25.234 1 98.62 202 GLY B CA 1
ATOM 4464 C C . GLY B 1 202 ? 2.596 -13.695 -25.609 1 98.62 202 GLY B C 1
ATOM 4465 O O . GLY B 1 202 ? 3.666 -13.703 -25 1 98.62 202 GLY B O 1
ATOM 4466 N N . LEU B 1 203 ? 2.307 -13 -26.734 1 98.69 203 LEU B N 1
ATOM 4467 C CA . LEU B 1 203 ? 3.172 -11.883 -27.078 1 98.69 203 LEU B CA 1
ATOM 4468 C C . LEU B 1 203 ? 2.762 -10.625 -26.328 1 98.69 203 LEU B C 1
ATOM 4470 O O . LEU B 1 203 ? 1.568 -10.352 -26.156 1 98.69 203 LEU B O 1
ATOM 4474 N N . ILE B 1 204 ? 3.787 -9.859 -25.859 1 98.69 204 ILE B N 1
ATOM 4475 C CA . ILE B 1 204 ? 3.445 -8.609 -25.188 1 98.69 204 ILE B CA 1
ATOM 4476 C C . ILE B 1 204 ? 2.607 -7.734 -26.125 1 98.69 204 ILE B C 1
ATOM 4478 O O . ILE B 1 204 ? 3.023 -7.434 -27.25 1 98.69 204 ILE B O 1
ATOM 4482 N N . ALA B 1 205 ? 1.429 -7.332 -25.641 1 98.5 205 ALA B N 1
ATOM 4483 C CA . ALA B 1 205 ? 0.544 -6.527 -26.484 1 98.5 205 ALA B CA 1
ATOM 4484 C C . ALA B 1 205 ? 1.162 -5.164 -26.781 1 98.5 205 ALA B C 1
ATOM 4486 O O . ALA B 1 205 ? 1.836 -4.582 -25.938 1 98.5 205 ALA B O 1
ATOM 4487 N N . GLU B 1 206 ? 0.815 -4.602 -27.891 1 97.94 206 GLU B N 1
ATOM 4488 C CA . GLU B 1 206 ? 1.386 -3.33 -28.328 1 97.94 206 GLU B CA 1
ATOM 4489 C C . GLU B 1 206 ? 1.02 -2.207 -27.359 1 97.94 206 GLU B C 1
ATOM 4491 O O . GLU B 1 206 ? 1.846 -1.34 -27.062 1 97.94 206 GLU B O 1
ATOM 4496 N N . HIS B 1 207 ? -0.195 -2.209 -26.875 1 97.88 207 HIS B N 1
ATOM 4497 C CA . HIS B 1 207 ? -0.635 -1.122 -26 1 97.88 207 HIS B CA 1
ATOM 4498 C C . HIS B 1 207 ? 0.076 -1.17 -24.656 1 97.88 207 HIS B C 1
ATOM 4500 O O . HIS B 1 207 ? 0.21 -0.144 -23.984 1 97.88 207 HIS B O 1
ATOM 4506 N N . ILE B 1 208 ? 0.527 -2.365 -24.234 1 98.56 208 ILE B N 1
ATOM 4507 C CA . ILE B 1 208 ? 1.301 -2.5 -23.016 1 98.56 208 ILE B CA 1
ATOM 4508 C C . ILE B 1 208 ? 2.674 -1.857 -23.188 1 98.56 208 ILE B C 1
ATOM 4510 O O . ILE B 1 208 ? 3.133 -1.104 -22.328 1 98.56 208 ILE B O 1
ATOM 4514 N N . LEU B 1 209 ? 3.336 -2.141 -24.312 1 98.25 209 LEU B N 1
ATOM 4515 C CA . LEU B 1 209 ? 4.609 -1.511 -24.641 1 98.25 209 LEU B CA 1
ATOM 4516 C C . LEU B 1 209 ? 4.461 0.006 -24.719 1 98.25 209 LEU B C 1
ATOM 4518 O O . LEU B 1 209 ? 5.195 0.74 -24.047 1 98.25 209 LEU B O 1
ATOM 4522 N N . ALA B 1 210 ? 3.453 0.444 -25.422 1 97.88 210 ALA B N 1
ATOM 4523 C CA . ALA B 1 210 ? 3.223 1.875 -25.609 1 97.88 210 ALA B CA 1
ATOM 4524 C C . ALA B 1 210 ? 2.941 2.555 -24.266 1 97.88 210 ALA B C 1
ATOM 4526 O O . ALA B 1 210 ? 3.434 3.656 -24.016 1 97.88 210 ALA B O 1
ATOM 4527 N N . GLY B 1 211 ? 2.195 1.891 -23.453 1 96.81 211 GLY B N 1
ATOM 4528 C CA . GLY B 1 211 ? 1.85 2.434 -22.141 1 96.81 211 GLY B CA 1
ATOM 4529 C C . GLY B 1 211 ? 3.053 2.619 -21.234 1 96.81 211 GLY B C 1
ATOM 4530 O O . GLY B 1 211 ? 3.02 3.432 -20.312 1 96.81 211 GLY B O 1
ATOM 4531 N N . ALA B 1 212 ? 4.086 1.88 -21.516 1 96.94 212 ALA B N 1
ATOM 4532 C CA . ALA B 1 212 ? 5.309 1.966 -20.734 1 96.94 212 ALA B CA 1
ATOM 4533 C C . ALA B 1 212 ? 6.328 2.889 -21.391 1 96.94 212 ALA B C 1
ATOM 4535 O O . ALA B 1 212 ? 7.473 2.99 -20.938 1 96.94 212 ALA B O 1
ATOM 4536 N N . GLY B 1 213 ? 5.938 3.537 -22.516 1 96.56 213 GLY B N 1
ATOM 4537 C CA . GLY B 1 213 ? 6.824 4.445 -23.219 1 96.56 213 GLY B CA 1
ATOM 4538 C C . GLY B 1 213 ? 7.734 3.74 -24.203 1 96.56 213 GLY B C 1
ATOM 4539 O O . GLY B 1 213 ? 8.742 4.301 -24.641 1 96.56 213 GLY B O 1
ATOM 4540 N N . LEU B 1 214 ? 7.434 2.492 -24.516 1 97.44 214 LEU B N 1
ATOM 4541 C CA . LEU B 1 214 ? 8.211 1.712 -25.469 1 97.44 214 LEU B CA 1
ATOM 4542 C C . LEU B 1 214 ? 7.508 1.649 -26.812 1 97.44 214 LEU B C 1
ATOM 4544 O O . LEU B 1 214 ? 6.352 1.222 -26.906 1 97.44 214 LEU B O 1
ATOM 4548 N N . ASP B 1 215 ? 8.195 2.012 -27.875 1 96.75 215 ASP B N 1
ATOM 4549 C CA . ASP B 1 215 ? 7.645 2.006 -29.219 1 96.75 215 ASP B CA 1
ATOM 4550 C C . ASP B 1 215 ? 7.465 0.579 -29.734 1 96.75 215 ASP B C 1
ATOM 4552 O O . ASP B 1 215 ? 8.445 -0.14 -29.953 1 96.75 215 ASP B O 1
ATOM 4556 N N . PRO B 1 216 ? 6.258 0.223 -29.984 1 96.44 216 PRO B N 1
ATOM 4557 C CA . PRO B 1 216 ? 6.023 -1.143 -30.469 1 96.44 216 PRO B CA 1
ATOM 4558 C C . PRO B 1 216 ? 6.676 -1.412 -31.828 1 96.44 216 PRO B C 1
ATOM 4560 O O . PRO B 1 216 ? 6.77 -2.566 -32.25 1 96.44 216 PRO B O 1
ATOM 4563 N N . GLY B 1 217 ? 7.078 -0.405 -32.5 1 96.5 217 GLY B N 1
ATOM 4564 C CA . GLY B 1 217 ? 7.844 -0.569 -33.719 1 96.5 217 GLY B CA 1
ATOM 4565 C C . GLY B 1 217 ? 9.297 -0.906 -33.469 1 96.5 217 GLY B C 1
ATOM 4566 O O . GLY B 1 217 ? 10.023 -1.271 -34.406 1 96.5 217 GLY B O 1
ATOM 4567 N N . ARG B 1 218 ? 9.664 -0.822 -32.219 1 96.06 218 ARG B N 1
ATOM 4568 C CA . ARG B 1 218 ? 11.07 -1.041 -31.891 1 96.06 218 ARG B CA 1
ATOM 4569 C C . ARG B 1 218 ? 11.219 -2.121 -30.828 1 96.06 218 ARG B C 1
ATOM 4571 O O . ARG B 1 218 ? 12.312 -2.662 -30.641 1 96.06 218 ARG B O 1
ATOM 4578 N N . TRP B 1 219 ? 10.172 -2.346 -30.125 1 97.38 219 TRP B N 1
ATOM 4579 C CA . TRP B 1 219 ? 10.227 -3.281 -29 1 97.38 219 TRP B CA 1
ATOM 4580 C C . TRP B 1 219 ? 9.219 -4.414 -29.188 1 97.38 219 TRP B C 1
ATOM 4582 O O . TRP B 1 219 ? 8.148 -4.215 -29.766 1 97.38 219 TRP B O 1
ATOM 4592 N N . SER B 1 220 ? 9.531 -5.566 -28.75 1 98.06 220 SER B N 1
ATOM 4593 C CA . SER B 1 220 ? 8.664 -6.738 -28.719 1 98.06 220 SER B CA 1
ATOM 4594 C C . SER B 1 220 ? 9.109 -7.73 -27.656 1 98.06 220 SER B C 1
ATOM 4596 O O . SER B 1 220 ? 10.164 -7.562 -27.047 1 98.06 220 SER B O 1
ATOM 4598 N N . GLY B 1 221 ? 8.227 -8.727 -27.391 1 98.31 221 GLY B N 1
ATOM 4599 C CA . GLY B 1 221 ? 8.641 -9.711 -26.406 1 98.31 221 GLY B CA 1
ATOM 4600 C C . GLY B 1 221 ? 7.57 -10.75 -26.125 1 98.31 221 GLY B C 1
ATOM 4601 O O . GLY B 1 221 ? 6.488 -10.711 -26.703 1 98.31 221 GLY B O 1
ATOM 4602 N N . THR B 1 222 ? 7.918 -11.727 -25.328 1 98.56 222 THR B N 1
ATOM 4603 C CA . THR B 1 222 ? 7.02 -12.773 -24.859 1 98.56 222 THR B CA 1
ATOM 4604 C C . THR B 1 222 ? 6.695 -12.586 -23.375 1 98.56 222 THR B C 1
ATOM 4606 O O . THR B 1 222 ? 7.492 -12.016 -22.625 1 98.56 222 THR B O 1
ATOM 4609 N N . ALA B 1 223 ? 5.523 -12.945 -23.031 1 98.75 223 ALA B N 1
ATOM 4610 C CA . ALA B 1 223 ? 5.039 -12.906 -21.641 1 98.75 223 ALA B CA 1
ATOM 4611 C C . ALA B 1 223 ? 4.5 -14.266 -21.219 1 98.75 223 ALA B C 1
ATOM 4613 O O . ALA B 1 223 ? 3.707 -14.883 -21.938 1 98.75 223 ALA B O 1
ATOM 4614 N N . LEU B 1 224 ? 4.93 -14.719 -20.078 1 98.56 224 LEU B N 1
ATOM 4615 C CA . LEU B 1 224 ? 4.43 -15.984 -19.531 1 98.56 224 LEU B CA 1
ATOM 4616 C C . LEU B 1 224 ? 4.23 -15.891 -18.031 1 98.56 224 LEU B C 1
ATOM 4618 O O . LEU B 1 224 ? 5.09 -15.367 -17.312 1 98.56 224 LEU B O 1
ATOM 4622 N N . GLY B 1 225 ? 3.045 -16.328 -17.531 1 98.25 225 GLY B N 1
ATOM 4623 C CA . GLY B 1 225 ? 2.717 -16.422 -16.125 1 98.25 225 GLY B CA 1
ATOM 4624 C C . GLY B 1 225 ? 2.426 -17.859 -15.688 1 98.25 225 GLY B C 1
ATOM 4625 O O . GLY B 1 225 ? 1.768 -18.609 -16.406 1 98.25 225 GLY B O 1
ATOM 4626 N N . LEU B 1 226 ? 2.93 -18.203 -14.57 1 97.31 226 LEU B N 1
ATOM 4627 C CA . LEU B 1 226 ? 2.633 -19.531 -14.07 1 97.31 226 LEU B CA 1
ATOM 4628 C C . LEU B 1 226 ? 2.58 -19.547 -12.547 1 97.31 226 LEU B C 1
ATOM 4630 O O . LEU B 1 226 ? 3.166 -18.688 -11.891 1 97.31 226 LEU B O 1
ATOM 4634 N N . GLY B 1 227 ? 1.842 -20.484 -12.008 1 97.25 227 GLY B N 1
ATOM 4635 C CA . GLY B 1 227 ? 1.848 -20.75 -10.578 1 97.25 227 GLY B CA 1
ATOM 4636 C C . GLY B 1 227 ? 3.037 -21.578 -10.125 1 97.25 227 GLY B C 1
ATOM 4637 O O . GLY B 1 227 ? 3.184 -22.734 -10.531 1 97.25 227 GLY B O 1
ATOM 4638 N N . LEU B 1 228 ? 3.828 -21.016 -9.289 1 97.81 228 LEU B N 1
ATOM 4639 C CA . LEU B 1 228 ? 5.035 -21.703 -8.852 1 97.81 228 LEU B CA 1
ATOM 4640 C C . LEU B 1 228 ? 4.688 -22.875 -7.922 1 97.81 228 LEU B C 1
ATOM 4642 O O . LEU B 1 228 ? 5.371 -23.891 -7.926 1 97.81 228 LEU B O 1
ATOM 4646 N N . ASP B 1 229 ? 3.635 -22.656 -7.125 1 97.19 229 ASP B N 1
ATOM 4647 C CA . ASP B 1 229 ? 3.186 -23.734 -6.25 1 97.19 229 ASP B CA 1
ATOM 4648 C C . ASP B 1 229 ? 2.816 -24.984 -7.055 1 97.19 229 ASP B C 1
ATOM 4650 O O . ASP B 1 229 ? 3.342 -26.078 -6.805 1 97.19 229 ASP B O 1
ATOM 4654 N N . ARG B 1 230 ? 2.008 -24.781 -7.977 1 95.38 230 ARG B N 1
ATOM 4655 C CA . ARG B 1 230 ? 1.546 -25.906 -8.797 1 95.38 230 ARG B CA 1
ATOM 4656 C C . ARG B 1 230 ? 2.701 -26.531 -9.57 1 95.38 230 ARG B C 1
ATOM 4658 O O . ARG B 1 230 ? 2.777 -27.75 -9.703 1 95.38 230 ARG B O 1
ATOM 4665 N N . ALA B 1 231 ? 3.525 -25.703 -10.117 1 97.69 231 ALA B N 1
ATOM 4666 C CA . ALA B 1 231 ? 4.676 -26.219 -10.859 1 97.69 231 ALA B CA 1
ATOM 4667 C C . ALA B 1 231 ? 5.535 -27.125 -9.984 1 97.69 231 ALA B C 1
ATOM 4669 O O . ALA B 1 231 ? 5.969 -28.188 -10.422 1 97.69 231 ALA B O 1
ATOM 4670 N N . LEU B 1 232 ? 5.773 -26.656 -8.781 1 97.81 232 LEU B N 1
ATOM 4671 C CA . LEU B 1 232 ? 6.574 -27.469 -7.859 1 97.81 232 LEU B CA 1
ATOM 4672 C C . LEU B 1 232 ? 5.863 -28.766 -7.508 1 97.81 232 LEU B C 1
ATOM 4674 O O . LEU B 1 232 ? 6.488 -29.828 -7.461 1 97.81 232 LEU B O 1
ATOM 4678 N N . MET B 1 233 ? 4.594 -28.656 -7.242 1 96.19 233 MET B N 1
ATOM 4679 C CA . MET B 1 233 ? 3.807 -29.844 -6.93 1 96.19 233 MET B CA 1
ATOM 4680 C C . MET B 1 233 ? 3.881 -30.859 -8.062 1 96.19 233 MET B C 1
ATOM 4682 O O . MET B 1 233 ? 4.062 -32.062 -7.824 1 96.19 233 MET B O 1
ATOM 4686 N N . LEU B 1 234 ? 3.76 -30.391 -9.242 1 95.06 234 LEU B N 1
ATOM 4687 C CA . LEU B 1 234 ? 3.84 -31.25 -10.414 1 95.06 234 LEU B CA 1
ATOM 4688 C C . LEU B 1 234 ? 5.234 -31.859 -10.547 1 95.06 234 LEU B C 1
ATOM 4690 O O . LEU B 1 234 ? 5.371 -33.062 -10.766 1 95.06 234 LEU B O 1
ATOM 4694 N N . ARG B 1 235 ? 6.254 -31.047 -10.406 1 96.5 235 ARG B N 1
ATOM 4695 C CA . ARG B 1 235 ? 7.641 -31.484 -10.562 1 96.5 235 ARG B CA 1
ATOM 4696 C C . ARG B 1 235 ? 7.973 -32.594 -9.578 1 96.5 235 ARG B C 1
ATOM 4698 O O . ARG B 1 235 ? 8.641 -33.562 -9.938 1 96.5 235 ARG B O 1
ATOM 4705 N N . LYS B 1 236 ? 7.504 -32.438 -8.383 1 96.62 236 LYS B N 1
ATOM 4706 C CA . LYS B 1 236 ? 7.895 -33.375 -7.32 1 96.62 236 LYS B CA 1
ATOM 4707 C C . LYS B 1 236 ? 6.824 -34.438 -7.102 1 96.62 236 LYS B C 1
ATOM 4709 O O . LYS B 1 236 ? 7.074 -35.438 -6.441 1 96.62 236 LYS B O 1
ATOM 4714 N N . GLY B 1 237 ? 5.633 -34.156 -7.57 1 94.06 237 GLY B N 1
ATOM 4715 C CA . GLY B 1 237 ? 4.516 -35.031 -7.32 1 94.06 237 GLY B CA 1
ATOM 4716 C C . GLY B 1 237 ? 3.871 -34.844 -5.965 1 94.06 237 GLY B C 1
ATOM 4717 O O . GLY B 1 237 ? 3.473 -35.781 -5.305 1 94.06 237 GLY B O 1
ATOM 4718 N N . ILE B 1 238 ? 3.826 -33.625 -5.5 1 93.62 238 ILE B N 1
ATOM 4719 C CA . ILE B 1 238 ? 3.23 -33.281 -4.211 1 93.62 238 ILE B CA 1
ATOM 4720 C C . ILE B 1 238 ? 1.715 -33.156 -4.359 1 93.62 238 ILE B C 1
ATOM 4722 O O . ILE B 1 238 ? 1.225 -32.344 -5.148 1 93.62 238 ILE B O 1
ATOM 4726 N N . PRO B 1 239 ? 0.917 -33.844 -3.609 1 89.31 239 PRO B N 1
ATOM 4727 C CA . PRO B 1 239 ? -0.521 -33.969 -3.869 1 89.31 239 PRO B CA 1
ATOM 4728 C C . PRO B 1 239 ? -1.323 -32.844 -3.186 1 89.31 239 PRO B C 1
ATOM 4730 O O . PRO B 1 239 ? -2.508 -32.656 -3.477 1 89.31 239 PRO B O 1
ATOM 4733 N N . ASP B 1 240 ? -0.746 -32.188 -2.229 1 89.38 240 ASP B N 1
ATOM 4734 C CA . ASP B 1 240 ? -1.442 -31.219 -1.395 1 89.38 240 ASP B CA 1
ATOM 4735 C C . ASP B 1 240 ? -0.589 -29.969 -1.177 1 89.38 240 ASP B C 1
ATOM 4737 O O . ASP B 1 240 ? 0.539 -30.062 -0.688 1 89.38 240 ASP B O 1
ATOM 4741 N N . ILE B 1 241 ? -1.168 -28.812 -1.521 1 91.56 241 ILE B N 1
ATOM 4742 C CA . ILE B 1 241 ? -0.435 -27.547 -1.518 1 91.56 241 ILE B CA 1
ATOM 4743 C C . ILE B 1 241 ? -0.004 -27.219 -0.093 1 91.56 241 ILE B C 1
ATOM 4745 O O . ILE B 1 241 ? 0.993 -26.516 0.11 1 91.56 241 ILE B O 1
ATOM 4749 N N . ARG B 1 242 ? -0.603 -27.766 0.98 1 88.12 242 ARG B N 1
ATOM 4750 C CA . ARG B 1 242 ? -0.317 -27.453 2.379 1 88.12 242 ARG B CA 1
ATOM 4751 C C . ARG B 1 242 ? 1.062 -27.969 2.779 1 88.12 242 ARG B C 1
ATOM 4753 O O . ARG B 1 242 ? 1.668 -27.469 3.727 1 88.12 242 ARG B O 1
ATOM 4760 N N . TYR B 1 243 ? 1.514 -28.875 2.006 1 90.69 243 TYR B N 1
ATOM 4761 C CA . TYR B 1 243 ? 2.82 -29.453 2.307 1 90.69 243 TYR B CA 1
ATOM 4762 C C . TYR B 1 243 ? 3.934 -28.453 2.051 1 90.69 243 TYR B C 1
ATOM 4764 O O . TYR B 1 243 ? 4.984 -28.5 2.695 1 90.69 243 TYR B O 1
ATOM 4772 N N . LEU B 1 244 ? 3.711 -27.578 1.221 1 95 244 LEU B N 1
ATOM 4773 C CA . LEU B 1 244 ? 4.766 -26.672 0.784 1 95 244 LEU B CA 1
ATOM 4774 C C . LEU B 1 244 ? 5.266 -25.812 1.945 1 95 244 LEU B C 1
ATOM 4776 O O . LEU B 1 244 ? 6.434 -25.422 1.979 1 95 244 LEU B O 1
ATOM 4780 N N . ARG B 1 245 ? 4.359 -25.594 2.953 1 91.94 245 ARG B N 1
ATOM 4781 C CA . ARG B 1 245 ? 4.719 -24.703 4.051 1 91.94 245 ARG B CA 1
ATOM 4782 C C . ARG B 1 245 ? 4.809 -25.469 5.367 1 91.94 245 ARG B C 1
ATOM 4784 O O . ARG B 1 245 ? 4.957 -24.859 6.434 1 91.94 245 ARG B O 1
ATOM 4791 N N . SER B 1 246 ? 4.695 -26.703 5.332 1 87.5 246 SER B N 1
ATOM 4792 C CA . SER B 1 246 ? 4.645 -27.484 6.559 1 87.5 246 SER B CA 1
ATOM 4793 C C . SER B 1 246 ? 5.977 -27.438 7.297 1 87.5 246 SER B C 1
ATOM 4795 O O . SER B 1 246 ? 7.039 -27.562 6.684 1 87.5 246 SER B O 1
ATOM 4797 N N . ALA B 1 247 ? 5.859 -27.328 8.602 1 85.19 247 ALA B N 1
ATOM 4798 C CA . ALA B 1 247 ? 7.07 -27.281 9.422 1 85.19 247 ALA B CA 1
ATOM 4799 C C . ALA B 1 247 ? 7.43 -28.656 9.945 1 85.19 247 ALA B C 1
ATOM 4801 O O . ALA B 1 247 ? 8.438 -28.828 10.633 1 85.19 247 ALA B O 1
ATOM 4802 N N . ASP B 1 248 ? 6.617 -29.609 9.648 1 83.56 248 ASP B N 1
ATOM 4803 C CA . ASP B 1 248 ? 6.953 -30.969 10.039 1 83.56 248 ASP B CA 1
ATOM 4804 C C . ASP B 1 248 ? 8.305 -31.391 9.461 1 83.56 248 ASP B C 1
ATOM 4806 O O . ASP B 1 248 ? 8.523 -31.297 8.25 1 83.56 248 ASP B O 1
ATOM 4810 N N . PRO B 1 249 ? 9.102 -31.922 10.359 1 85.75 249 PRO B N 1
ATOM 4811 C CA . PRO B 1 249 ? 10.461 -32.219 9.891 1 85.75 249 PRO B CA 1
ATOM 4812 C C . PRO B 1 249 ? 10.484 -33.219 8.75 1 85.75 249 PRO B C 1
ATOM 4814 O O . PRO B 1 249 ? 11.328 -33.125 7.852 1 85.75 249 PRO B O 1
ATOM 4817 N N . ARG B 1 250 ? 9.633 -34.25 8.734 1 88.25 250 ARG B N 1
ATOM 4818 C CA . ARG B 1 250 ? 9.586 -35.281 7.695 1 88.25 250 ARG B CA 1
ATOM 4819 C C . ARG B 1 250 ? 9.219 -34.688 6.344 1 88.25 250 ARG B C 1
ATOM 4821 O O . ARG B 1 250 ? 9.656 -35.156 5.297 1 88.25 250 ARG B O 1
ATOM 4828 N N . ILE B 1 251 ? 8.391 -33.594 6.41 1 89.62 251 ILE B N 1
ATOM 4829 C CA . ILE B 1 251 ? 7.922 -32.906 5.211 1 89.62 251 ILE B CA 1
ATOM 4830 C C . ILE B 1 251 ? 8.945 -31.875 4.785 1 89.62 251 ILE B C 1
ATOM 4832 O O . ILE B 1 251 ? 9.359 -31.828 3.627 1 89.62 251 ILE B O 1
ATOM 4836 N N . ALA B 1 252 ? 9.414 -31.078 5.738 1 91.88 252 ALA B N 1
ATOM 4837 C CA . ALA B 1 252 ? 10.336 -29.984 5.488 1 91.88 252 ALA B CA 1
ATOM 4838 C C . ALA B 1 252 ? 11.625 -30.469 4.848 1 91.88 252 ALA B C 1
ATOM 4840 O O . ALA B 1 252 ? 12.203 -29.797 3.996 1 91.88 252 ALA B O 1
ATOM 4841 N N . GLU B 1 253 ? 12.031 -31.594 5.258 1 92.88 253 GLU B N 1
ATOM 4842 C CA . GLU B 1 253 ? 13.258 -32.156 4.715 1 92.88 253 GLU B CA 1
ATOM 4843 C C . GLU B 1 253 ? 13.117 -32.438 3.219 1 92.88 253 GLU B C 1
ATOM 4845 O O . GLU B 1 253 ? 14.078 -32.312 2.465 1 92.88 253 GLU B O 1
ATOM 4850 N N . GLN B 1 254 ? 11.938 -32.844 2.787 1 95.12 254 GLN B N 1
ATOM 4851 C CA . GLN B 1 254 ? 11.703 -33.156 1.386 1 95.12 254 GLN B CA 1
ATOM 4852 C C . GLN B 1 254 ? 11.594 -31.906 0.531 1 95.12 254 GLN B C 1
ATOM 4854 O O . GLN B 1 254 ? 11.586 -31.984 -0.7 1 95.12 254 GLN B O 1
ATOM 4859 N N . LEU B 1 255 ? 11.492 -30.781 1.165 1 97.06 255 LEU B N 1
ATOM 4860 C CA . LEU B 1 255 ? 11.32 -29.516 0.441 1 97.06 255 LEU B CA 1
ATOM 4861 C C . LEU B 1 255 ? 12.641 -28.766 0.34 1 97.06 255 LEU B C 1
ATOM 4863 O O . LEU B 1 255 ? 12.648 -27.547 0.123 1 97.06 255 LEU B O 1
ATOM 4867 N N . ARG B 1 256 ? 13.742 -29.453 0.396 1 94.94 256 ARG B N 1
ATOM 4868 C CA . ARG B 1 256 ? 15.07 -28.859 0.3 1 94.94 256 ARG B CA 1
ATOM 4869 C C . ARG B 1 256 ? 15.641 -29.016 -1.107 1 94.94 256 ARG B C 1
ATOM 4871 O O . ARG B 1 256 ? 16.609 -28.344 -1.47 1 94.94 256 ARG B O 1
ATOM 4878 N N . ASP B 1 257 ? 15.07 -29.906 -1.834 1 96.62 257 ASP B N 1
ATOM 4879 C CA . ASP B 1 257 ? 15.516 -30.109 -3.207 1 96.62 257 ASP B CA 1
ATOM 4880 C C . ASP B 1 257 ? 14.367 -30.609 -4.09 1 96.62 257 ASP B C 1
ATOM 4882 O O . ASP B 1 257 ? 13.211 -30.578 -3.678 1 96.62 257 ASP B O 1
ATOM 4886 N N . LEU B 1 258 ? 14.695 -31.016 -5.312 1 97.44 258 LEU B N 1
ATOM 4887 C CA . LEU B 1 258 ? 13.641 -31.328 -6.273 1 97.44 258 LEU B CA 1
ATOM 4888 C C . LEU B 1 258 ? 13.492 -32.844 -6.434 1 97.44 258 LEU B C 1
ATOM 4890 O O . LEU B 1 258 ? 12.938 -33.312 -7.434 1 97.44 258 LEU B O 1
ATOM 4894 N N . THR B 1 259 ? 14.008 -33.594 -5.43 1 96.62 259 THR B N 1
ATOM 4895 C CA . THR B 1 259 ? 13.789 -35.031 -5.457 1 96.62 259 THR B CA 1
ATOM 4896 C C . THR B 1 259 ? 12.297 -35.344 -5.371 1 96.62 259 THR B C 1
ATOM 4898 O O . THR B 1 259 ? 11.555 -34.688 -4.668 1 96.62 259 THR B O 1
ATOM 4901 N N . PRO B 1 260 ? 11.875 -36.375 -6 1 95.5 260 PRO B N 1
ATOM 4902 C CA . PRO B 1 260 ? 10.453 -36.719 -6.004 1 95.5 260 PRO B CA 1
ATOM 4903 C C . PRO B 1 260 ? 9.883 -36.875 -4.598 1 95.5 260 PRO B C 1
ATOM 4905 O O . PRO B 1 260 ? 10.578 -37.375 -3.707 1 95.5 260 PRO B O 1
ATOM 4908 N N . TRP B 1 261 ? 8.672 -36.562 -4.504 1 95.38 261 TRP B N 1
ATOM 4909 C CA . TRP B 1 261 ? 7.945 -36.594 -3.236 1 95.38 261 TRP B CA 1
ATOM 4910 C C . TRP B 1 261 ? 7.742 -38.031 -2.762 1 95.38 261 TRP B C 1
ATOM 4912 O O . TRP B 1 261 ? 7.375 -38.906 -3.551 1 95.38 261 TRP B O 1
ATOM 4922 N N . ARG B 1 262 ? 8.023 -38.25 -1.561 1 92.06 262 ARG B N 1
ATOM 4923 C CA . ARG B 1 262 ? 7.684 -39.5 -0.875 1 92.06 262 ARG B CA 1
ATOM 4924 C C . ARG B 1 262 ? 6.488 -39.312 0.053 1 92.06 262 ARG B C 1
ATOM 4926 O O . ARG B 1 262 ? 6.547 -38.5 0.984 1 92.06 262 ARG B O 1
ATOM 4933 N N . PRO B 1 263 ? 5.422 -40.031 -0.208 1 87.06 263 PRO B N 1
ATOM 4934 C CA . PRO B 1 263 ? 4.199 -39.812 0.573 1 87.06 263 PRO B CA 1
ATOM 4935 C C . PRO B 1 263 ? 4.422 -39.969 2.074 1 87.06 263 PRO B C 1
ATOM 4937 O O . PRO B 1 263 ? 5.176 -40.844 2.5 1 87.06 263 PRO B O 1
ATOM 4940 N N . VAL B 1 264 ? 3.869 -39 2.771 1 79.81 264 VAL B N 1
ATOM 4941 C CA . VAL B 1 264 ? 3.865 -39.094 4.227 1 79.81 264 VAL B CA 1
ATOM 4942 C C . VAL B 1 264 ? 2.518 -39.625 4.711 1 79.81 264 VAL B C 1
ATOM 4944 O O . VAL B 1 264 ? 1.493 -39.438 4.051 1 79.81 264 VAL B O 1
ATOM 4947 N N . SER B 1 265 ? 2.49 -40.531 5.582 1 67.56 265 SER B N 1
ATOM 4948 C CA . SER B 1 265 ? 1.255 -41.188 6.023 1 67.56 265 SER B CA 1
ATOM 4949 C C . SER B 1 265 ? 0.138 -40.156 6.203 1 67.56 265 SER B C 1
ATOM 4951 O O . SER B 1 265 ? 0.323 -39.125 6.871 1 67.56 265 SER B O 1
ATOM 4953 N N . MET B 1 266 ? -0.866 -40.281 5.355 1 67.12 266 MET B N 1
ATOM 4954 C CA . MET B 1 266 ? -2.047 -39.438 5.449 1 67.12 266 MET B CA 1
ATOM 4955 C C . MET B 1 266 ? -3.018 -39.969 6.504 1 67.12 266 MET B C 1
ATOM 4957 O O . MET B 1 266 ? -3.367 -41.156 6.496 1 67.12 266 MET B O 1
ATOM 4961 N N . LEU B 1 267 ? -3.35 -39.125 7.418 1 72.69 267 LEU B N 1
ATOM 4962 C CA . LEU B 1 267 ? -4.316 -39.5 8.445 1 72.69 267 LEU B CA 1
ATOM 4963 C C . LEU B 1 267 ? -5.738 -39.438 7.902 1 72.69 267 LEU B C 1
ATOM 4965 O O . LEU B 1 267 ? -6.012 -38.75 6.93 1 72.69 267 LEU B O 1
ATOM 4969 N N . PRO B 1 268 ? -6.648 -40.25 8.352 1 80.31 268 PRO B N 1
ATOM 4970 C CA . PRO B 1 268 ? -8.031 -40.219 7.879 1 80.31 268 PRO B CA 1
ATOM 4971 C C . PRO B 1 268 ? -8.711 -38.844 8.117 1 80.31 268 PRO B C 1
ATOM 4973 O O . PRO B 1 268 ? -8.438 -38.188 9.125 1 80.31 268 PRO B O 1
ATOM 4976 N N . PRO B 1 269 ? -9.57 -38.531 7.156 1 86.81 269 PRO B N 1
ATOM 4977 C CA . PRO B 1 269 ? -10.281 -37.281 7.32 1 86.81 269 PRO B CA 1
ATOM 4978 C C . PRO B 1 269 ? -11.461 -37.375 8.273 1 86.81 269 PRO B C 1
ATOM 4980 O O . PRO B 1 269 ? -12.008 -38.469 8.469 1 86.81 269 PRO B O 1
ATOM 4983 N N . ILE B 1 270 ? -11.766 -36.281 8.875 1 87.44 270 ILE B N 1
ATOM 4984 C CA . ILE B 1 270 ? -13 -36.094 9.633 1 87.44 270 ILE B CA 1
ATOM 4985 C C . ILE B 1 270 ? -13.906 -35.094 8.93 1 87.44 270 ILE B C 1
ATOM 4987 O O . ILE B 1 270 ? -13.484 -33.969 8.641 1 87.44 270 ILE B O 1
ATOM 4991 N N . ARG B 1 271 ? -15.102 -35.594 8.656 1 91.75 271 ARG B N 1
ATOM 4992 C CA . ARG B 1 271 ? -16.047 -34.719 7.949 1 91.75 271 ARG B CA 1
ATOM 4993 C C . ARG B 1 271 ? -17.062 -34.125 8.914 1 91.75 271 ARG B C 1
ATOM 4995 O O . ARG B 1 271 ? -17.547 -34.781 9.812 1 91.75 271 ARG B O 1
ATOM 5002 N N . ARG B 1 272 ? -17.266 -32.812 8.711 1 90.88 272 ARG B N 1
ATOM 5003 C CA . ARG B 1 272 ? -18.328 -32.094 9.43 1 90.88 272 ARG B CA 1
ATOM 5004 C C . ARG B 1 272 ? -19.172 -31.266 8.477 1 90.88 272 ARG B C 1
ATOM 5006 O O . ARG B 1 272 ? -18.641 -30.406 7.766 1 90.88 272 ARG B O 1
ATOM 5013 N N . ASP B 1 273 ? -20.438 -31.438 8.5 1 91.75 273 ASP B N 1
ATOM 5014 C CA . ASP B 1 273 ? -21.344 -30.641 7.691 1 91.75 273 ASP B CA 1
ATOM 5015 C C . ASP B 1 273 ? -22.047 -29.578 8.539 1 91.75 273 ASP B C 1
ATOM 5017 O O . ASP B 1 273 ? -22.594 -29.891 9.594 1 91.75 273 ASP B O 1
ATOM 5021 N N . LEU B 1 274 ? -22.016 -28.375 8.055 1 91.38 274 LEU B N 1
ATOM 5022 C CA . LEU B 1 274 ? -22.625 -27.25 8.75 1 91.38 274 LEU B CA 1
ATOM 5023 C C . LEU B 1 274 ? -23.844 -26.734 7.984 1 91.38 274 LEU B C 1
ATOM 5025 O O . LEU B 1 274 ? -23.766 -26.469 6.781 1 91.38 274 LEU B O 1
ATOM 5029 N N . SER B 1 275 ? -24.859 -26.625 8.695 1 91.81 275 SER B N 1
ATOM 5030 C CA . SER B 1 275 ? -26 -25.906 8.156 1 91.81 275 SER B CA 1
ATOM 5031 C C . SER B 1 275 ? -26 -24.438 8.609 1 91.81 275 SER B C 1
ATOM 5033 O O . SER B 1 275 ? -26.219 -24.156 9.789 1 91.81 275 SER B O 1
ATOM 5035 N N . VAL B 1 276 ? -25.766 -23.547 7.664 1 93.56 276 VAL B N 1
ATOM 5036 C CA . VAL B 1 276 ? -25.578 -22.156 8.039 1 93.56 276 VAL B CA 1
ATOM 5037 C C . VAL B 1 276 ? -26.516 -21.266 7.238 1 93.56 276 VAL B C 1
ATOM 5039 O O . VAL B 1 276 ? -27 -21.656 6.176 1 93.56 276 VAL B O 1
ATOM 5042 N N . VAL B 1 277 ? -26.781 -20.156 7.828 1 93.75 277 VAL B N 1
ATOM 5043 C CA . VAL B 1 277 ? -27.438 -19.078 7.102 1 93.75 277 VAL B CA 1
ATOM 5044 C C . VAL B 1 277 ? -26.391 -18.094 6.59 1 93.75 277 VAL B C 1
ATOM 5046 O O . VAL B 1 277 ? -25.547 -17.609 7.359 1 93.75 277 VAL B O 1
ATOM 5049 N N . ILE B 1 278 ? -26.359 -17.828 5.25 1 92.06 278 ILE B N 1
ATOM 5050 C CA . ILE B 1 278 ? -25.422 -16.906 4.645 1 92.06 278 ILE B CA 1
ATOM 5051 C C . ILE B 1 278 ? -26.172 -15.914 3.754 1 92.06 278 ILE B C 1
ATOM 5053 O O . ILE B 1 278 ? -27.359 -16.078 3.492 1 92.06 278 ILE B O 1
ATOM 5057 N N . ALA B 1 279 ? -25.531 -14.844 3.387 1 90.25 279 ALA B N 1
ATOM 5058 C CA . ALA B 1 279 ? -26.125 -13.953 2.395 1 90.25 279 ALA B CA 1
ATOM 5059 C C . ALA B 1 279 ? -26.297 -14.664 1.053 1 90.25 279 ALA B C 1
ATOM 5061 O O . ALA B 1 279 ? -25.453 -15.477 0.669 1 90.25 279 ALA B O 1
ATOM 5062 N N . ASP B 1 280 ? -27.266 -14.336 0.313 1 89 280 ASP B N 1
ATOM 5063 C CA . ASP B 1 280 ? -27.609 -15 -0.939 1 89 280 ASP B CA 1
ATOM 5064 C C . ASP B 1 280 ? -26.484 -14.867 -1.963 1 89 280 ASP B C 1
ATOM 5066 O O . ASP B 1 280 ? -26.297 -15.75 -2.801 1 89 280 ASP B O 1
ATOM 5070 N N . HIS B 1 281 ? -25.734 -13.852 -1.854 1 83.56 281 HIS B N 1
ATOM 5071 C CA . HIS B 1 281 ? -24.734 -13.586 -2.881 1 83.56 281 HIS B CA 1
ATOM 5072 C C . HIS B 1 281 ? -23.359 -14.062 -2.443 1 83.56 281 HIS B C 1
ATOM 5074 O O . HIS B 1 281 ? -22.375 -13.875 -3.164 1 83.56 281 HIS B O 1
ATOM 5080 N N . THR B 1 282 ? -23.281 -14.75 -1.366 1 85 282 THR B N 1
ATOM 5081 C CA . THR B 1 282 ? -21.984 -15.234 -0.88 1 85 282 THR B CA 1
ATOM 5082 C C . THR B 1 282 ? -21.453 -16.344 -1.789 1 85 282 THR B C 1
ATOM 5084 O O . THR B 1 282 ? -22.125 -17.328 -2.045 1 85 282 THR B O 1
ATOM 5087 N N . ASP B 1 283 ? -20.281 -16.125 -2.289 1 84 283 ASP B N 1
ATOM 5088 C CA . ASP B 1 283 ? -19.703 -17.172 -3.129 1 84 283 ASP B CA 1
ATOM 5089 C C . ASP B 1 283 ? -18.672 -17.984 -2.348 1 84 283 ASP B C 1
ATOM 5091 O O . ASP B 1 283 ? -18.391 -17.688 -1.189 1 84 283 ASP B O 1
ATOM 5095 N N . ASP B 1 284 ? -18.203 -18.984 -2.975 1 82.88 284 ASP B N 1
ATOM 5096 C CA . ASP B 1 284 ? -17.312 -19.938 -2.318 1 82.88 284 ASP B CA 1
ATOM 5097 C C . ASP B 1 284 ? -15.977 -19.281 -1.952 1 82.88 284 ASP B C 1
ATOM 5099 O O . ASP B 1 284 ? -15.383 -19.609 -0.926 1 82.88 284 ASP B O 1
ATOM 5103 N N . GLU B 1 285 ? -15.539 -18.359 -2.701 1 80.25 285 GLU B N 1
ATOM 5104 C CA . GLU B 1 285 ? -14.273 -17.672 -2.461 1 80.25 285 GLU B CA 1
ATOM 5105 C C . GLU B 1 285 ? -14.352 -16.812 -1.201 1 80.25 285 GLU B C 1
ATOM 5107 O O . GLU B 1 285 ? -13.43 -16.812 -0.386 1 80.25 285 GLU B O 1
ATOM 5112 N N . THR B 1 286 ? -15.453 -16.125 -1.069 1 81.81 286 THR B N 1
ATOM 5113 C CA . THR B 1 286 ? -15.656 -15.289 0.11 1 81.81 286 THR B CA 1
ATOM 5114 C C . THR B 1 286 ? -15.758 -16.141 1.369 1 81.81 286 THR B C 1
ATOM 5116 O O . THR B 1 286 ? -15.219 -15.781 2.418 1 81.81 286 THR B O 1
ATOM 5119 N N . LEU B 1 287 ? -16.406 -17.25 1.189 1 83 287 LEU B N 1
ATOM 5120 C CA . LEU B 1 287 ? -16.516 -18.172 2.316 1 83 287 LEU B CA 1
ATOM 5121 C C . LEU B 1 287 ? -15.148 -18.719 2.711 1 83 287 LEU B C 1
ATOM 5123 O O . LEU B 1 287 ? -14.812 -18.781 3.896 1 83 287 LEU B O 1
ATOM 5127 N N . GLY B 1 288 ? -14.438 -19.156 1.726 1 82.62 288 GLY B N 1
ATOM 5128 C CA . GLY B 1 288 ? -13.094 -19.625 1.985 1 82.62 288 GLY B CA 1
ATOM 5129 C C . GLY B 1 288 ? -12.219 -18.609 2.689 1 82.62 288 GLY B C 1
ATOM 5130 O O . GLY B 1 288 ? -11.484 -18.938 3.619 1 82.62 288 GLY B O 1
ATOM 5131 N N . ASP B 1 289 ? -12.344 -17.422 2.326 1 84.44 289 ASP B N 1
ATOM 5132 C CA . ASP B 1 289 ? -11.57 -16.344 2.928 1 84.44 289 ASP B CA 1
ATOM 5133 C C . ASP B 1 289 ? -11.961 -16.141 4.387 1 84.44 289 ASP B C 1
ATOM 5135 O O . ASP B 1 289 ? -11.102 -15.891 5.238 1 84.44 289 ASP B O 1
ATOM 5139 N N . THR B 1 290 ? -13.258 -16.156 4.621 1 83.69 290 THR B N 1
ATOM 5140 C CA . THR B 1 290 ? -13.742 -16.016 5.988 1 83.69 290 THR B CA 1
ATOM 5141 C C . THR B 1 290 ? -13.172 -17.109 6.883 1 83.69 290 THR B C 1
ATOM 5143 O O . THR B 1 290 ? -12.711 -16.828 7.992 1 83.69 290 THR B O 1
ATOM 5146 N N . VAL B 1 291 ? -13.156 -18.25 6.324 1 85.69 291 VAL B N 1
ATOM 5147 C CA . VAL B 1 291 ? -12.648 -19.391 7.074 1 85.69 291 VAL B CA 1
ATOM 5148 C C . VAL B 1 291 ? -11.156 -19.219 7.344 1 85.69 291 VAL B C 1
ATOM 5150 O O . VAL B 1 291 ? -10.688 -19.453 8.461 1 85.69 291 VAL B O 1
ATOM 5153 N N . ARG B 1 292 ? -10.453 -18.75 6.387 1 82.38 292 ARG B N 1
ATOM 5154 C CA . ARG B 1 292 ? -9.016 -18.531 6.543 1 82.38 292 ARG B CA 1
ATOM 5155 C C . ARG B 1 292 ? -8.742 -17.484 7.617 1 82.38 292 ARG B C 1
ATOM 5157 O O . ARG B 1 292 ? -7.828 -17.656 8.43 1 82.38 292 ARG B O 1
ATOM 5164 N N . LYS B 1 293 ? -9.508 -16.5 7.602 1 80.81 293 LYS B N 1
ATOM 5165 C CA . LYS B 1 293 ? -9.312 -15.391 8.531 1 80.81 293 LYS B CA 1
ATOM 5166 C C . LYS B 1 293 ? -9.492 -15.844 9.977 1 80.81 293 LYS B C 1
ATOM 5168 O O . LYS B 1 293 ? -8.766 -15.406 10.867 1 80.81 293 LYS B O 1
ATOM 5173 N N . VAL B 1 294 ? -10.375 -16.75 10.164 1 83.75 294 VAL B N 1
ATOM 5174 C CA . VAL B 1 294 ? -10.727 -17.078 11.539 1 83.75 294 VAL B CA 1
ATOM 5175 C C . VAL B 1 294 ? -9.82 -18.203 12.047 1 83.75 294 VAL B C 1
ATOM 5177 O O . VAL B 1 294 ? -9.492 -18.25 13.234 1 83.75 294 VAL B O 1
ATOM 5180 N N . LEU B 1 295 ? -9.367 -19.062 11.25 1 84.75 295 LEU B N 1
ATOM 5181 C CA . LEU B 1 295 ? -8.609 -20.219 11.711 1 84.75 295 LEU B CA 1
ATOM 5182 C C . LEU B 1 295 ? -7.121 -19.906 11.766 1 84.75 295 LEU B C 1
ATOM 5184 O O . LEU B 1 295 ? -6.367 -20.594 12.461 1 84.75 295 LEU B O 1
ATOM 5188 N N . HIS B 1 296 ? -6.758 -18.984 11.125 1 78.12 296 HIS B N 1
ATOM 5189 C CA . HIS B 1 296 ? -5.375 -18.516 11.133 1 78.12 296 HIS B CA 1
ATOM 5190 C C . HIS B 1 296 ? -4.398 -19.688 11.094 1 78.12 296 HIS B C 1
ATOM 5192 O O . HIS B 1 296 ? -4.289 -20.375 10.078 1 78.12 296 HIS B O 1
ATOM 5198 N N . ASP B 1 297 ? -3.838 -20.094 12.312 1 72.56 297 ASP B N 1
ATOM 5199 C CA . ASP B 1 297 ? -2.773 -21.078 12.422 1 72.56 297 ASP B CA 1
ATOM 5200 C C . ASP B 1 297 ? -3.33 -22.5 12.297 1 72.56 297 ASP B C 1
ATOM 5202 O O . ASP B 1 297 ? -2.582 -23.453 12.055 1 72.56 297 ASP B O 1
ATOM 5206 N N . ARG B 1 298 ? -4.617 -22.547 12.336 1 77.81 298 ARG B N 1
ATOM 5207 C CA . ARG B 1 298 ? -5.215 -23.875 12.289 1 77.81 298 ARG B CA 1
ATOM 5208 C C . ARG B 1 298 ? -5.727 -24.188 10.883 1 77.81 298 ARG B C 1
ATOM 5210 O O . ARG B 1 298 ? -6.406 -25.188 10.68 1 77.81 298 ARG B O 1
ATOM 5217 N N . LEU B 1 299 ? -5.344 -23.391 10.031 1 78.12 299 LEU B N 1
ATOM 5218 C CA . LEU B 1 299 ? -5.816 -23.609 8.664 1 78.12 299 LEU B CA 1
ATOM 5219 C C . LEU B 1 299 ? -5.234 -24.891 8.086 1 78.12 299 LEU B C 1
ATOM 5221 O O . LEU B 1 299 ? -5.859 -25.531 7.234 1 78.12 299 LEU B O 1
ATOM 5225 N N . ASP B 1 300 ? -4.18 -25.312 8.625 1 78.62 300 ASP B N 1
ATOM 5226 C CA . ASP B 1 300 ? -3.506 -26.516 8.141 1 78.62 300 ASP B CA 1
ATOM 5227 C C . ASP B 1 300 ? -4.297 -27.766 8.5 1 78.62 300 ASP B C 1
ATOM 5229 O O . ASP B 1 300 ? -4.039 -28.844 7.957 1 78.62 300 ASP B O 1
ATOM 5233 N N . ASP B 1 301 ? -5.238 -27.578 9.336 1 83.38 301 ASP B N 1
ATOM 5234 C CA . ASP B 1 301 ? -6.047 -28.719 9.75 1 83.38 301 ASP B CA 1
ATOM 5235 C C . ASP B 1 301 ? -7.18 -28.969 8.766 1 83.38 301 ASP B C 1
ATOM 5237 O O . ASP B 1 301 ? -7.797 -30.047 8.789 1 83.38 301 ASP B O 1
ATOM 5241 N N . ILE B 1 302 ? -7.363 -28.016 7.863 1 83.38 302 ILE B N 1
ATOM 5242 C CA . ILE B 1 302 ? -8.516 -28.109 6.973 1 83.38 302 ILE B CA 1
ATOM 5243 C C . ILE B 1 302 ? -8.055 -28.484 5.57 1 83.38 302 ILE B C 1
ATOM 5245 O O . ILE B 1 302 ? -7.215 -27.812 4.977 1 83.38 302 ILE B O 1
ATOM 5249 N N . GLU B 1 303 ? -8.602 -29.5 5.129 1 83.5 303 GLU B N 1
ATOM 5250 C CA . GLU B 1 303 ? -8.305 -29.922 3.764 1 83.5 303 GLU B CA 1
ATOM 5251 C C . GLU B 1 303 ? -9.18 -29.188 2.754 1 83.5 303 GLU B C 1
ATOM 5253 O O . GLU B 1 303 ? -8.695 -28.766 1.699 1 83.5 303 GLU B O 1
ATOM 5258 N N . SER B 1 304 ? -10.508 -28.984 3.174 1 88.75 304 SER B N 1
ATOM 5259 C CA . SER B 1 304 ? -11.367 -28.297 2.219 1 88.75 304 SER B CA 1
ATOM 5260 C C . SER B 1 304 ? -12.609 -27.719 2.9 1 88.75 304 SER B C 1
ATOM 5262 O O . SER B 1 304 ? -13 -28.188 3.975 1 88.75 304 SER B O 1
ATOM 5264 N N . VAL B 1 305 ? -13.086 -26.719 2.311 1 87.5 305 VAL B N 1
ATOM 5265 C CA . VAL B 1 305 ? -14.375 -26.109 2.627 1 87.5 305 VAL B CA 1
ATOM 5266 C C . VAL B 1 305 ? -15.219 -26 1.359 1 87.5 305 VAL B C 1
ATOM 5268 O O . VAL B 1 305 ? -14.867 -25.25 0.439 1 87.5 305 VAL B O 1
ATOM 5271 N N . LEU B 1 306 ? -16.344 -26.75 1.363 1 86.38 306 LEU B N 1
ATOM 5272 C CA . LEU B 1 306 ? -17.156 -26.797 0.146 1 86.38 306 LEU B CA 1
ATOM 5273 C C . LEU B 1 306 ? -18.625 -26.562 0.458 1 86.38 306 LEU B C 1
ATOM 5275 O O . LEU B 1 306 ? -19.156 -27.125 1.414 1 86.38 306 LEU B O 1
ATOM 5279 N N . VAL B 1 307 ? -19.219 -25.719 -0.335 1 87.12 307 VAL B N 1
ATOM 5280 C CA . VAL B 1 307 ? -20.672 -25.609 -0.247 1 87.12 307 VAL B CA 1
ATOM 5281 C C . VAL B 1 307 ? -21.328 -26.703 -1.067 1 87.12 307 VAL B C 1
ATOM 5283 O O . VAL B 1 307 ? -21.188 -26.75 -2.291 1 87.12 307 VAL B O 1
ATOM 5286 N N . THR B 1 308 ? -22.047 -27.531 -0.408 1 89.38 308 THR B N 1
ATOM 5287 C CA . THR B 1 308 ? -22.594 -28.703 -1.086 1 89.38 308 THR B CA 1
ATOM 5288 C C . THR B 1 308 ? -24.047 -28.484 -1.47 1 89.38 308 THR B C 1
ATOM 5290 O O . THR B 1 308 ? -24.578 -29.172 -2.348 1 89.38 308 THR B O 1
ATOM 5293 N N . ALA B 1 309 ? -24.641 -27.578 -0.77 1 89.69 309 ALA B N 1
ATOM 5294 C CA . ALA B 1 309 ? -26.016 -27.219 -1.085 1 89.69 309 ALA B CA 1
ATOM 5295 C C . ALA B 1 309 ? -26.328 -25.781 -0.671 1 89.69 309 ALA B C 1
ATOM 5297 O O . ALA B 1 309 ? -25.719 -25.25 0.259 1 89.69 309 ALA B O 1
ATOM 5298 N N . ARG B 1 310 ? -27.219 -25.234 -1.478 1 92.06 310 ARG B N 1
ATOM 5299 C CA . ARG B 1 310 ? -27.688 -23.875 -1.2 1 92.06 310 ARG B CA 1
ATOM 5300 C C . ARG B 1 310 ? -29.156 -23.719 -1.548 1 92.06 310 ARG B C 1
ATOM 5302 O O . ARG B 1 310 ? -29.594 -24.078 -2.643 1 92.06 310 ARG B O 1
ATOM 5309 N N . THR B 1 311 ? -29.906 -23.172 -0.566 1 92.75 311 THR B N 1
ATOM 5310 C CA . THR B 1 311 ? -31.328 -22.938 -0.793 1 92.75 311 THR B CA 1
ATOM 5311 C C . THR B 1 311 ? -31.719 -21.516 -0.371 1 92.75 311 THR B C 1
ATOM 5313 O O . THR B 1 311 ? -31.719 -21.203 0.819 1 92.75 311 THR B O 1
ATOM 5316 N N . PRO B 1 312 ? -32.125 -20.719 -1.343 1 93.19 312 PRO B N 1
ATOM 5317 C CA . PRO B 1 312 ? -32.531 -19.359 -1.004 1 93.19 312 PRO B CA 1
ATOM 5318 C C . PRO B 1 312 ? -33.781 -19.312 -0.147 1 93.19 312 PRO B C 1
ATOM 5320 O O . PRO B 1 312 ? -34.562 -20.266 -0.139 1 93.19 312 PRO B O 1
ATOM 5323 N N . TRP B 1 313 ? -33.906 -18.219 0.519 1 92.38 313 TRP B N 1
ATOM 5324 C CA . TRP B 1 313 ? -35.031 -18 1.445 1 92.38 313 TRP B CA 1
ATOM 5325 C C . TRP B 1 313 ? -36.344 -18.359 0.792 1 92.38 313 TRP B C 1
ATOM 5327 O O . TRP B 1 313 ? -37.188 -19.047 1.399 1 92.38 313 TRP B O 1
ATOM 5337 N N . ASP B 1 314 ? -36.531 -17.984 -0.441 1 93 314 ASP B N 1
ATOM 5338 C CA . ASP B 1 314 ? -37.844 -18.078 -1.105 1 93 314 ASP B CA 1
ATOM 5339 C C . ASP B 1 314 ? -38.125 -19.516 -1.524 1 93 314 ASP B C 1
ATOM 5341 O O . ASP B 1 314 ? -39.281 -19.859 -1.854 1 93 314 ASP B O 1
ATOM 5345 N N . ARG B 1 315 ? -37.188 -20.375 -1.513 1 94.38 315 ARG B N 1
ATOM 5346 C CA . ARG B 1 315 ? -37.375 -21.75 -1.925 1 94.38 315 ARG B CA 1
ATOM 5347 C C . ARG B 1 315 ? -37.438 -22.688 -0.714 1 94.38 315 ARG B C 1
ATOM 5349 O O . ARG B 1 315 ? -37.625 -23.891 -0.861 1 94.38 315 ARG B O 1
ATOM 5356 N N . LEU B 1 316 ? -37.25 -22.156 0.421 1 92.19 316 LEU B N 1
ATOM 5357 C CA . LEU B 1 316 ? -37.312 -22.953 1.642 1 92.19 316 LEU B CA 1
ATOM 5358 C C . LEU B 1 316 ? -38.781 -23.094 2.104 1 92.19 316 LEU B C 1
ATOM 5360 O O . LEU B 1 316 ? -39.562 -22.156 1.995 1 92.19 316 LEU B O 1
ATOM 5364 N N . PRO B 1 317 ? -39.094 -24.281 2.627 1 92.38 317 PRO B N 1
ATOM 5365 C CA . PRO B 1 317 ? -40.406 -24.406 3.258 1 92.38 317 PRO B CA 1
ATOM 5366 C C . PRO B 1 317 ? -40.594 -23.453 4.434 1 92.38 317 PRO B C 1
ATOM 5368 O O . PRO B 1 317 ? -39.625 -23.094 5.109 1 92.38 317 PRO B O 1
ATOM 5371 N N . GLY B 1 318 ? -41.812 -23.016 4.668 1 92.56 318 GLY B N 1
ATOM 5372 C CA . GLY B 1 318 ? -42.156 -22.094 5.746 1 92.56 318 GLY B CA 1
ATOM 5373 C C . GLY B 1 318 ? -41.594 -22.531 7.094 1 92.56 318 GLY B C 1
ATOM 5374 O O . GLY B 1 318 ? -41.062 -21.734 7.848 1 92.56 318 GLY B O 1
ATOM 5375 N N . SER B 1 319 ? -41.656 -23.781 7.363 1 91.75 319 SER B N 1
ATOM 5376 C CA . SER B 1 319 ? -41.188 -24.328 8.633 1 91.75 319 SER B CA 1
ATOM 5377 C C . SER B 1 319 ? -39.688 -24.156 8.781 1 91.75 319 SER B C 1
ATOM 5379 O O . SER B 1 319 ? -39.188 -23.828 9.867 1 91.75 319 SER B O 1
ATOM 5381 N N . ALA B 1 320 ? -39 -24.391 7.746 1 89.69 320 ALA B N 1
ATOM 5382 C CA . ALA B 1 320 ? -37.562 -24.234 7.766 1 89.69 320 ALA B CA 1
ATOM 5383 C C . ALA B 1 320 ? -37.156 -22.781 7.953 1 89.69 320 ALA B C 1
ATOM 5385 O O . ALA B 1 320 ? -36.219 -22.469 8.672 1 89.69 320 ALA B O 1
ATOM 5386 N N . ARG B 1 321 ? -37.906 -21.859 7.312 1 92.56 321 ARG B N 1
ATOM 5387 C CA . ARG B 1 321 ? -37.656 -20.438 7.449 1 92.56 321 ARG B CA 1
ATOM 5388 C C . ARG B 1 321 ? -37.781 -19.984 8.906 1 92.56 321 ARG B C 1
ATOM 5390 O O . ARG B 1 321 ? -36.938 -19.234 9.406 1 92.56 321 ARG B O 1
ATOM 5397 N N . GLU B 1 322 ? -38.781 -20.547 9.531 1 91 322 GLU B N 1
ATOM 5398 C CA . GLU B 1 322 ? -39.031 -20.188 10.93 1 91 322 GLU B CA 1
ATOM 5399 C C . GLU B 1 322 ? -37.938 -20.766 11.844 1 91 322 GLU B C 1
ATOM 5401 O O . GLU B 1 322 ? -37.438 -20.078 12.734 1 91 322 GLU B O 1
ATOM 5406 N N . ARG B 1 323 ? -37.594 -21.938 11.57 1 87.5 323 ARG B N 1
ATOM 5407 C CA . ARG B 1 323 ? -36.625 -22.625 12.398 1 87.5 323 ARG B CA 1
ATOM 5408 C C . ARG B 1 323 ? -35.25 -21.906 12.312 1 87.5 323 ARG B C 1
ATOM 5410 O O . ARG B 1 323 ? -34.594 -21.734 13.336 1 87.5 323 ARG B O 1
ATOM 5417 N N . LEU B 1 324 ? -34.906 -21.531 11.188 1 89.19 324 LEU B N 1
ATOM 5418 C CA . LEU B 1 324 ? -33.594 -20.938 10.945 1 89.19 324 LEU B CA 1
ATOM 5419 C C . LEU B 1 324 ? -33.625 -19.438 11.273 1 89.19 324 LEU B C 1
ATOM 5421 O O . LEU B 1 324 ? -32.562 -18.828 11.469 1 89.19 324 LEU B O 1
ATOM 5425 N N . GLY B 1 325 ? -34.812 -18.844 11.281 1 91.31 325 GLY B N 1
ATOM 5426 C CA . GLY B 1 325 ? -34.906 -17.391 11.406 1 91.31 325 GLY B CA 1
ATOM 5427 C C . GLY B 1 325 ? -34.312 -16.656 10.227 1 91.31 325 GLY B C 1
ATOM 5428 O O . GLY B 1 325 ? -33.75 -15.578 10.391 1 91.31 325 GLY B O 1
ATOM 5429 N N . ILE B 1 326 ? -34.344 -17.266 9.094 1 91.25 326 ILE B N 1
ATOM 5430 C CA . ILE B 1 326 ? -33.75 -16.75 7.875 1 91.25 326 ILE B CA 1
ATOM 5431 C C . ILE B 1 326 ? -34.625 -15.656 7.281 1 91.25 326 ILE B C 1
ATOM 5433 O O . ILE B 1 326 ? -35.844 -15.688 7.426 1 91.25 326 ILE B O 1
ATOM 5437 N N . ARG B 1 327 ? -34.062 -14.617 6.668 1 93.69 327 ARG B N 1
ATOM 5438 C CA . ARG B 1 327 ? -34.75 -13.469 6.098 1 93.69 327 ARG B CA 1
ATOM 5439 C C . ARG B 1 327 ? -34.531 -13.398 4.59 1 93.69 327 ARG B C 1
ATOM 5441 O O . ARG B 1 327 ? -33.656 -14.078 4.047 1 93.69 327 ARG B O 1
ATOM 5448 N N . PRO B 1 328 ? -35.406 -12.609 3.932 1 92.62 328 PRO B N 1
ATOM 5449 C CA . PRO B 1 328 ? -35.156 -12.398 2.506 1 92.62 328 PRO B CA 1
ATOM 5450 C C . PRO B 1 328 ? -33.75 -11.859 2.23 1 92.62 328 PRO B C 1
ATOM 5452 O O . PRO B 1 328 ? -33.25 -11.023 2.984 1 92.62 328 PRO B O 1
ATOM 5455 N N . GLY B 1 329 ? -33.125 -12.336 1.195 1 92.31 329 GLY B N 1
ATOM 5456 C CA . GLY B 1 329 ? -31.75 -11.945 0.896 1 92.31 329 GLY B CA 1
ATOM 5457 C C . GLY B 1 329 ? -30.719 -12.883 1.491 1 92.31 329 GLY B C 1
ATOM 5458 O O . GLY B 1 329 ? -29.516 -12.719 1.271 1 92.31 329 GLY B O 1
ATOM 5459 N N . GLN B 1 330 ? -31.328 -13.883 2.168 1 93.94 330 GLN B N 1
ATOM 5460 C CA . GLN B 1 330 ? -30.438 -14.875 2.773 1 93.94 330 GLN B CA 1
ATOM 5461 C C . GLN B 1 330 ? -30.719 -16.266 2.215 1 93.94 330 GLN B C 1
ATOM 5463 O O . GLN B 1 330 ? -31.703 -16.484 1.505 1 93.94 330 GLN B O 1
ATOM 5468 N N . ALA B 1 331 ? -29.766 -17.219 2.416 1 94.44 331 ALA B N 1
ATOM 5469 C CA . ALA B 1 331 ? -29.891 -18.609 1.978 1 94.44 331 ALA B CA 1
ATOM 5470 C C . ALA B 1 331 ? -29.391 -19.562 3.053 1 94.44 331 ALA B C 1
ATOM 5472 O O . ALA B 1 331 ? -28.531 -19.203 3.861 1 94.44 331 ALA B O 1
ATOM 5473 N N . ASN B 1 332 ? -29.984 -20.703 3.041 1 92.75 332 ASN B N 1
ATOM 5474 C CA . ASN B 1 332 ? -29.438 -21.812 3.824 1 92.75 332 ASN B CA 1
ATOM 5475 C C . ASN B 1 332 ? -28.391 -22.594 3.029 1 92.75 332 ASN B C 1
ATOM 5477 O O . ASN B 1 332 ? -28.672 -23.047 1.914 1 92.75 332 ASN B O 1
ATOM 5481 N N . ALA B 1 333 ? -27.234 -22.703 3.551 1 93.19 333 ALA B N 1
ATOM 5482 C CA . ALA B 1 333 ? -26.172 -23.438 2.875 1 93.19 333 ALA B CA 1
ATOM 5483 C C . ALA B 1 333 ? -25.656 -24.594 3.744 1 93.19 333 ALA B C 1
ATOM 5485 O O . ALA B 1 333 ? -25.594 -24.469 4.969 1 93.19 333 ALA B O 1
ATOM 5486 N N . VAL B 1 334 ? -25.359 -25.688 3.09 1 92 334 VAL B N 1
ATOM 5487 C CA . VAL B 1 334 ? -24.641 -26.766 3.736 1 92 334 VAL B CA 1
ATOM 5488 C C . VAL B 1 334 ? -23.172 -26.719 3.35 1 92 334 VAL B C 1
ATOM 5490 O O . VAL B 1 334 ? -22.812 -26.859 2.176 1 92 334 VAL B O 1
ATOM 5493 N N . VAL B 1 335 ? -22.391 -26.438 4.324 1 92.31 335 VAL B N 1
ATOM 5494 C CA . VAL B 1 335 ? -20.953 -26.344 4.121 1 92.31 335 VAL B CA 1
ATOM 5495 C C . VAL B 1 335 ? -20.266 -27.578 4.676 1 92.31 335 VAL B C 1
ATOM 5497 O O . VAL B 1 335 ? -20.375 -27.875 5.867 1 92.31 335 VAL B O 1
ATOM 5500 N N . ARG B 1 336 ? -19.625 -28.312 3.859 1 92 336 ARG B N 1
ATOM 5501 C CA . ARG B 1 336 ? -18.859 -29.5 4.27 1 92 336 ARG B CA 1
ATOM 5502 C C . ARG B 1 336 ? -17.422 -29.125 4.598 1 92 336 ARG B C 1
ATOM 5504 O O . ARG B 1 336 ? -16.688 -28.656 3.73 1 92 336 ARG B O 1
ATOM 5511 N N . LEU B 1 337 ? -17.078 -29.344 5.832 1 91.31 337 LEU B N 1
ATOM 5512 C CA . LEU B 1 337 ? -15.695 -29.219 6.27 1 91.31 337 LEU B CA 1
ATOM 5513 C C . LEU B 1 337 ? -14.992 -30.562 6.273 1 91.31 337 LEU B C 1
ATOM 5515 O O . LEU B 1 337 ? -15.477 -31.531 6.879 1 91.31 337 LEU B O 1
ATOM 5519 N N . VAL B 1 338 ? -13.953 -30.656 5.551 1 90.06 338 VAL B N 1
ATOM 5520 C CA . VAL B 1 338 ? -13.102 -31.844 5.641 1 90.06 338 VAL B CA 1
ATOM 5521 C C . VAL B 1 338 ? -11.828 -31.516 6.414 1 90.06 338 VAL B C 1
ATOM 5523 O O . VAL B 1 338 ? -11 -30.734 5.945 1 90.06 338 VAL B O 1
ATOM 5526 N N . LEU B 1 339 ? -11.742 -32.094 7.609 1 89.31 339 LEU B N 1
ATOM 5527 C CA . LEU B 1 339 ? -10.586 -31.891 8.484 1 89.31 339 LEU B CA 1
ATOM 5528 C C . LEU B 1 339 ? -9.594 -33.031 8.352 1 89.31 339 LEU B C 1
ATOM 5530 O O . LEU B 1 339 ? -9.938 -34.219 8.594 1 89.31 339 LEU B O 1
ATOM 5534 N N . ARG B 1 340 ? -8.406 -32.656 7.953 1 84.62 340 ARG B N 1
ATOM 5535 C CA . ARG B 1 340 ? -7.34 -33.656 7.82 1 84.62 340 ARG B CA 1
ATOM 5536 C C . ARG B 1 340 ? -5.973 -33.031 8.062 1 84.62 340 ARG B C 1
ATOM 5538 O O . ARG B 1 340 ? -5.273 -32.656 7.109 1 84.62 340 ARG B O 1
ATOM 5545 N N . PRO B 1 341 ? -5.645 -32.969 9.352 1 81.25 341 PRO B N 1
ATOM 5546 C CA . PRO B 1 341 ? -4.297 -32.438 9.609 1 81.25 341 PRO B CA 1
ATOM 5547 C C . PRO B 1 341 ? -3.209 -33.281 8.938 1 81.25 341 PRO B C 1
ATOM 5549 O O . PRO B 1 341 ? -3.389 -34.469 8.719 1 81.25 341 PRO B O 1
ATOM 5552 N N . LEU B 1 342 ? -2.123 -32.719 8.648 1 76.94 342 LEU B N 1
ATOM 5553 C CA . LEU B 1 342 ? -1.05 -33.375 7.895 1 76.94 342 LEU B CA 1
ATOM 5554 C C . LEU B 1 342 ? -0.259 -34.312 8.773 1 76.94 342 LEU B C 1
ATOM 5556 O O . LEU B 1 342 ? 0.275 -35.312 8.289 1 76.94 342 LEU B O 1
ATOM 5560 N N . THR B 1 343 ? -0.203 -34 10.133 1 74.94 343 THR B N 1
ATOM 5561 C CA . THR B 1 343 ? 0.805 -34.719 10.906 1 74.94 343 THR B CA 1
ATOM 5562 C C . THR B 1 343 ? 0.221 -35.219 12.219 1 74.94 343 THR B C 1
ATOM 5564 O O . THR B 1 343 ? 0.948 -35.75 13.062 1 74.94 343 THR B O 1
ATOM 5567 N N . ARG B 1 344 ? -1.04 -34.938 12.375 1 77.12 344 ARG B N 1
ATOM 5568 C CA . ARG B 1 344 ? -1.633 -35.375 13.633 1 77.12 344 ARG B CA 1
ATOM 5569 C C . ARG B 1 344 ? -3.096 -35.75 13.438 1 77.12 344 ARG B C 1
ATOM 5571 O O . ARG B 1 344 ? -3.703 -35.406 12.422 1 77.12 344 ARG B O 1
ATOM 5578 N N . THR B 1 345 ? -3.502 -36.469 14.422 1 81 345 THR B N 1
ATOM 5579 C CA . THR B 1 345 ? -4.918 -36.812 14.414 1 81 345 THR B CA 1
ATOM 5580 C C . THR B 1 345 ? -5.715 -35.875 15.32 1 81 345 THR B C 1
ATOM 5582 O O . THR B 1 345 ? -5.207 -35.438 16.344 1 81 345 THR B O 1
ATOM 5585 N N . LEU B 1 346 ? -6.871 -35.594 14.82 1 86 346 LEU B N 1
ATOM 5586 C CA . LEU B 1 346 ? -7.77 -34.781 15.633 1 86 346 LEU B CA 1
ATOM 5587 C C . LEU B 1 346 ? -8.727 -35.656 16.422 1 86 346 LEU B C 1
ATOM 5589 O O . LEU B 1 346 ? -9.219 -36.656 15.922 1 86 346 LEU B O 1
ATOM 5593 N N . THR B 1 347 ? -8.844 -35.281 17.641 1 86.69 347 THR B N 1
ATOM 5594 C CA . THR B 1 347 ? -9.953 -35.875 18.391 1 86.69 347 THR B CA 1
ATOM 5595 C C . THR B 1 347 ? -11.289 -35.281 17.922 1 86.69 347 THR B C 1
ATOM 5597 O O . THR B 1 347 ? -11.32 -34.25 17.234 1 86.69 347 THR B O 1
ATOM 5600 N N . ASP B 1 348 ? -12.281 -36 18.266 1 88.56 348 ASP B N 1
ATOM 5601 C CA . ASP B 1 348 ? -13.617 -35.531 17.922 1 88.56 348 ASP B CA 1
ATOM 5602 C C . ASP B 1 348 ? -13.883 -34.156 18.547 1 88.56 348 ASP B C 1
ATOM 5604 O O . ASP B 1 348 ? -14.5 -33.281 17.922 1 88.56 348 ASP B O 1
ATOM 5608 N N . GLU B 1 349 ? -13.359 -33.969 19.656 1 90 349 GLU B N 1
ATOM 5609 C CA . GLU B 1 349 ? -13.531 -32.688 20.344 1 90 349 GLU B CA 1
ATOM 5610 C C . GLU B 1 349 ? -12.812 -31.562 19.625 1 90 349 GLU B C 1
ATOM 5612 O O . GLU B 1 349 ? -13.359 -30.469 19.469 1 90 349 GLU B O 1
ATOM 5617 N N . GLN B 1 350 ? -11.664 -31.906 19.266 1 88.75 350 GLN B N 1
ATOM 5618 C CA . GLN B 1 350 ? -10.875 -30.922 18.531 1 88.75 350 GLN B CA 1
ATOM 5619 C C . GLN B 1 350 ? -11.531 -30.562 17.203 1 88.75 350 GLN B C 1
ATOM 5621 O O . GLN B 1 350 ? -11.578 -29.391 16.828 1 88.75 350 GLN B O 1
ATOM 5626 N N . ALA B 1 351 ? -12 -31.516 16.547 1 90.44 351 ALA B N 1
ATOM 5627 C CA . ALA B 1 351 ? -12.688 -31.312 15.281 1 90.44 351 ALA B CA 1
ATOM 5628 C C . ALA B 1 351 ? -13.938 -30.453 15.461 1 90.44 351 ALA B C 1
ATOM 5630 O O . ALA B 1 351 ? -14.203 -29.562 14.656 1 90.44 351 ALA B O 1
ATOM 5631 N N . ASN B 1 352 ? -14.609 -30.688 16.5 1 90.44 352 ASN B N 1
ATOM 5632 C CA . ASN B 1 352 ? -15.828 -29.938 16.781 1 90.44 352 ASN B CA 1
ATOM 5633 C C . ASN B 1 352 ? -15.516 -28.484 17.141 1 90.44 352 ASN B C 1
ATOM 5635 O O . ASN B 1 352 ? -16.297 -27.578 16.828 1 90.44 352 ASN B O 1
ATOM 5639 N N . ALA B 1 353 ? -14.453 -28.344 17.75 1 90.38 353 ALA B N 1
ATOM 5640 C CA . ALA B 1 353 ? -14.047 -26.984 18.078 1 90.38 353 ALA B CA 1
ATOM 5641 C C . ALA B 1 353 ? -13.797 -26.156 16.797 1 90.38 353 ALA B C 1
ATOM 5643 O O . ALA B 1 353 ? -14.234 -25.016 16.703 1 90.38 353 ALA B O 1
ATOM 5644 N N . ILE B 1 354 ? -13.133 -26.766 15.906 1 91.44 354 ILE B N 1
ATOM 5645 C CA . ILE B 1 354 ? -12.859 -26.109 14.633 1 91.44 354 ILE B CA 1
ATOM 5646 C C . ILE B 1 354 ? -14.18 -25.844 13.898 1 91.44 354 ILE B C 1
ATOM 5648 O O . ILE B 1 354 ? -14.398 -24.734 13.398 1 91.44 354 ILE B O 1
ATOM 5652 N N . ARG B 1 355 ? -14.977 -26.828 13.906 1 91.62 355 ARG B N 1
ATOM 5653 C CA . ARG B 1 355 ? -16.297 -26.703 13.289 1 91.62 355 ARG B CA 1
ATOM 5654 C C . ARG B 1 355 ? -17.062 -25.516 13.859 1 91.62 355 ARG B C 1
ATOM 5656 O O . ARG B 1 355 ? -17.625 -24.719 13.102 1 91.62 355 ARG B O 1
ATOM 5663 N N . ASN B 1 356 ? -17.047 -25.391 15.133 1 92.31 356 ASN B N 1
ATOM 5664 C CA . ASN B 1 356 ? -17.797 -24.328 15.789 1 92.31 356 ASN B CA 1
ATOM 5665 C C . ASN B 1 356 ? -17.203 -22.953 15.469 1 92.31 356 ASN B C 1
ATOM 5667 O O . ASN B 1 356 ? -17.938 -21.969 15.312 1 92.31 356 ASN B O 1
ATOM 5671 N N . GLU B 1 357 ? -15.922 -22.938 15.383 1 90.44 357 GLU B N 1
ATOM 5672 C CA . GLU B 1 357 ? -15.258 -21.688 15.031 1 90.44 357 GLU B CA 1
ATOM 5673 C C . GLU B 1 357 ? -15.648 -21.234 13.633 1 90.44 357 GLU B C 1
ATOM 5675 O O . GLU B 1 357 ? -15.961 -20.047 13.422 1 90.44 357 GLU B O 1
ATOM 5680 N N . VAL B 1 358 ? -15.648 -22.141 12.742 1 91 358 VAL B N 1
ATOM 5681 C CA . VAL B 1 358 ? -16.031 -21.844 11.367 1 91 358 VAL B CA 1
ATOM 5682 C C . VAL B 1 358 ? -17.5 -21.453 11.312 1 91 358 VAL B C 1
ATOM 5684 O O . VAL B 1 358 ? -17.875 -20.484 10.656 1 91 358 VAL B O 1
ATOM 5687 N N . TYR B 1 359 ? -18.328 -22.172 12.039 1 92.5 359 TYR B N 1
ATOM 5688 C CA . TYR B 1 359 ? -19.766 -21.922 12.078 1 92.5 359 TYR B CA 1
ATOM 5689 C C . TYR B 1 359 ? -20.062 -20.5 12.523 1 92.5 359 TYR B C 1
ATOM 5691 O O . TYR B 1 359 ? -20.828 -19.781 11.883 1 92.5 359 TYR B O 1
ATOM 5699 N N . ARG B 1 360 ? -19.359 -20.12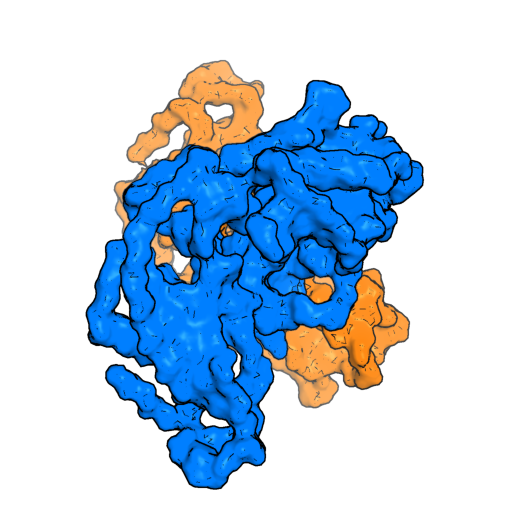5 13.539 1 91 360 ARG B N 1
ATOM 5700 C CA . ARG B 1 360 ? -19.578 -18.781 14.094 1 91 360 ARG B CA 1
ATOM 5701 C C . ARG B 1 360 ? -19.156 -17.703 13.109 1 91 360 ARG B C 1
ATOM 5703 O O . ARG B 1 360 ? -19.75 -16.625 13.078 1 91 360 ARG B O 1
ATOM 5710 N N . ALA B 1 361 ? -18.234 -18.031 12.328 1 89.44 361 ALA B N 1
ATOM 5711 C CA . ALA B 1 361 ? -17.672 -17.047 11.414 1 89.44 361 ALA B CA 1
ATOM 5712 C C . ALA B 1 361 ? -18.562 -16.859 10.188 1 89.44 361 ALA B C 1
ATOM 5714 O O . ALA B 1 361 ? -18.656 -15.758 9.641 1 89.44 361 ALA B O 1
ATOM 5715 N N . ILE B 1 362 ? -19.266 -17.891 9.742 1 90.12 362 ILE B N 1
ATOM 5716 C CA . ILE B 1 362 ? -19.906 -17.797 8.438 1 90.12 362 ILE B CA 1
ATOM 5717 C C . ILE B 1 362 ? -21.422 -17.734 8.609 1 90.12 362 ILE B C 1
ATOM 5719 O O . ILE B 1 362 ? -22.141 -17.25 7.727 1 90.12 362 ILE B O 1
ATOM 5723 N N . HIS B 1 363 ? -21.906 -18.172 9.773 1 92.44 363 HIS B N 1
ATOM 5724 C CA . HIS B 1 363 ? -23.344 -18.172 10.023 1 92.44 363 HIS B CA 1
ATOM 5725 C C . HIS B 1 363 ? -23.828 -16.797 10.43 1 92.44 363 HIS B C 1
ATOM 5727 O O . HIS B 1 363 ? -23.359 -16.234 11.43 1 92.44 363 HIS B O 1
ATOM 5733 N N . ILE B 1 364 ? -24.828 -16.25 9.734 1 90.5 364 ILE B N 1
ATOM 5734 C CA . ILE B 1 364 ? -25.281 -14.898 10.062 1 90.5 364 ILE B CA 1
ATOM 5735 C C . ILE B 1 364 ? -26.719 -14.953 10.578 1 90.5 364 ILE B C 1
ATOM 5737 O O . ILE B 1 364 ? -27.344 -13.906 10.789 1 90.5 364 ILE B O 1
ATOM 5741 N N . GLY B 1 365 ? -27.266 -16.125 10.828 1 87.56 365 GLY B N 1
ATOM 5742 C CA . GLY B 1 365 ? -28.609 -16.281 11.367 1 87.56 365 GLY B CA 1
ATOM 5743 C C . GLY B 1 365 ? -28.688 -16.031 12.859 1 87.56 365 GLY B C 1
ATOM 5744 O O . GLY B 1 365 ? -27.656 -16 13.539 1 87.56 365 GLY B O 1
ATOM 5745 N N . PRO B 1 366 ? -29.859 -15.789 13.32 1 88.12 366 PRO B N 1
ATOM 5746 C CA . PRO B 1 366 ? -30.047 -15.43 14.727 1 88.12 366 PRO B CA 1
ATOM 5747 C C . PRO B 1 366 ? -29.875 -16.625 15.664 1 88.12 366 PRO B C 1
ATOM 5749 O O . PRO B 1 366 ? -29.641 -16.438 16.859 1 88.12 366 PRO B O 1
ATOM 5752 N N . ARG B 1 367 ? -30.078 -17.812 15.211 1 84.12 367 ARG B N 1
ATOM 5753 C CA . ARG B 1 367 ? -30 -19 16.047 1 84.12 367 ARG B CA 1
ATOM 5754 C C . ARG B 1 367 ? -28.688 -19.75 15.82 1 84.12 367 ARG B C 1
ATOM 5756 O O . ARG B 1 367 ? -28.391 -20.172 14.695 1 84.12 367 ARG B O 1
ATOM 5763 N N . LEU B 1 368 ? -27.938 -19.922 16.859 1 84.75 368 LEU B N 1
ATOM 5764 C CA . LEU B 1 368 ? -26.672 -20.625 16.766 1 84.75 368 LEU B CA 1
ATOM 5765 C C . LEU B 1 368 ? -26.844 -22.094 17.125 1 84.75 368 LEU B C 1
ATOM 5767 O O . LEU B 1 368 ? -27.547 -22.422 18.094 1 84.75 368 LEU B O 1
ATOM 5771 N N . GLU B 1 369 ? -26.359 -23.031 16.266 1 80.12 369 GLU B N 1
ATOM 5772 C CA . GLU B 1 369 ? -26.312 -24.453 16.531 1 80.12 369 GLU B CA 1
ATOM 5773 C C . GLU B 1 369 ? -24.875 -24.953 16.641 1 80.12 369 GLU B C 1
ATOM 5775 O O . GLU B 1 369 ? -24.234 -25.234 15.625 1 80.12 369 GLU B O 1
ATOM 5780 N N . LEU B 1 370 ? -24.375 -25.016 17.812 1 80.94 370 LEU B N 1
ATOM 5781 C CA . LEU B 1 370 ? -22.984 -25.406 18.047 1 80.94 370 LEU B CA 1
ATOM 5782 C C . LEU B 1 370 ? -22.906 -26.859 18.5 1 80.94 370 LEU B C 1
ATOM 5784 O O . LEU B 1 370 ? -23.906 -27.422 18.969 1 80.94 370 LEU B O 1
ATOM 5788 N N . ALA B 1 371 ? -21.797 -27.5 18.219 1 73.38 371 ALA B N 1
ATOM 5789 C CA . ALA B 1 371 ? -21.547 -28.875 18.641 1 73.38 371 ALA B CA 1
ATOM 5790 C C . ALA B 1 371 ? -20.875 -28.906 20.016 1 73.38 371 ALA B C 1
ATOM 5792 O O . ALA B 1 371 ? -20.172 -27.969 20.391 1 73.38 371 ALA B O 1
#

Radius of gyration: 29.81 Å; Cα contacts (8 Å, |Δi|>4): 1503; chains: 2; bounding box: 88×81×70 Å

Secondary structure (DSSP, 8-state):
---PPPHHHHHHHHHS--TT-GGG---HHHHHHHHHHHHT--TTS-EEEE----SEEEHHHHTGGGT--TT-GGGSTTT--BSSSSEEE-SSGGGGHHHHHHTTTT--S--EEEEEEEEE------BBTTB-SS-EEEEEEEEESSTT--HHHHHHHHHHHHHHHSTT--EEEEE---TTEEEEEEEEEEETTEEEEEEEEEEEPHHHHHHTT--TTT-EEEEEEEEHHHHHHHHHT---GGGGG---HHHHGGGSS-PPPPPP-PPPPEEEEEEEEEETT--HHHHHHHHHHHHGGGGGGEEEEEEEEEEEGGGS-HHHHHHHT--TTEEEEEEEEEE--SS-PPPHHHHHHHHHHHHHHH--SSS----/---PPPHHHHHHHHHS--TT-GGG---HHHHHHHHHHHHT--TTS-EEEE----SEEEHHHHTGGGT--TT-GGGSTTT--BSSSSEEE-SSGGGGHHHHHHTTTT--S--EEEEEEEEE------BBTTB-SS-EEEEEEEEESSTT--HHHHHHHHHHHHHHHSTT--EEEEE---TTEEEEEEEEEEETTEEEEEEEEEEEPHHHHHHTT--TTT-EEEEEEEEHHHHHHHHHT---GGGGG---HHHHGGGSS-PPPPPP-PPPPEEEEEEEEEETT--HHHHHHHHHHHHGGGGGGEEEEEEEEEEEGGGS-HHHHHHHT--TTEEEEEEEEEE--SS-PPPHHHHHHHHHHHHHHH--SSS----

pLDDT: mean 91.8, std 7.1, range [51.19, 98.81]

InterPro domains:
  IPR002319 Phenylalanyl-tRNA synthetase [PF01409] (27-254)
  IPR005121 Ferrodoxin-fold anticodon-binding domain [PS51447] (265-371)
  IPR005121 Ferrodoxin-fold anticodon-binding domain [SM00896] (265-367)
  IPR006195 Aminoacyl-tRNA synthetase, class II [PS50862] (119-260)
  IPR036690 Ferrodoxin-fold anticodon-binding domain superfamily [G3DSA:3.30.70.380] (267-370)
  IPR036690 Ferrodoxin-fold anticodon-binding domain superfamily [SSF54991] (261-362)
  IPR045864 Class II Aminoacyl-tRNA synthetase/Biotinyl protein ligase (BPL) and lipoyl protein ligase (LPL) [G3DSA:3.30.930.10] (11-260)
  IPR045864 Class II Aminoacyl-tRNA synthetase/Biotinyl protein ligase (BPL) and lipoyl protein ligase (LPL) [SSF55681] (51-255)

Nearest PDB structures (foldseek):
  6p24-assembly1_A  TM=9.023E-01  e=1.993E-18  Escherichia coli K-12
  4p73-assembly1_C  TM=9.038E-01  e=2.494E-18  Pseudomonas aeruginosa PAO1
  6p8t-assembly2_G  TM=8.939E-01  e=1.076E-18  Acinetobacter baumannii ATCC 19606 = CIP 70.34 = JCM 6841
  6p8t-assembly1_D  TM=8.761E-01  e=1.424E-18  Acinetobacter baumannii ATCC 19606 = CIP 70.34 = JCM 6841
  7ka0-assembly1_A  TM=8.018E-01  e=4.621E-18  Mycobacterium tuberculosis H37Rv